Protein AF-0000000080298471 (afdb_homodimer)

InterPro domains:
  IPR006119 Resolvase, N-terminal catalytic domain [PF00239] (5-156)
  IPR006119 Resolvase, N-terminal catalytic domain [PS51736] (4-155)
  IPR006119 Resolvase, N-terminal catalytic domain [SM00857] (5-157)
  IPR006120 Resolvase, HTH domain [PF02796] (171-207)
  IPR036162 Resolvase-like, N-terminal catalytic domain superfamily [G3DSA:3.40.50.1390] (1-167)
  IPR036162 Resolvase-like, N-terminal catalytic domain superfamily [SSF53041] (4-155)
  IPR050639 Site-specific recombinase resolvase [PTHR30461] (2-194)

Sequence (424 aa):
MKTKAVIYARVSSVNDRQDTTRQIEDLKRYALLQDIEIVRIFQEHISGAKKIEERQVLAECLEYCTEKGVDYLLLSELSRLGRSTLQVLRSLDILHDAKVSVYIQNLGLYTLQPNGEANPIASIMVTVLAEMANIERANIQYRLNSGRANYIAKGGKLGRKAGSIKTEERKKEEYRETIALLKKGYSVRNIAKLQGIGVSTVQRVKNQFIRIMKTKAVIYARVSSVNDRQDTTRQIEDLKRYALLQDIEIVRIFQEHISGAKKIEERQVLAECLEYCTEKGVDYLLLSELSRLGRSTLQVLRSLDILHDAKVSVYIQNLGLYTLQPNGEANPIASIMVTVLAEMANIERANIQYRLNSGRANYIAKGGKLGRKAGSIKTEERKKEEYRETIALLKKGYSVRNIAKLQGIGVSTVQRVKNQFIRI

Foldseek 3Di:
DFAEEEEEFEEAQPDPPVPRVVFVVVVVVVCVVVRYHYDYYFYYYHHPDDPVPDPVSLVVVLVCCLVVVHAEYEGQALPSQDPALVSSLVSVVSCLVSLHWYQHNVVRDIQADPVSHGDPVNVVVSVVSVVVRVVVVVVVVVVVVVVVVVCVVVPHDDDDPVPNPDDPVRVCVVCVVLVVCVVVPDDLVVSCVVVVHDSVVSVVCCVVPVPD/DFAEEEEEFEEAPPDPPVPRVVFVVVVVVVCVVVRYHYPYYFYYHHHPDDPVPDPVSLVVVLVCCLVVVHAEYEGQALPSQDPALVSSLVSVVSCLVSLHWYQHNVVRDIQADPVSHGDPVNVVVSVVSVVVRVVVVVVVVVVVVVVVVVCVVVVHDDDDPVPNPDDPVRVCVVCVVLVVCVVVPDDLVVSCVVVVHDSVVSVVCCVVPVPD

Secondary structure (DSSP, 8-state):
---EEEEEEEEETTT-THHHHHHHHHHHHHHHHTTPEEEEEEEEEE-SSS----THHHHHHHHHHHHHT-SEEEESSGGGG-SSHHHHHHHHHHHHHTTPEEEEGGGTEESB-TTSPBPHHHHHHHHHHHHHHHHHHHHHHHHHHHHHHHHHHTTPPPSS-TT-S--HHHHHHHTHHHHHHHHTT--HHHHHHHHT--HHHHHHHHHHHS--/---EEEEEEEEETTT-THHHHHHHHHHHHHHHHTTPEEEEEEEEEE-SSS----THHHHHHHHHHHHHT-SEEEESSGGGG-SSHHHHHHHHHHHHHTTPEEEEGGGTEESB-TTSPBPHHHHHHHHHHHHHHHHHHHHHHHHHHHHHHHHHHTTPPPSS-TT-S--HHHHHHHTHHHHHHHHTT--HHHHHHHHT--HHHHHHHHHHHS--

Structure (mmCIF, N/CA/C/O backbone):
data_AF-0000000080298471-model_v1
#
loop_
_entity.id
_entity.type
_entity.pdbx_description
1 polymer 'Transposon gamma-delta resolvase'
#
loop_
_atom_site.group_PDB
_atom_site.id
_atom_site.type_symbol
_atom_site.label_atom_id
_atom_site.label_alt_id
_atom_site.label_comp_id
_atom_site.label_asym_id
_atom_site.label_entity_id
_atom_site.label_seq_id
_atom_site.pdbx_PDB_ins_code
_atom_site.Cartn_x
_atom_site.Cartn_y
_atom_site.Cartn_z
_atom_site.occupancy
_atom_site.B_iso_or_equiv
_atom_site.auth_seq_id
_atom_site.auth_comp_id
_atom_site.auth_asym_id
_atom_site.auth_atom_id
_atom_site.pdbx_PDB_model_num
ATOM 1 N N . MET A 1 1 ? -37.031 -7.691 -3.002 1 69.25 1 MET A N 1
ATOM 2 C CA . MET A 1 1 ? -36.531 -6.32 -2.98 1 69.25 1 MET A CA 1
ATOM 3 C C . MET A 1 1 ? -35.375 -6.148 -3.953 1 69.25 1 MET A C 1
ATOM 5 O O . MET A 1 1 ? -34.594 -7.09 -4.191 1 69.25 1 MET A O 1
ATOM 9 N N . LYS A 1 2 ? -35.344 -5.133 -4.793 1 87.25 2 LYS A N 1
ATOM 10 C CA . LYS A 1 2 ? -34.344 -4.953 -5.832 1 87.25 2 LYS A CA 1
ATOM 11 C C . LYS A 1 2 ? -32.969 -4.676 -5.227 1 87.25 2 LYS A C 1
ATOM 13 O O . LYS A 1 2 ? -32.875 -4.047 -4.172 1 87.25 2 LYS A O 1
ATOM 18 N N . THR A 1 3 ? -31.953 -5.277 -5.699 1 95.69 3 THR A N 1
ATOM 19 C CA . THR A 1 3 ? -30.578 -5.027 -5.297 1 95.69 3 THR A CA 1
ATOM 20 C C . THR A 1 3 ? -30.203 -3.564 -5.531 1 95.69 3 THR A C 1
ATOM 22 O O . THR A 1 3 ? -30.406 -3.033 -6.625 1 95.69 3 THR A O 1
ATOM 25 N N . LYS A 1 4 ? -29.812 -2.861 -4.5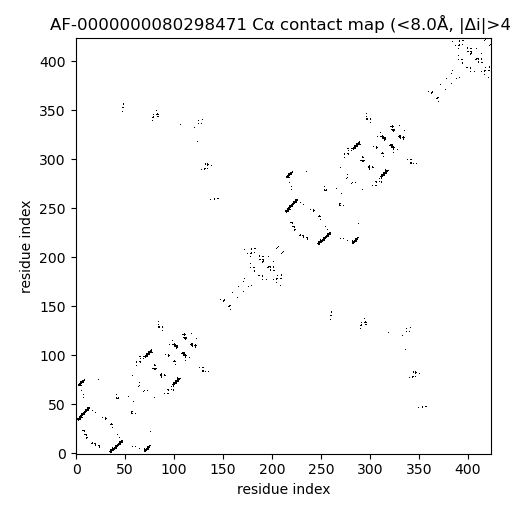08 1 97.94 4 LYS A N 1
ATOM 26 C CA . LYS A 1 4 ? -29.531 -1.434 -4.566 1 97.94 4 LYS A CA 1
ATOM 27 C C . LYS A 1 4 ? -28.031 -1.175 -4.426 1 97.94 4 LYS A C 1
ATOM 29 O O . LYS A 1 4 ? -27.344 -1.83 -3.635 1 97.94 4 LYS A O 1
ATOM 34 N N . ALA A 1 5 ? -27.516 -0.141 -5.207 1 98.62 5 ALA A N 1
ATOM 35 C CA . ALA A 1 5 ? -26.094 0.187 -5.152 1 98.62 5 ALA A CA 1
ATOM 36 C C . ALA A 1 5 ? -25.891 1.696 -5.211 1 98.62 5 ALA A C 1
ATOM 38 O O . ALA A 1 5 ? -26.766 2.441 -5.637 1 98.62 5 ALA A O 1
ATOM 39 N N . VAL A 1 6 ? -24.719 2.084 -4.707 1 98.81 6 VAL A N 1
ATOM 40 C CA . VAL A 1 6 ? -24.188 3.438 -4.824 1 98.81 6 VAL A CA 1
ATOM 41 C C . VAL A 1 6 ? -22.938 3.422 -5.703 1 98.81 6 VAL A C 1
ATOM 43 O O . VAL A 1 6 ? -22.172 2.463 -5.676 1 98.81 6 VAL A O 1
ATOM 46 N N . ILE A 1 7 ? -22.781 4.465 -6.516 1 98.62 7 ILE A N 1
ATOM 47 C CA . ILE A 1 7 ? -21.562 4.648 -7.273 1 98.62 7 ILE A CA 1
ATOM 48 C C . ILE A 1 7 ? -20.734 5.766 -6.648 1 98.62 7 ILE A C 1
ATOM 50 O O . ILE A 1 7 ? -21.266 6.816 -6.289 1 98.62 7 ILE A O 1
ATOM 54 N N . TYR A 1 8 ? -19.469 5.488 -6.477 1 97.75 8 TYR A N 1
ATOM 55 C CA . TYR A 1 8 ? -18.531 6.535 -6.09 1 97.75 8 TYR A CA 1
ATOM 56 C C . TYR A 1 8 ? -17.406 6.672 -7.113 1 97.75 8 TYR A C 1
ATOM 58 O O . TYR A 1 8 ? -16.75 5.688 -7.469 1 97.75 8 TYR A O 1
ATOM 66 N N . ALA A 1 9 ? -17.219 7.961 -7.562 1 94.81 9 ALA A N 1
ATOM 67 C CA . ALA A 1 9 ? -16.172 8.266 -8.539 1 94.81 9 ALA A CA 1
ATOM 68 C C . ALA A 1 9 ? -15.359 9.477 -8.102 1 94.81 9 ALA A C 1
ATOM 70 O O . ALA A 1 9 ? -15.891 10.414 -7.5 1 94.81 9 ALA A O 1
ATOM 71 N N . ARG A 1 10 ? -14.031 9.328 -8.43 1 88.25 10 ARG A N 1
ATOM 72 C CA . ARG A 1 10 ? -13.133 10.422 -8.086 1 88.25 10 ARG A CA 1
ATOM 73 C C . ARG A 1 10 ? -12.078 10.633 -9.164 1 88.25 10 ARG A C 1
ATOM 75 O O . ARG A 1 10 ? -11.617 9.672 -9.781 1 88.25 10 ARG A O 1
ATOM 82 N N . VAL A 1 11 ? -11.758 11.945 -9.406 1 80.06 11 VAL A N 1
ATOM 83 C CA . VAL A 1 11 ? -10.656 12.258 -10.297 1 80.06 11 VAL A CA 1
ATOM 84 C C . VAL A 1 11 ? -9.828 13.406 -9.719 1 80.06 11 VAL A C 1
ATOM 86 O O . VAL A 1 11 ? -10.305 14.148 -8.859 1 80.06 11 VAL A O 1
ATOM 89 N N . SER A 1 12 ? -8.516 13.359 -10.039 1 72 12 SER A N 1
ATOM 90 C CA . SER A 1 12 ? -7.688 14.492 -9.641 1 72 12 SER A CA 1
ATOM 91 C C . SER A 1 12 ? -8.109 15.766 -10.359 1 72 12 SER A C 1
ATOM 93 O O . SER A 1 12 ? -8.594 15.719 -11.5 1 72 12 SER A O 1
ATOM 95 N N . SER A 1 13 ? -8.258 16.828 -9.664 1 62.56 13 SER A N 1
ATOM 96 C CA . SER A 1 13 ? -8.727 18.109 -10.172 1 62.56 13 SER A CA 1
ATOM 97 C C . SER A 1 13 ? -7.84 18.625 -11.305 1 62.56 13 SER A C 1
ATOM 99 O O . SER A 1 13 ? -8.266 19.453 -12.109 1 62.56 13 SER A O 1
ATOM 101 N N . VAL A 1 14 ? -6.641 18.406 -11.25 1 56.31 14 VAL A N 1
ATOM 102 C CA . VAL A 1 14 ? -5.812 19.141 -12.195 1 56.31 14 VAL A CA 1
ATOM 103 C C . VAL A 1 14 ? -6.133 18.703 -13.625 1 56.31 14 VAL A C 1
ATOM 105 O O . VAL A 1 14 ? -6.203 19.531 -14.531 1 56.31 14 VAL A O 1
ATOM 108 N N . ASN A 1 15 ? -5.902 17.578 -13.938 1 52.06 15 ASN A N 1
ATOM 109 C CA . ASN A 1 15 ? -5.875 17.328 -15.375 1 52.06 15 ASN A CA 1
ATOM 110 C C . ASN A 1 15 ? -7.188 16.734 -15.867 1 52.06 15 ASN A C 1
ATOM 112 O O . ASN A 1 15 ? -7.434 16.672 -17.078 1 52.06 15 ASN A O 1
ATOM 116 N N . ASP A 1 16 ? -8.07 15.977 -15.211 1 51.41 16 ASP A N 1
ATOM 117 C CA . ASP A 1 16 ? -8.883 15.156 -16.109 1 51.41 16 ASP A CA 1
ATOM 118 C C . ASP A 1 16 ? -10.328 15.062 -15.617 1 51.41 16 ASP A C 1
ATOM 120 O O . ASP A 1 16 ? -10.703 14.102 -14.945 1 51.41 16 ASP A O 1
ATOM 124 N N . ARG A 1 17 ? -11.109 16.172 -15.695 1 52.94 17 ARG A N 1
ATOM 125 C CA . ARG A 1 17 ? -12.555 16.141 -15.484 1 52.94 17 ARG A CA 1
ATOM 126 C C . ARG A 1 17 ? -13.172 14.906 -16.141 1 52.94 17 ARG A C 1
ATOM 128 O O . ARG A 1 17 ? -14.125 14.328 -15.609 1 52.94 17 ARG A O 1
ATOM 135 N N . GLN A 1 18 ? -12.828 14.828 -17.406 1 53.62 18 GLN A N 1
ATOM 136 C CA . GLN A 1 18 ? -13.391 13.844 -18.312 1 53.62 18 GLN A CA 1
ATOM 137 C C . GLN A 1 18 ? -13.273 12.43 -17.75 1 53.62 18 GLN A C 1
ATOM 139 O O . GLN A 1 18 ? -14.039 11.539 -18.125 1 53.62 18 GLN A O 1
ATOM 144 N N . ASP A 1 19 ? -12.68 12.383 -16.453 1 73.69 19 ASP A N 1
ATOM 145 C CA . ASP A 1 19 ? -12.289 11.023 -16.062 1 73.69 19 ASP A CA 1
ATOM 146 C C . ASP A 1 19 ? -13.312 10.414 -15.109 1 73.69 19 ASP A C 1
ATOM 148 O O . ASP A 1 19 ? -13.68 9.242 -15.258 1 73.69 19 ASP A O 1
ATOM 152 N N . THR A 1 20 ? -14.211 11.32 -14.539 1 84.88 20 THR A N 1
ATOM 153 C CA . THR A 1 20 ? -15.195 10.68 -13.672 1 84.88 20 THR A CA 1
ATOM 154 C C . THR A 1 20 ? -16.406 10.211 -14.469 1 84.88 20 THR A C 1
ATOM 156 O O . THR A 1 20 ? -17.031 9.203 -14.133 1 84.88 20 THR A O 1
ATOM 159 N N . THR A 1 21 ? -16.766 10.914 -15.516 1 88.56 21 THR A N 1
ATOM 160 C CA . THR A 1 21 ? -17.922 10.57 -16.328 1 88.56 21 THR A CA 1
ATOM 161 C C . THR A 1 21 ? -17.781 9.164 -16.906 1 88.56 21 THR A C 1
ATOM 163 O O . THR A 1 21 ? -18.719 8.367 -16.859 1 88.56 21 THR A O 1
ATOM 166 N N . ARG A 1 22 ? -16.656 8.953 -17.406 1 91.44 22 ARG A N 1
ATOM 167 C CA . ARG A 1 22 ? -16.406 7.625 -17.969 1 91.44 22 ARG A CA 1
ATOM 168 C C . ARG A 1 22 ? -16.531 6.547 -16.906 1 91.44 22 ARG A C 1
ATOM 170 O O . ARG A 1 22 ? -17.125 5.492 -17.141 1 91.44 22 ARG A O 1
ATOM 177 N N . GLN A 1 23 ? -16.031 6.75 -15.766 1 94.44 23 GLN A N 1
ATOM 178 C CA . GLN A 1 23 ? -16.125 5.812 -14.656 1 94.44 23 GLN A CA 1
ATOM 179 C C . GLN A 1 23 ? -17.578 5.516 -14.305 1 94.44 23 GLN A C 1
ATOM 181 O O . GLN A 1 23 ? -17.969 4.352 -14.195 1 94.44 23 GLN A O 1
ATOM 186 N N . ILE A 1 24 ? -18.328 6.598 -14.211 1 96.38 24 ILE A N 1
ATOM 187 C CA . ILE A 1 24 ? -19.719 6.488 -13.797 1 96.38 24 ILE A CA 1
ATOM 188 C C . ILE A 1 24 ? -20.531 5.742 -14.867 1 96.38 24 ILE A C 1
ATOM 190 O O . ILE A 1 24 ? -21.297 4.84 -14.547 1 96.38 24 ILE A O 1
ATOM 194 N N . GLU A 1 25 ? -20.281 6.082 -16.078 1 96.69 25 GLU A N 1
ATOM 195 C CA . GLU A 1 25 ? -21.016 5.457 -17.156 1 96.69 25 GLU A CA 1
ATOM 196 C C . GLU A 1 25 ? -20.719 3.965 -17.25 1 96.69 25 GLU A C 1
ATOM 198 O O . GLU A 1 25 ? -21.609 3.15 -17.469 1 96.69 25 GLU A O 1
ATOM 203 N N . ASP A 1 26 ? -19.5 3.648 -17.109 1 97.25 26 ASP A N 1
ATOM 204 C CA . ASP A 1 26 ? -19.109 2.244 -17.125 1 97.25 26 ASP A CA 1
ATOM 205 C C . ASP A 1 26 ? -19.797 1.47 -16 1 97.25 26 ASP A C 1
ATOM 207 O O . ASP A 1 26 ? -20.281 0.361 -16.219 1 97.25 26 ASP A O 1
ATOM 211 N N . LEU A 1 27 ? -19.844 2.025 -14.867 1 98.38 27 LEU A N 1
ATOM 212 C CA . LEU A 1 27 ? -20.422 1.362 -13.703 1 98.38 27 LEU A CA 1
ATOM 213 C C . LEU A 1 27 ? -21.938 1.277 -13.828 1 98.38 27 LEU A C 1
ATOM 215 O O . LEU A 1 27 ? -22.547 0.295 -13.398 1 98.38 27 LEU A O 1
ATOM 219 N N . LYS A 1 28 ? -22.562 2.295 -14.422 1 98.25 28 LYS A N 1
ATOM 220 C CA . LYS A 1 28 ? -24 2.246 -14.688 1 98.25 28 LYS A CA 1
ATOM 221 C C . LYS A 1 28 ? -24.344 1.102 -15.641 1 98.25 28 LYS A C 1
ATOM 223 O O . LYS A 1 28 ? -25.312 0.379 -15.422 1 98.25 28 LYS A O 1
ATOM 228 N N . ARG A 1 29 ? -23.562 1.028 -16.641 1 98.19 29 ARG A N 1
ATOM 229 C CA . ARG A 1 29 ? -23.766 -0.049 -17.609 1 98.19 29 ARG A CA 1
ATOM 230 C C . ARG A 1 29 ? -23.656 -1.413 -16.938 1 98.19 29 ARG A C 1
ATOM 232 O O . ARG A 1 29 ? -24.469 -2.301 -17.172 1 98.19 29 ARG A O 1
ATOM 239 N N . TYR A 1 30 ? -22.656 -1.565 -16.125 1 98.31 30 TYR A N 1
ATOM 240 C CA . TYR A 1 30 ? -22.469 -2.805 -15.375 1 98.31 30 TYR A CA 1
ATOM 241 C C . TYR A 1 30 ? -23.688 -3.094 -14.5 1 98.31 30 TYR A C 1
ATOM 243 O O . TYR A 1 30 ? -24.203 -4.211 -14.492 1 98.31 30 TYR A O 1
ATOM 251 N N . ALA A 1 31 ? -24.109 -2.078 -13.781 1 98.38 31 ALA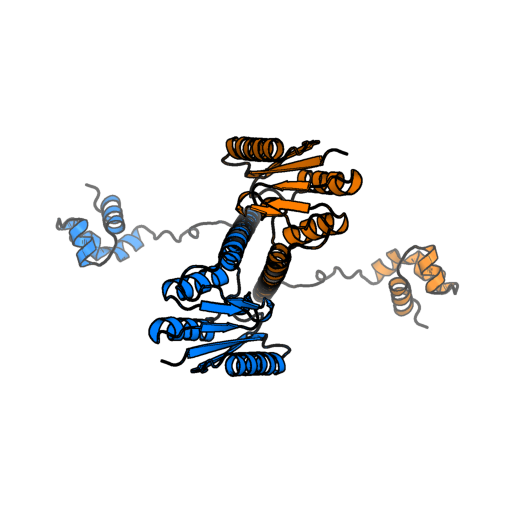 A N 1
ATOM 252 C CA . ALA A 1 31 ? -25.266 -2.227 -12.883 1 98.38 31 ALA A CA 1
ATOM 253 C C . ALA A 1 31 ? -26.516 -2.648 -13.648 1 98.38 31 ALA A C 1
ATOM 255 O O . ALA A 1 31 ? -27.266 -3.514 -13.195 1 98.38 31 ALA A O 1
ATOM 256 N N . LEU A 1 32 ? -26.703 -2.061 -14.766 1 97.62 32 LEU A N 1
ATOM 257 C CA . LEU A 1 32 ? -27.859 -2.387 -15.609 1 97.62 32 LEU A CA 1
ATOM 258 C C . LEU A 1 32 ? -27.812 -3.852 -16.031 1 97.62 32 LEU A C 1
ATOM 260 O O . LEU A 1 32 ? -28.828 -4.555 -15.938 1 97.62 32 LEU A O 1
ATOM 264 N N . LEU A 1 33 ? -26.703 -4.281 -16.438 1 97.56 33 LEU A N 1
ATOM 265 C CA . LEU A 1 33 ? -26.516 -5.656 -16.891 1 97.56 33 LEU A CA 1
ATOM 266 C C . LEU A 1 33 ? -26.766 -6.641 -15.75 1 97.56 33 LEU A C 1
ATOM 268 O O . LEU A 1 33 ? -27.234 -7.758 -15.977 1 97.56 33 LEU A O 1
ATOM 272 N N . GLN A 1 34 ? -26.469 -6.266 -14.539 1 97.12 34 GLN A N 1
ATOM 273 C CA . GLN A 1 34 ? -26.594 -7.125 -13.367 1 97.12 34 GLN A CA 1
ATOM 274 C C . GLN A 1 34 ? -27.938 -6.934 -12.688 1 97.12 34 GLN A C 1
ATOM 276 O O . GLN A 1 34 ? -28.188 -7.5 -11.625 1 97.12 34 GLN A O 1
ATOM 281 N N . ASP A 1 35 ? -28.797 -6.039 -13.273 1 97.38 35 ASP A N 1
ATOM 282 C CA . ASP A 1 35 ? -30.109 -5.727 -12.727 1 97.38 35 ASP A CA 1
ATOM 283 C C . ASP A 1 35 ? -29.984 -5.121 -11.328 1 97.38 35 ASP A C 1
ATOM 285 O O . ASP A 1 35 ? -30.688 -5.551 -10.398 1 97.38 35 ASP A O 1
ATOM 289 N N . ILE A 1 36 ? -29.031 -4.242 -11.141 1 98 36 ILE A N 1
ATOM 290 C CA . ILE A 1 36 ? -28.812 -3.494 -9.906 1 98 36 ILE A CA 1
ATOM 291 C C . ILE A 1 36 ? -29.344 -2.068 -10.062 1 98 36 ILE A C 1
ATOM 293 O O . ILE A 1 36 ? -29.078 -1.415 -11.078 1 98 36 ILE A O 1
ATOM 297 N N . GLU A 1 37 ? -30.047 -1.585 -9.133 1 98.25 37 GLU A N 1
ATOM 298 C CA . GLU A 1 37 ? -30.547 -0.217 -9.141 1 98.25 37 GLU A CA 1
ATOM 299 C C . GLU A 1 37 ? -29.562 0.744 -8.492 1 98.25 37 GLU A C 1
ATOM 301 O O . GLU A 1 37 ? -29.141 0.536 -7.352 1 98.25 37 GLU A O 1
ATOM 306 N N . ILE A 1 38 ? -29.219 1.762 -9.18 1 98.5 38 ILE A N 1
ATOM 307 C CA . ILE A 1 38 ? -28.359 2.799 -8.617 1 98.5 38 ILE A CA 1
ATOM 308 C C . ILE A 1 38 ? -29.219 3.83 -7.879 1 98.5 38 ILE A C 1
ATOM 310 O O . ILE A 1 38 ? -30 4.555 -8.5 1 98.5 38 ILE A O 1
ATOM 314 N N . VAL A 1 39 ? -28.969 3.998 -6.605 1 98.25 39 VAL A N 1
ATOM 315 C CA . VAL A 1 39 ? -29.844 4.848 -5.809 1 98.25 39 VAL A CA 1
ATOM 316 C C . VAL A 1 39 ? -29.188 6.199 -5.57 1 98.25 39 VAL A C 1
ATOM 318 O O . VAL A 1 39 ? -29.859 7.18 -5.238 1 98.25 39 VAL A O 1
ATOM 321 N N . ARG A 1 40 ? -27.875 6.219 -5.66 1 98.38 40 ARG A N 1
ATOM 322 C CA . ARG A 1 40 ? -27.156 7.469 -5.48 1 98.38 40 ARG A CA 1
ATOM 323 C C . ARG A 1 40 ? -25.781 7.406 -6.145 1 98.38 40 ARG A C 1
ATOM 325 O O . ARG A 1 40 ? -25.203 6.328 -6.27 1 98.38 40 ARG A O 1
ATOM 332 N N . ILE A 1 41 ? -25.281 8.562 -6.645 1 98.12 41 ILE A N 1
ATOM 333 C CA . ILE A 1 41 ? -23.953 8.703 -7.215 1 98.12 41 ILE A CA 1
ATOM 334 C C . ILE A 1 41 ? -23.188 9.805 -6.484 1 98.12 41 ILE A C 1
ATOM 336 O O . ILE A 1 41 ? -23.688 10.922 -6.34 1 98.12 41 ILE A O 1
ATOM 340 N N . PHE A 1 42 ? -22.047 9.414 -5.941 1 96.81 42 PHE A N 1
ATOM 341 C CA . PHE A 1 42 ? -21.125 10.383 -5.352 1 96.81 42 PHE A CA 1
ATOM 342 C C . PHE A 1 42 ? -19.922 10.609 -6.266 1 96.81 42 PHE A C 1
ATOM 344 O O . PHE A 1 42 ? -19.344 9.656 -6.789 1 96.81 42 PHE A O 1
ATOM 351 N N . GLN A 1 43 ? -19.609 11.836 -6.492 1 91.88 43 GLN A N 1
ATOM 352 C CA . GLN A 1 43 ? -18.469 12.188 -7.328 1 91.88 43 GLN A CA 1
ATOM 353 C C . GLN A 1 43 ? -17.656 13.328 -6.703 1 91.88 43 GLN A C 1
ATOM 355 O O . GLN A 1 43 ? -18.219 14.273 -6.152 1 91.88 43 GLN A O 1
ATOM 360 N N . GLU A 1 44 ? -16.297 13.086 -6.754 1 85.62 44 GLU A N 1
ATOM 361 C CA . GLU A 1 44 ? -15.461 14.156 -6.219 1 85.62 44 GLU A CA 1
ATOM 362 C C . GLU A 1 44 ? -14.227 14.375 -7.086 1 85.62 44 GLU A C 1
ATOM 364 O O . GLU A 1 44 ? -13.781 13.461 -7.785 1 85.62 44 GLU A O 1
ATOM 369 N N . HIS A 1 45 ? -13.812 15.664 -7.062 1 79.38 45 HIS A N 1
ATOM 370 C CA . HIS A 1 45 ? -12.578 16.094 -7.703 1 79.38 45 HIS A CA 1
ATOM 371 C C . HIS A 1 45 ? -11.539 16.516 -6.672 1 79.38 45 HIS A C 1
ATOM 373 O O . HIS A 1 45 ? -11.797 17.391 -5.844 1 79.38 45 HIS A O 1
ATOM 379 N N . ILE A 1 46 ? -10.523 15.688 -6.68 1 71.81 46 ILE A N 1
ATOM 380 C CA . ILE A 1 46 ? -9.547 15.969 -5.633 1 71.81 46 ILE A CA 1
ATOM 381 C C . ILE A 1 46 ? -8.266 16.531 -6.254 1 71.81 46 ILE A C 1
ATOM 383 O O . ILE A 1 46 ? -7.867 16.109 -7.344 1 71.81 46 ILE A O 1
ATOM 387 N N . SER A 1 47 ? -7.824 17.688 -5.719 1 59.78 47 SER A N 1
ATOM 388 C CA . SER A 1 47 ? -6.559 18.281 -6.137 1 59.78 47 SER A CA 1
ATOM 389 C C . SER A 1 47 ? -5.402 17.766 -5.281 1 59.78 47 SER A C 1
ATOM 391 O O . SER A 1 47 ? -5.602 17.375 -4.133 1 59.78 47 SER A O 1
ATOM 393 N N . GLY A 1 48 ? -4.324 17.25 -5.926 1 52.44 48 GLY A N 1
ATOM 394 C CA . GLY A 1 48 ? -3.121 16.781 -5.262 1 52.44 48 GLY A CA 1
ATOM 395 C C . GLY A 1 48 ? -2.881 17.453 -3.922 1 52.44 48 GLY A C 1
ATOM 396 O O . GLY A 1 48 ? -2.447 16.797 -2.967 1 52.44 48 GLY A O 1
ATOM 397 N N . ALA A 1 49 ? -2.545 18.828 -4.055 1 47.84 49 ALA A N 1
ATOM 398 C CA . ALA A 1 49 ? -1.959 19.688 -3.031 1 47.84 49 ALA A CA 1
ATOM 399 C C . ALA A 1 49 ? -2.928 19.906 -1.87 1 47.84 49 ALA A C 1
ATOM 401 O O . ALA A 1 49 ? -2.51 20.219 -0.755 1 47.84 49 ALA A O 1
ATOM 402 N N . LYS A 1 50 ? -4.09 20.391 -2.23 1 49.94 50 LYS A N 1
ATOM 403 C CA . LYS A 1 50 ? -4.793 21 -1.106 1 49.94 50 LYS A CA 1
ATOM 404 C C . LYS A 1 50 ? -5.008 20 0.02 1 49.94 50 LYS A C 1
ATOM 406 O O . LYS A 1 50 ? -5.094 18.781 -0.226 1 49.94 50 LYS A O 1
ATOM 411 N N . LYS A 1 51 ? -5.008 20.578 1.184 1 47.44 51 LYS A N 1
ATOM 412 C CA . LYS A 1 51 ? -5.188 20 2.512 1 47.44 51 LYS A CA 1
ATOM 413 C C . LYS A 1 51 ? -6.07 18.766 2.457 1 47.44 51 LYS A C 1
ATOM 415 O O . LYS A 1 51 ? -6.953 18.656 1.602 1 47.44 51 LYS A O 1
ATOM 420 N N . ILE A 1 52 ? -5.465 17.625 2.953 1 47.19 52 ILE A N 1
ATOM 421 C CA . ILE A 1 52 ? -6.289 16.547 3.482 1 47.19 52 ILE A CA 1
ATOM 422 C C . ILE A 1 52 ? -7.75 17 3.543 1 47.19 52 ILE A C 1
ATOM 424 O O . ILE A 1 52 ? -8.281 17.266 4.625 1 47.19 52 ILE A O 1
ATOM 428 N N . GLU A 1 53 ? -7.812 18.312 3.055 1 48.38 53 GLU A N 1
ATOM 429 C CA . GLU A 1 53 ? -9.242 18.453 3.301 1 48.38 53 GLU A CA 1
ATOM 430 C C . GLU A 1 53 ? -9.984 17.156 3.004 1 48.38 53 GLU A C 1
ATOM 432 O O . GLU A 1 53 ? -9.562 16.375 2.154 1 48.38 53 GLU A O 1
ATOM 437 N N . GLU A 1 54 ? -11.141 17 3.711 1 56.62 54 GLU A N 1
ATOM 438 C CA . GLU A 1 54 ? -12.156 16.062 4.164 1 56.62 54 GLU A CA 1
ATOM 439 C C . GLU A 1 54 ? -12.797 15.328 2.986 1 56.62 54 GLU A C 1
ATOM 441 O O . GLU A 1 54 ? -13.336 15.961 2.076 1 56.62 54 GLU A O 1
ATOM 446 N N . ARG A 1 55 ? -12 14.352 2.539 1 73.75 55 ARG A N 1
ATOM 447 C CA . ARG A 1 55 ? -12.828 13.438 1.771 1 73.75 55 ARG A CA 1
ATOM 448 C C . ARG A 1 55 ? -14.273 13.461 2.256 1 73.75 55 ARG A C 1
ATOM 450 O O . ARG A 1 55 ? -14.828 12.43 2.621 1 73.75 55 ARG A O 1
ATOM 457 N N . GLN A 1 56 ? -14.688 14.734 2.08 1 84.94 56 GLN A N 1
ATOM 458 C CA . GLN A 1 56 ? -16.047 14.922 2.582 1 84.94 56 GLN A CA 1
ATOM 459 C C . GLN A 1 56 ? -17.047 14.094 1.781 1 84.94 56 GLN A C 1
ATOM 461 O O . GLN A 1 56 ? -17.938 13.469 2.354 1 84.94 56 GLN A O 1
ATOM 466 N N . VAL A 1 57 ? -16.75 14.117 0.545 1 92.5 57 VAL A N 1
ATOM 467 C CA . VAL A 1 57 ? -17.703 13.398 -0.304 1 92.5 57 VAL A CA 1
ATOM 468 C C . VAL A 1 57 ? -17.609 11.898 -0.032 1 92.5 57 VAL A C 1
ATOM 470 O O . VAL A 1 57 ? -18.625 11.219 0.045 1 92.5 57 VAL A O 1
ATOM 473 N N . LEU A 1 58 ? -16.406 11.398 0.12 1 94 58 LEU A N 1
ATOM 474 C CA . LEU A 1 58 ? -16.25 9.992 0.458 1 94 58 LEU A CA 1
ATOM 475 C C . LEU A 1 58 ? -16.891 9.68 1.807 1 94 58 LEU A C 1
ATOM 477 O O . LEU A 1 58 ? -17.578 8.664 1.959 1 94 58 LEU A O 1
ATOM 481 N N . ALA A 1 59 ? -16.688 10.562 2.713 1 94.25 59 ALA A N 1
ATOM 482 C CA . ALA A 1 59 ? -17.281 10.375 4.035 1 94.25 59 ALA A CA 1
ATOM 483 C C . ALA A 1 59 ? -18.797 10.312 3.951 1 94.25 59 ALA A C 1
ATOM 485 O O . ALA A 1 59 ? -19.422 9.461 4.578 1 94.25 59 ALA A O 1
ATOM 486 N N . GLU A 1 60 ? -19.344 11.227 3.201 1 95.56 60 GLU A N 1
ATOM 487 C CA . GLU A 1 60 ? -20.797 11.242 2.986 1 95.56 60 GLU A CA 1
ATOM 488 C C . GLU A 1 60 ? -21.266 9.961 2.305 1 95.56 60 GLU A C 1
ATOM 490 O O . GLU A 1 60 ? -22.312 9.422 2.643 1 95.56 60 GLU A O 1
ATOM 495 N N . CYS A 1 61 ? -20.484 9.539 1.391 1 97.44 61 CYS A N 1
ATOM 496 C CA . CYS A 1 61 ? -20.797 8.305 0.677 1 97.44 61 CYS A CA 1
ATOM 497 C C . CYS A 1 61 ? -20.828 7.117 1.63 1 97.44 61 CYS A C 1
ATOM 499 O O . CYS A 1 61 ? -21.781 6.336 1.625 1 97.44 61 CYS A O 1
ATOM 501 N N . LEU A 1 62 ? -19.812 7 2.443 1 97.62 62 LEU A N 1
ATOM 502 C CA . LEU A 1 62 ? -19.719 5.898 3.398 1 97.62 62 LEU A CA 1
ATOM 503 C C . LEU A 1 62 ? -20.891 5.941 4.383 1 97.62 62 LEU A C 1
ATOM 505 O O . LEU A 1 62 ? -21.469 4.902 4.695 1 97.62 62 LEU A O 1
ATOM 509 N N . GLU A 1 63 ? -21.188 7.133 4.781 1 97.19 63 GLU A N 1
ATOM 510 C CA . GLU A 1 63 ? -22.312 7.312 5.699 1 97.19 63 GLU A CA 1
ATOM 511 C C . GLU A 1 63 ? -23.625 6.883 5.055 1 97.19 63 GLU A C 1
ATOM 513 O O . GLU A 1 63 ? -24.422 6.176 5.672 1 97.19 63 GLU A O 1
ATOM 518 N N . TYR A 1 64 ? -23.844 7.289 3.889 1 98 64 TYR A N 1
ATOM 519 C CA . TYR A 1 64 ? -25.062 6.926 3.16 1 98 64 TYR A CA 1
ATOM 520 C C . TYR A 1 64 ? -25.172 5.414 3.023 1 98 64 TYR A C 1
ATOM 522 O O . TYR A 1 64 ? -26.234 4.844 3.283 1 98 64 TYR A O 1
ATOM 530 N N . CYS A 1 65 ? -24.094 4.773 2.639 1 98 65 CYS A N 1
ATOM 531 C CA . CYS A 1 65 ? -24.094 3.328 2.438 1 98 65 CYS A CA 1
ATOM 532 C C . CYS A 1 65 ? -24.453 2.596 3.727 1 98 65 CYS A C 1
ATOM 534 O O . CYS A 1 65 ? -25.188 1.606 3.703 1 98 65 CYS A O 1
ATOM 536 N N . THR A 1 66 ? -23.906 3.033 4.809 1 96.31 66 THR A N 1
ATOM 537 C CA . THR A 1 66 ? -24.078 2.35 6.086 1 96.31 66 THR A CA 1
ATOM 538 C C . THR A 1 66 ? -25.453 2.631 6.672 1 96.31 66 THR A C 1
ATOM 540 O O . THR A 1 66 ? -26.078 1.747 7.27 1 96.31 66 THR A O 1
ATOM 543 N N . GLU A 1 67 ? -26.031 3.814 6.477 1 95.62 67 GLU A N 1
ATOM 544 C CA . GLU A 1 67 ? -27.297 4.227 7.082 1 95.62 67 GLU A CA 1
ATOM 545 C C . GLU A 1 67 ? -28.484 3.729 6.266 1 95.62 67 GLU A C 1
ATOM 547 O O . GLU A 1 67 ? -29.5 3.328 6.828 1 95.62 67 GLU A O 1
ATOM 552 N N . LYS A 1 68 ? -28.391 3.758 4.977 1 93.62 68 LYS A N 1
ATOM 553 C CA . LYS A 1 68 ? -29.5 3.418 4.105 1 93.62 68 LYS A CA 1
ATOM 554 C C . LYS A 1 68 ? -29.547 1.92 3.816 1 93.62 68 LYS A C 1
ATOM 556 O O . LYS A 1 68 ? -30.547 1.404 3.311 1 93.62 68 LYS A O 1
ATOM 561 N N . GLY A 1 69 ? -28.5 1.223 4.117 1 89.44 69 GLY A N 1
ATOM 562 C CA . GLY A 1 69 ? -28.469 -0.224 3.973 1 89.44 69 GLY A CA 1
ATOM 563 C C . GLY A 1 69 ? -28.453 -0.68 2.527 1 89.44 69 GLY A C 1
ATOM 564 O O . GLY A 1 69 ? -29.234 -1.543 2.129 1 89.44 69 GLY A O 1
ATOM 565 N N . VAL A 1 70 ? -27.641 -0.13 1.713 1 96.75 70 VAL A N 1
ATOM 566 C CA . VAL A 1 70 ? -27.5 -0.563 0.326 1 96.75 70 VAL A CA 1
ATOM 567 C C . VAL A 1 70 ? -26.703 -1.866 0.266 1 96.75 70 VAL A C 1
ATOM 569 O O . VAL A 1 70 ? -25.984 -2.203 1.206 1 96.75 70 VAL A O 1
ATOM 572 N N . ASP A 1 71 ? -26.844 -2.533 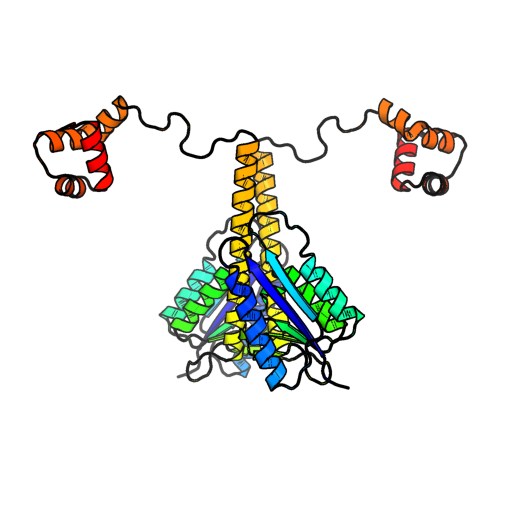-0.857 1 97.75 71 ASP A N 1
ATOM 573 C CA . ASP A 1 71 ? -26.188 -3.826 -1.009 1 97.75 71 ASP A CA 1
ATOM 574 C C . ASP A 1 71 ? -24.734 -3.652 -1.469 1 97.75 71 ASP A C 1
ATOM 576 O O . ASP A 1 71 ? -23.844 -4.367 -1.012 1 97.75 71 ASP A O 1
ATOM 580 N N . TYR A 1 72 ? -24.562 -2.656 -2.361 1 98.5 72 TYR A N 1
ATOM 581 C CA . TYR A 1 72 ? -23.266 -2.574 -3.014 1 98.5 72 TYR A CA 1
ATOM 582 C C . TYR A 1 72 ? -22.781 -1.129 -3.098 1 98.5 72 TYR A C 1
ATOM 584 O O . TYR A 1 72 ? -23.594 -0.209 -3.242 1 98.5 72 TYR A O 1
ATOM 592 N N . LEU A 1 73 ? -21.531 -0.932 -2.979 1 98.81 73 LEU A N 1
ATOM 593 C CA . LEU A 1 73 ? -20.812 0.242 -3.473 1 98.81 73 LEU A CA 1
ATOM 594 C C . LEU A 1 73 ? -19.984 -0.106 -4.695 1 98.81 73 LEU A C 1
ATOM 596 O O . LEU A 1 73 ? -19.141 -1.007 -4.645 1 98.81 73 LEU A O 1
ATOM 600 N N . LEU A 1 74 ? -20.219 0.542 -5.77 1 98.75 74 LEU A N 1
ATOM 601 C CA . LEU A 1 74 ? -19.5 0.279 -7.016 1 98.75 74 LEU A CA 1
ATOM 602 C C . LEU A 1 74 ? -18.391 1.303 -7.234 1 98.75 74 LEU A C 1
ATOM 604 O O . LEU A 1 74 ? -18.641 2.51 -7.18 1 98.75 74 LEU A O 1
ATOM 608 N N . LEU A 1 75 ? -17.234 0.772 -7.469 1 97.62 75 LEU A N 1
ATOM 609 C CA . LEU A 1 75 ? -16.047 1.576 -7.715 1 97.62 75 LEU A CA 1
ATOM 610 C C . LEU A 1 75 ? -15.312 1.101 -8.969 1 97.62 75 LEU A C 1
ATOM 612 O O . LEU A 1 75 ? -15.344 -0.089 -9.297 1 97.62 75 LEU A O 1
ATOM 616 N N . SER A 1 76 ? -14.602 2.07 -9.586 1 96.25 76 SER A N 1
ATOM 617 C CA . SER A 1 76 ? -13.766 1.681 -10.711 1 96.25 76 SER A CA 1
ATOM 618 C C . SER A 1 76 ? -12.508 0.954 -10.25 1 96.25 76 SER A C 1
ATOM 620 O O . SER A 1 76 ? -12.039 0.023 -10.906 1 96.25 76 SER A O 1
ATOM 622 N N . GLU A 1 77 ? -11.961 1.411 -9.094 1 94.88 77 GLU A N 1
ATOM 623 C CA . GLU A 1 77 ? -10.75 0.837 -8.516 1 94.88 77 GLU A CA 1
ATOM 624 C C . GLU A 1 77 ? -10.68 1.098 -7.012 1 94.88 77 GLU A C 1
ATOM 626 O O . GLU A 1 77 ? -11.383 1.965 -6.492 1 94.88 77 GLU A O 1
ATOM 631 N N . LEU A 1 78 ? -9.875 0.417 -6.34 1 93.88 78 LEU A N 1
ATOM 632 C CA . LEU A 1 78 ? -9.812 0.417 -4.883 1 93.88 78 LEU A CA 1
ATOM 633 C C . LEU A 1 78 ? -9.32 1.762 -4.359 1 93.88 78 LEU A C 1
ATOM 635 O O . LEU A 1 78 ? -9.734 2.203 -3.285 1 93.88 78 LEU A O 1
ATOM 639 N N . SER A 1 79 ? -8.477 2.414 -5.102 1 90.19 79 SER A N 1
ATOM 640 C CA . SER A 1 79 ? -7.863 3.67 -4.676 1 90.19 79 SER A CA 1
ATOM 641 C C . SER A 1 79 ? -8.914 4.758 -4.473 1 90.19 79 SER A C 1
ATOM 643 O O . SER A 1 79 ? -8.633 5.797 -3.873 1 90.19 79 SER A O 1
ATOM 645 N N . ARG A 1 80 ? -10.117 4.547 -4.891 1 91.94 80 ARG A N 1
ATOM 646 C CA . ARG A 1 80 ? -11.188 5.508 -4.672 1 91.94 80 ARG A CA 1
ATOM 647 C C . ARG A 1 80 ? -11.555 5.598 -3.195 1 91.94 80 ARG A C 1
ATOM 649 O O . ARG A 1 80 ? -12.141 6.586 -2.752 1 91.94 80 ARG A O 1
ATOM 656 N N . LEU A 1 81 ? -11.141 4.656 -2.43 1 94.38 81 LEU A N 1
ATOM 657 C CA . LEU A 1 81 ? -11.617 4.543 -1.058 1 94.38 81 LEU A CA 1
ATOM 658 C C . LEU A 1 81 ? -10.672 5.246 -0.091 1 94.38 81 LEU A C 1
ATOM 660 O O . LEU A 1 81 ? -10.883 5.219 1.123 1 94.38 81 LEU A O 1
ATOM 664 N N . GLY A 1 82 ? -9.641 5.836 -0.581 1 90.06 82 GLY A N 1
ATOM 665 C CA . GLY A 1 82 ? -8.758 6.516 0.358 1 90.06 82 GLY A CA 1
ATOM 666 C C . GLY A 1 82 ? -7.512 7.074 -0.294 1 90.06 82 GLY A C 1
ATOM 667 O O . GLY A 1 82 ? -7.141 6.664 -1.396 1 90.06 82 GLY A O 1
ATOM 668 N N . ARG A 1 83 ? -6.816 7.891 0.458 1 84.31 83 ARG A N 1
ATOM 669 C CA . ARG A 1 83 ? -5.586 8.516 -0.005 1 84.31 83 ARG A CA 1
ATOM 670 C C . ARG A 1 83 ? -4.363 7.812 0.577 1 84.31 83 ARG A C 1
ATOM 672 O O . ARG A 1 83 ? -3.229 8.25 0.364 1 84.31 83 ARG A O 1
ATOM 679 N N . SER A 1 84 ? -4.617 6.859 1.302 1 88.5 84 SER A N 1
ATOM 680 C CA . SER A 1 84 ? -3.592 5.988 1.867 1 88.5 84 SER A CA 1
ATOM 681 C C . SER A 1 84 ? -4.098 4.555 2.008 1 88.5 84 SER A C 1
ATOM 683 O O . SER A 1 84 ? -5.305 4.312 1.96 1 88.5 84 SER A O 1
ATOM 685 N N . THR A 1 85 ? -3.154 3.773 2.184 1 93.06 85 THR A N 1
ATOM 686 C CA . THR A 1 85 ? -3.531 2.373 2.35 1 93.06 85 THR A CA 1
ATOM 687 C C . THR A 1 85 ? -4.391 2.188 3.598 1 93.06 85 THR A C 1
ATOM 689 O O . THR A 1 85 ? -5.379 1.45 3.574 1 93.06 85 THR A O 1
ATOM 692 N N . LEU A 1 86 ? -4.016 2.814 4.609 1 93.06 86 LEU A N 1
ATOM 693 C CA . LEU A 1 86 ? -4.762 2.725 5.863 1 93.06 86 LEU A CA 1
ATOM 694 C C . LEU A 1 86 ? -6.191 3.23 5.684 1 93.06 86 LEU A C 1
ATOM 696 O O . LEU A 1 86 ? -7.137 2.617 6.18 1 93.06 86 LEU A O 1
ATOM 700 N N . GLN A 1 87 ? -6.359 4.301 5.039 1 92.12 87 GLN A N 1
ATOM 701 C CA . GLN A 1 87 ? -7.688 4.859 4.82 1 92.12 87 GLN A CA 1
ATOM 702 C C . GLN A 1 87 ? -8.547 3.92 3.973 1 92.12 87 GLN A C 1
ATOM 704 O O . GLN A 1 87 ? -9.742 3.777 4.215 1 92.12 87 GLN A O 1
ATOM 709 N N . VAL A 1 88 ? -7.938 3.357 2.977 1 95.12 88 VAL A N 1
ATOM 710 C CA . VAL A 1 88 ? -8.648 2.381 2.156 1 95.12 88 VAL A CA 1
ATOM 711 C C . VAL A 1 88 ? -9.141 1.233 3.033 1 95.12 88 VAL A C 1
ATOM 713 O O . VAL A 1 88 ? -10.305 0.833 2.941 1 95.12 88 VAL A O 1
ATOM 716 N N . LEU A 1 89 ? -8.297 0.741 3.875 1 95.94 89 LEU A N 1
ATOM 717 C CA . LEU A 1 89 ? -8.641 -0.355 4.777 1 95.94 89 LEU A CA 1
ATOM 718 C C . LEU A 1 89 ? -9.781 0.04 5.707 1 95.94 89 LEU A C 1
ATOM 720 O O . LEU A 1 89 ? -10.711 -0.741 5.922 1 95.94 89 LEU A O 1
ATOM 724 N N . ARG A 1 90 ? -9.688 1.167 6.215 1 95.62 90 ARG A N 1
ATOM 725 C CA . ARG A 1 90 ? -10.719 1.65 7.129 1 95.62 90 ARG A CA 1
ATOM 726 C C . ARG A 1 90 ? -12.062 1.752 6.426 1 95.62 90 ARG A C 1
ATOM 728 O O . ARG A 1 90 ? -13.094 1.367 6.988 1 95.62 90 ARG A O 1
ATOM 735 N N . SER A 1 91 ? -12.039 2.32 5.246 1 97 91 SER A N 1
ATOM 736 C CA . SER A 1 91 ? -13.273 2.426 4.473 1 97 91 SER A CA 1
ATOM 737 C C . SER A 1 91 ? -13.883 1.054 4.219 1 97 91 SER A C 1
ATOM 739 O O . SER A 1 91 ? -15.102 0.873 4.352 1 97 91 SER A O 1
ATOM 741 N N . LEU A 1 92 ? -13.055 0.112 3.846 1 97.5 92 LEU A N 1
ATOM 742 C CA . LEU A 1 92 ? -13.523 -1.25 3.615 1 97.5 92 LEU A CA 1
ATOM 743 C C . LEU A 1 92 ? -14.141 -1.832 4.879 1 97.5 92 LEU A C 1
ATOM 745 O O . LEU A 1 92 ? -15.203 -2.463 4.824 1 97.5 92 LEU A O 1
ATOM 749 N N . ASP A 1 93 ? -13.477 -1.641 5.965 1 96.56 93 ASP A N 1
ATOM 750 C CA . ASP A 1 93 ? -13.953 -2.154 7.246 1 96.56 93 ASP A CA 1
ATOM 751 C C . ASP A 1 93 ? -15.328 -1.599 7.59 1 96.56 93 ASP A C 1
ATOM 753 O O . ASP A 1 93 ? -16.234 -2.348 7.984 1 96.56 93 ASP A O 1
ATOM 757 N N . ILE A 1 94 ? -15.477 -0.314 7.422 1 97 94 ILE A N 1
ATOM 758 C CA . ILE A 1 94 ? -16.734 0.366 7.691 1 97 94 ILE A CA 1
ATOM 759 C C . ILE A 1 94 ? -17.859 -0.257 6.848 1 97 94 ILE A C 1
ATOM 761 O O . ILE A 1 94 ? -18.922 -0.57 7.363 1 97 94 ILE A O 1
ATOM 765 N N . LEU A 1 95 ? -17.609 -0.487 5.594 1 98.06 95 LEU A N 1
ATOM 766 C CA . LEU A 1 95 ? -18.609 -1.004 4.664 1 98.06 95 LEU A CA 1
ATOM 767 C C . LEU A 1 95 ? -18.922 -2.463 4.965 1 98.06 95 LEU A C 1
ATOM 769 O O . LEU A 1 95 ? -20.094 -2.855 4.977 1 98.06 95 LEU A O 1
ATOM 773 N N . HIS A 1 96 ? -17.891 -3.254 5.242 1 97.38 96 HIS A N 1
ATOM 774 C CA . HIS A 1 96 ? -18.078 -4.668 5.547 1 97.38 96 HIS A CA 1
ATOM 775 C C . HIS A 1 96 ? -18.875 -4.852 6.836 1 97.38 96 HIS A C 1
ATOM 777 O O . HIS A 1 96 ? -19.734 -5.73 6.922 1 97.38 96 HIS A O 1
ATOM 783 N N . ASP A 1 97 ? -18.516 -4.059 7.809 1 95.81 97 ASP A N 1
ATOM 784 C CA . ASP A 1 97 ? -19.234 -4.121 9.078 1 95.81 97 ASP A CA 1
ATOM 785 C C . ASP A 1 97 ? -20.734 -3.857 8.875 1 95.81 97 ASP A C 1
ATOM 787 O O . ASP A 1 97 ? -21.562 -4.41 9.594 1 95.81 97 ASP A O 1
ATOM 791 N N . ALA A 1 98 ? -21.094 -3.049 7.918 1 96.88 98 ALA A N 1
ATOM 792 C CA . ALA A 1 98 ? -22.484 -2.721 7.594 1 96.88 98 ALA A CA 1
ATOM 793 C C . ALA A 1 98 ? -23.047 -3.695 6.566 1 96.88 98 ALA A C 1
ATOM 795 O O . ALA A 1 98 ? -24.141 -3.494 6.051 1 96.88 98 ALA A O 1
ATOM 796 N N . LYS A 1 99 ? -22.203 -4.676 6.191 1 97 99 LYS A N 1
ATOM 797 C CA . LYS A 1 99 ? -22.578 -5.727 5.25 1 97 99 LYS A CA 1
ATOM 798 C C . LYS A 1 99 ? -22.812 -5.156 3.854 1 97 99 LYS A C 1
ATOM 800 O O . LYS A 1 99 ? -23.656 -5.656 3.102 1 97 99 LYS A O 1
ATOM 805 N N . VAL A 1 100 ? -22.188 -4.082 3.555 1 98.12 100 VAL A N 1
ATOM 806 C CA . VAL A 1 100 ? -22.156 -3.518 2.209 1 98.12 100 VAL A CA 1
ATOM 807 C C . VAL A 1 100 ? -20.984 -4.082 1.428 1 98.12 100 VAL A C 1
ATOM 809 O O . VAL A 1 100 ? -19.828 -3.91 1.828 1 98.12 100 VAL A O 1
ATOM 812 N N . SER A 1 101 ? -21.266 -4.75 0.351 1 98.62 101 SER A N 1
ATOM 813 C CA . SER A 1 101 ? -20.203 -5.293 -0.498 1 98.62 101 SER A CA 1
ATOM 814 C C . SER A 1 101 ? -19.688 -4.238 -1.467 1 98.62 101 SER A C 1
ATOM 816 O O . SER A 1 101 ? -20.453 -3.465 -2.029 1 98.62 101 SER A O 1
ATOM 818 N N . VAL A 1 102 ? -18.422 -4.23 -1.646 1 98.75 102 VAL A N 1
ATOM 819 C CA . VAL A 1 102 ? -17.812 -3.326 -2.613 1 98.75 102 VAL A CA 1
ATOM 820 C C . VAL A 1 102 ? -17.516 -4.082 -3.904 1 98.75 102 VAL A C 1
ATOM 822 O O . VAL A 1 102 ? -16.875 -5.141 -3.875 1 98.75 102 VAL A O 1
ATOM 825 N N . TYR A 1 103 ? -17.984 -3.596 -4.965 1 98.69 103 TYR A N 1
ATOM 826 C CA . TYR A 1 103 ? -17.578 -4.074 -6.281 1 98.69 103 TYR A CA 1
ATOM 827 C C . TYR A 1 103 ? -16.453 -3.221 -6.848 1 98.69 103 TYR A C 1
ATOM 829 O O . TYR A 1 103 ? -16.578 -1.997 -6.945 1 98.69 103 TYR A O 1
ATOM 837 N N . ILE A 1 104 ? -15.438 -3.867 -7.176 1 98.06 104 ILE A N 1
ATOM 838 C CA . ILE A 1 104 ? -14.281 -3.201 -7.762 1 98.06 104 ILE A CA 1
ATOM 839 C C . ILE A 1 104 ? -14.156 -3.578 -9.234 1 98.06 104 ILE A C 1
ATOM 841 O O . ILE A 1 104 ? -13.758 -4.695 -9.57 1 98.06 104 ILE A O 1
ATOM 845 N N . GLN A 1 105 ? -14.312 -2.641 -10.102 1 97.62 105 GLN A N 1
ATOM 846 C CA . GLN A 1 105 ? -14.516 -2.9 -11.523 1 97.62 105 GLN A CA 1
ATOM 847 C C . GLN A 1 105 ? -13.242 -3.447 -12.164 1 97.62 105 GLN A C 1
ATOM 849 O O . GLN A 1 105 ? -13.281 -4.445 -12.883 1 97.62 105 GLN A O 1
ATOM 854 N N . ASN A 1 106 ? -12.117 -2.844 -11.953 1 95.62 106 ASN A N 1
ATOM 855 C CA . ASN A 1 106 ? -10.891 -3.234 -12.648 1 95.62 106 ASN A CA 1
ATOM 856 C C . ASN A 1 106 ? -10.398 -4.605 -12.188 1 95.62 106 ASN A C 1
ATOM 858 O O . ASN A 1 106 ? -9.578 -5.23 -12.852 1 95.62 106 ASN A O 1
ATOM 862 N N . LEU A 1 107 ? -10.867 -5.066 -11.094 1 96 107 LEU A N 1
ATOM 863 C CA . LEU A 1 107 ? -10.516 -6.391 -10.594 1 96 107 LEU A CA 1
ATOM 864 C C . LEU A 1 107 ? -11.625 -7.398 -10.875 1 96 107 LEU A C 1
ATOM 866 O O . LEU A 1 107 ? -11.406 -8.609 -10.766 1 96 107 LEU A O 1
ATOM 870 N N . GLY A 1 108 ? -12.828 -6.914 -11.156 1 95.88 108 GLY A N 1
ATOM 871 C CA . GLY A 1 108 ? -13.977 -7.773 -11.398 1 95.88 108 GLY A CA 1
ATOM 872 C C . GLY A 1 108 ? -14.383 -8.578 -10.18 1 95.88 108 GLY A C 1
ATOM 873 O O . GLY A 1 108 ? -14.758 -9.75 -10.297 1 95.88 108 GLY A O 1
ATOM 874 N N . LEU A 1 109 ? -14.336 -7.91 -9 1 96 109 LEU A N 1
ATOM 875 C CA . LEU A 1 109 ? -14.562 -8.703 -7.797 1 96 109 LEU A CA 1
ATOM 876 C C . LEU A 1 109 ? -15.477 -7.957 -6.82 1 96 109 LEU A C 1
ATOM 878 O O . LEU A 1 109 ? -15.469 -6.727 -6.777 1 96 109 LEU A O 1
ATOM 882 N N . TYR A 1 110 ? -16.281 -8.727 -6.129 1 98.25 110 TYR A N 1
ATOM 883 C CA . TYR A 1 110 ? -17.031 -8.258 -4.965 1 98.25 110 TYR A CA 1
ATOM 884 C C . TYR A 1 110 ? -16.312 -8.625 -3.674 1 98.25 110 TYR A C 1
ATOM 886 O O . TYR A 1 110 ? -15.766 -9.727 -3.549 1 98.25 110 TYR A O 1
ATOM 894 N N . THR A 1 111 ? -16.328 -7.754 -2.715 1 98.44 111 THR A N 1
ATOM 895 C CA . THR A 1 111 ? -15.555 -7.984 -1.505 1 98.44 111 THR A CA 1
ATOM 896 C C . THR A 1 111 ? -16.297 -8.914 -0.552 1 98.44 111 THR A C 1
ATOM 898 O O . THR A 1 111 ? -15.695 -9.484 0.361 1 98.44 111 THR A O 1
ATOM 901 N N . LEU A 1 112 ? -17.562 -9.031 -0.717 1 98.12 112 LEU A N 1
ATOM 902 C CA . LEU A 1 112 ? -18.359 -9.953 0.092 1 98.12 112 LEU A CA 1
ATOM 903 C C . LEU A 1 112 ? -19.109 -10.938 -0.79 1 98.12 112 LEU A C 1
ATOM 905 O O . LEU A 1 112 ? -19.484 -10.609 -1.919 1 98.12 112 LEU A O 1
ATOM 909 N N . GLN A 1 113 ? -19.344 -12.109 -0.273 1 96.81 113 GLN A N 1
ATOM 910 C CA . GLN A 1 113 ? -20.188 -13.109 -0.913 1 96.81 113 GLN A CA 1
ATOM 911 C C . GLN A 1 113 ? -21.672 -12.812 -0.676 1 96.81 113 GLN A C 1
ATOM 913 O O . GLN A 1 113 ? -22.016 -12 0.187 1 96.81 113 GLN A O 1
ATOM 918 N N . PRO A 1 114 ? -22.547 -13.367 -1.483 1 92.44 114 PRO A N 1
ATOM 919 C CA . PRO A 1 114 ? -23.984 -13.117 -1.332 1 92.44 114 PRO A CA 1
ATOM 920 C C . PRO A 1 114 ? -24.484 -13.422 0.077 1 92.44 114 PRO A C 1
ATOM 922 O O . PRO A 1 114 ? -25.438 -12.781 0.547 1 92.44 114 PRO A O 1
ATOM 925 N N . ASN A 1 115 ? -23.828 -14.32 0.802 1 93.88 115 ASN A N 1
ATOM 926 C CA . ASN A 1 115 ? -24.25 -14.688 2.146 1 93.88 115 ASN A CA 1
ATOM 927 C C . ASN A 1 115 ? -23.688 -13.727 3.195 1 93.88 115 ASN A C 1
ATOM 929 O O . ASN A 1 115 ? -23.906 -13.922 4.395 1 93.88 115 ASN A O 1
ATOM 933 N N . GLY A 1 116 ? -22.938 -12.766 2.768 1 93.19 116 GLY A N 1
ATOM 934 C CA . GLY A 1 116 ? -22.438 -11.758 3.682 1 93.19 116 GLY A CA 1
ATOM 935 C C . GLY A 1 116 ? -21.031 -12.031 4.164 1 93.19 116 GLY A C 1
ATOM 936 O O . GLY A 1 116 ? -20.406 -11.18 4.801 1 93.19 116 GLY A O 1
ATOM 937 N N . GLU A 1 117 ? -20.484 -13.172 3.789 1 95.31 117 GLU A N 1
ATOM 938 C CA . GLU A 1 117 ? -19.141 -13.523 4.215 1 95.31 117 GLU A CA 1
ATOM 939 C C . GLU A 1 117 ? -18.094 -12.891 3.305 1 95.31 117 GLU A C 1
ATOM 941 O O . GLU A 1 117 ? -18.375 -12.578 2.145 1 95.31 117 GLU A O 1
ATOM 946 N N . ALA A 1 118 ? -16.969 -12.766 3.865 1 95.56 118 ALA A N 1
ATOM 947 C CA . ALA A 1 118 ? -15.875 -12.172 3.086 1 95.56 118 ALA A CA 1
ATOM 948 C C . ALA A 1 118 ? -15.508 -13.062 1.903 1 95.56 118 ALA A C 1
ATOM 950 O O . ALA A 1 118 ? -15.406 -14.289 2.043 1 95.56 118 ALA A O 1
ATOM 951 N N . ASN A 1 119 ? -15.453 -12.461 0.729 1 97.12 119 ASN A N 1
ATOM 952 C CA . ASN A 1 119 ? -14.828 -13.117 -0.411 1 97.12 119 ASN A CA 1
ATOM 953 C C . ASN A 1 119 ? -13.383 -13.5 -0.109 1 97.12 119 ASN A C 1
ATOM 955 O O . ASN A 1 119 ? -12.594 -12.672 0.344 1 97.12 119 ASN A O 1
ATOM 959 N N . PRO A 1 120 ? -13.055 -14.734 -0.305 1 94.88 120 PRO A N 1
ATOM 960 C CA . PRO A 1 120 ? -11.695 -15.164 0.036 1 94.88 120 PRO A CA 1
ATOM 961 C C . PRO A 1 120 ? -10.625 -14.328 -0.663 1 94.88 120 PRO A C 1
ATOM 963 O O . PRO A 1 120 ? -9.578 -14.039 -0.075 1 94.88 120 PRO A O 1
ATOM 966 N N . ILE A 1 121 ? -10.844 -13.992 -1.898 1 95.19 121 ILE A N 1
ATOM 967 C CA . ILE A 1 121 ? -9.891 -13.172 -2.627 1 95.19 121 ILE A CA 1
ATOM 968 C C . ILE A 1 121 ? -9.797 -11.789 -1.981 1 95.19 121 ILE A C 1
ATOM 970 O O . ILE A 1 121 ? -8.703 -11.234 -1.834 1 95.19 121 ILE A O 1
ATOM 974 N N . ALA A 1 122 ? -10.922 -11.273 -1.611 1 94.69 122 ALA A N 1
ATOM 975 C CA . ALA A 1 122 ? -10.953 -9.984 -0.92 1 94.69 122 ALA A CA 1
ATOM 976 C C . ALA A 1 122 ? -10.227 -10.062 0.418 1 94.69 122 ALA A C 1
ATOM 978 O O . ALA A 1 122 ? -9.57 -9.102 0.827 1 94.69 122 ALA A O 1
ATOM 979 N N . SER A 1 123 ? -10.359 -11.156 1.053 1 95.12 123 SER A N 1
ATOM 980 C CA . SER A 1 123 ? -9.672 -11.352 2.324 1 95.12 123 SER A CA 1
ATOM 981 C C . SER A 1 123 ? -8.156 -11.32 2.143 1 95.12 123 SER A C 1
ATOM 983 O O . SER A 1 123 ? -7.438 -10.758 2.971 1 95.12 123 SER A O 1
ATOM 985 N N . ILE A 1 124 ? -7.715 -11.93 1.103 1 94.5 124 ILE A N 1
ATOM 986 C CA . ILE A 1 124 ? -6.293 -11.891 0.77 1 94.5 124 ILE A CA 1
ATOM 987 C C . ILE A 1 124 ? -5.867 -10.445 0.502 1 94.5 124 ILE A C 1
ATOM 989 O O . ILE A 1 124 ? -4.844 -9.992 1.019 1 94.5 124 ILE A O 1
ATOM 993 N N . MET A 1 125 ? -6.656 -9.789 -0.236 1 94.56 125 MET A N 1
ATOM 994 C CA . MET A 1 125 ? -6.387 -8.391 -0.555 1 94.56 125 MET A CA 1
ATOM 995 C C . MET A 1 125 ? -6.277 -7.555 0.716 1 94.56 125 MET A C 1
ATOM 997 O O . MET A 1 125 ? -5.344 -6.77 0.869 1 94.56 125 MET A O 1
ATOM 1001 N N . VAL A 1 126 ? -7.203 -7.73 1.612 1 94.56 126 VAL A N 1
ATOM 1002 C CA . VAL A 1 126 ? -7.23 -6.984 2.867 1 94.56 126 VAL A CA 1
ATOM 1003 C C . VAL A 1 126 ? -5.969 -7.281 3.672 1 94.56 126 VAL A C 1
ATOM 1005 O O . VAL A 1 126 ? -5.359 -6.371 4.246 1 94.56 126 VAL A O 1
ATOM 1008 N N . THR A 1 127 ? -5.602 -8.492 3.693 1 94.06 127 THR A N 1
ATOM 1009 C CA . THR A 1 127 ? -4.395 -8.883 4.414 1 94.06 127 THR A CA 1
ATOM 1010 C C . THR A 1 127 ? -3.168 -8.188 3.836 1 94.06 127 THR A C 1
ATOM 1012 O O . THR A 1 127 ? -2.344 -7.652 4.582 1 94.06 127 THR A O 1
ATOM 1015 N N . VAL A 1 128 ? -3.053 -8.172 2.572 1 94.5 128 VAL A N 1
ATOM 1016 C CA . VAL A 1 128 ? -1.92 -7.535 1.903 1 94.5 128 VAL A CA 1
ATOM 1017 C C . VAL A 1 128 ? -1.939 -6.031 2.166 1 94.5 128 VAL A C 1
ATOM 1019 O O . VAL A 1 128 ? -0.905 -5.438 2.48 1 94.5 128 VAL A O 1
ATOM 1022 N N . LEU A 1 129 ? -3.07 -5.465 2.004 1 94.88 129 LEU A N 1
ATOM 1023 C CA . LEU A 1 129 ? -3.207 -4.039 2.287 1 94.88 129 LEU A CA 1
ATOM 1024 C C . LEU A 1 129 ? -2.766 -3.727 3.713 1 94.88 129 LEU A C 1
ATOM 1026 O O . LEU A 1 129 ? -2.107 -2.711 3.953 1 94.88 129 LEU A O 1
ATOM 1030 N N . ALA A 1 130 ? -3.158 -4.531 4.617 1 94.12 130 ALA A N 1
ATOM 1031 C CA . ALA A 1 130 ? -2.783 -4.328 6.016 1 94.12 130 ALA A CA 1
ATOM 1032 C C . ALA A 1 130 ? -1.268 -4.355 6.188 1 94.12 130 ALA A C 1
ATOM 1034 O O . ALA A 1 130 ? -0.703 -3.543 6.918 1 94.12 130 ALA A O 1
ATOM 1035 N N . GLU A 1 131 ? -0.662 -5.289 5.551 1 92.19 131 GLU A N 1
ATOM 1036 C CA . GLU A 1 131 ? 0.795 -5.367 5.59 1 92.19 131 GLU A CA 1
ATOM 1037 C C . GLU A 1 131 ? 1.429 -4.098 5.027 1 92.19 131 GLU A C 1
ATOM 1039 O O . GLU A 1 131 ? 2.383 -3.566 5.598 1 92.19 131 GLU A O 1
ATOM 1044 N N . MET A 1 132 ? 0.899 -3.637 3.93 1 92.62 132 MET A N 1
ATOM 1045 C CA . MET A 1 132 ? 1.439 -2.438 3.299 1 92.62 132 MET A CA 1
ATOM 1046 C C . MET A 1 132 ? 1.205 -1.21 4.172 1 92.62 132 MET A C 1
ATOM 1048 O O . MET A 1 132 ? 2.057 -0.321 4.242 1 92.62 132 MET A O 1
ATOM 1052 N N . ALA A 1 133 ? 0.052 -1.124 4.758 1 91.94 133 ALA A N 1
ATOM 1053 C CA . ALA A 1 133 ? -0.247 -0.016 5.66 1 91.94 133 ALA A CA 1
ATOM 1054 C C . ALA A 1 133 ? 0.766 0.051 6.801 1 91.94 133 ALA A C 1
ATOM 1056 O O . ALA A 1 133 ? 1.192 1.139 7.195 1 91.94 133 ALA A O 1
ATOM 1057 N N . ASN A 1 134 ? 1.095 -1.051 7.273 1 89.75 134 ASN A N 1
ATOM 1058 C CA . ASN A 1 134 ? 2.084 -1.114 8.344 1 89.75 134 ASN A CA 1
ATOM 1059 C C . ASN A 1 134 ? 3.445 -0.605 7.879 1 89.75 134 ASN A C 1
ATOM 1061 O O . ASN A 1 134 ? 4.129 0.11 8.617 1 89.75 134 ASN A O 1
ATOM 1065 N N . ILE A 1 135 ? 3.822 -0.942 6.723 1 86.06 135 ILE A N 1
ATOM 1066 C CA . ILE A 1 135 ? 5.07 -0.474 6.129 1 86.06 135 ILE A CA 1
ATOM 1067 C C . ILE A 1 135 ? 5.043 1.048 6.004 1 86.06 135 ILE A C 1
ATOM 1069 O O . ILE A 1 135 ? 6.012 1.724 6.363 1 86.06 135 ILE A O 1
ATOM 1073 N N . GLU A 1 136 ? 3.986 1.474 5.492 1 86.44 136 GLU A N 1
ATOM 1074 C CA . GLU A 1 136 ? 3.832 2.914 5.32 1 86.44 136 GLU A CA 1
ATOM 1075 C C . GLU A 1 136 ? 3.936 3.645 6.656 1 86.44 136 GLU A C 1
ATOM 1077 O O . GLU A 1 136 ? 4.605 4.672 6.758 1 86.44 136 GLU A O 1
ATOM 1082 N N . ARG A 1 137 ? 3.277 3.168 7.57 1 85.56 137 ARG A N 1
ATOM 1083 C CA . ARG A 1 137 ? 3.297 3.77 8.898 1 85.56 137 ARG A CA 1
ATOM 1084 C C . ARG A 1 137 ? 4.715 3.805 9.461 1 85.56 137 ARG A C 1
ATOM 1086 O O . ARG A 1 137 ? 5.141 4.816 10.023 1 85.56 137 ARG A O 1
ATOM 1093 N N . ALA A 1 138 ? 5.383 2.725 9.32 1 83.25 138 ALA A N 1
ATOM 1094 C CA . ALA A 1 138 ? 6.762 2.639 9.797 1 83.25 138 ALA A CA 1
ATOM 1095 C C . ALA A 1 138 ? 7.648 3.66 9.094 1 83.25 138 ALA A C 1
ATOM 1097 O O . ALA A 1 138 ? 8.508 4.285 9.727 1 83.25 138 ALA A O 1
ATOM 1098 N N . ASN A 1 139 ? 7.422 3.826 7.824 1 81.69 139 ASN A N 1
ATOM 1099 C CA . ASN A 1 139 ? 8.188 4.793 7.051 1 81.69 139 ASN A CA 1
ATOM 1100 C C . ASN A 1 139 ? 7.918 6.223 7.508 1 81.69 139 ASN A C 1
ATOM 1102 O O . ASN A 1 139 ? 8.836 7.039 7.59 1 81.69 139 ASN A O 1
ATOM 1106 N N . ILE A 1 140 ? 6.73 6.441 7.75 1 81.06 140 ILE A N 1
ATOM 1107 C CA . ILE A 1 140 ? 6.352 7.77 8.227 1 81.06 140 ILE A CA 1
ATOM 1108 C C . ILE A 1 140 ? 7.016 8.039 9.578 1 81.06 140 ILE A C 1
ATOM 1110 O O . ILE A 1 140 ? 7.57 9.117 9.797 1 81.06 140 ILE A O 1
ATOM 1114 N N . GLN A 1 141 ? 6.918 7.113 10.43 1 81.69 141 GLN A N 1
ATOM 1115 C CA . GLN A 1 141 ? 7.543 7.25 11.742 1 81.69 141 GLN A CA 1
ATOM 1116 C C . GLN A 1 141 ? 9.047 7.473 11.609 1 81.69 141 GLN A C 1
ATOM 1118 O O . GLN A 1 141 ? 9.617 8.305 12.32 1 81.69 141 GLN A O 1
ATOM 1123 N N . TYR A 1 142 ? 9.609 6.824 10.75 1 76.81 142 TYR A N 1
ATOM 1124 C CA . TYR A 1 142 ? 11.039 6.977 10.508 1 76.81 142 TYR A CA 1
ATOM 1125 C C . TYR A 1 142 ? 11.359 8.391 10.023 1 76.81 142 TYR A C 1
ATOM 1127 O O . TYR A 1 142 ? 12.305 9.016 10.508 1 76.81 142 TYR A O 1
ATOM 1135 N N . ARG A 1 143 ? 10.609 8.828 9.102 1 75.31 143 ARG A N 1
ATOM 1136 C CA . ARG A 1 143 ? 10.836 10.156 8.539 1 75.31 143 ARG A CA 1
ATOM 1137 C C . ARG A 1 143 ? 10.656 11.234 9.602 1 75.31 143 ARG A C 1
ATOM 1139 O O . ARG A 1 143 ? 11.414 12.203 9.648 1 75.31 143 ARG A O 1
ATOM 1146 N N . LEU A 1 144 ? 9.656 11.008 10.367 1 79.56 144 LEU A N 1
ATOM 1147 C CA . LEU A 1 144 ? 9.398 11.961 11.445 1 79.56 144 LEU A CA 1
ATOM 1148 C C . LEU A 1 144 ? 10.547 11.969 12.445 1 79.56 144 LEU A C 1
ATOM 1150 O O . LEU A 1 144 ? 10.992 13.039 12.875 1 79.56 144 LEU A O 1
ATOM 1154 N N . ASN A 1 145 ? 10.953 10.828 12.773 1 80.31 145 ASN A N 1
ATOM 1155 C CA . ASN A 1 145 ? 12.07 10.719 13.711 1 80.31 145 ASN A CA 1
ATOM 1156 C C . ASN A 1 145 ? 13.359 11.281 13.125 1 80.31 145 ASN A C 1
ATOM 1158 O O . ASN A 1 145 ? 14.125 11.938 13.836 1 80.31 145 ASN A O 1
ATOM 1162 N N . SER A 1 146 ? 13.609 11.023 11.938 1 78.81 146 SER A N 1
ATOM 1163 C CA . SER A 1 146 ? 14.773 11.586 11.258 1 78.81 146 SER A CA 1
ATOM 1164 C C . SER A 1 146 ? 14.695 13.109 11.188 1 78.81 146 SER A C 1
ATOM 1166 O O . SER A 1 146 ? 15.703 13.797 11.391 1 78.81 146 SER A O 1
ATOM 1168 N N . GLY A 1 147 ? 13.555 13.555 10.898 1 73 147 GLY A N 1
ATOM 1169 C CA . GLY A 1 147 ? 13.336 14.992 10.906 1 73 147 GLY A CA 1
ATOM 1170 C C . GLY A 1 147 ? 13.586 15.633 12.258 1 73 147 GLY A C 1
ATOM 1171 O O . GLY A 1 147 ? 14.211 16.688 12.344 1 73 147 GLY A O 1
ATOM 1172 N N . ARG A 1 148 ? 13.133 14.953 13.195 1 80.44 148 ARG A N 1
ATOM 1173 C CA . ARG A 1 148 ? 13.344 15.422 14.562 1 80.44 148 ARG A CA 1
ATOM 1174 C C . ARG A 1 148 ? 14.828 15.43 14.914 1 80.44 148 ARG A C 1
ATOM 1176 O O . ARG A 1 148 ? 15.328 16.391 15.484 1 80.44 148 ARG A O 1
ATOM 1183 N N . ALA A 1 149 ? 15.43 14.398 14.578 1 80.06 149 ALA A N 1
ATOM 1184 C CA . ALA A 1 149 ? 16.859 14.289 14.852 1 80.06 149 ALA A CA 1
ATOM 1185 C C . ALA A 1 149 ? 17.641 15.391 14.125 1 80.06 149 ALA A C 1
ATOM 1187 O O . ALA A 1 149 ? 18.547 16 14.695 1 80.06 149 ALA A O 1
ATOM 1188 N N . ASN A 1 150 ? 17.312 15.5 12.953 1 79.75 150 ASN A N 1
ATOM 1189 C CA . ASN A 1 150 ? 17.938 16.562 12.172 1 79.75 150 ASN A CA 1
ATOM 1190 C C . ASN A 1 150 ? 17.672 17.938 12.773 1 79.75 150 ASN A C 1
ATOM 1192 O O . ASN A 1 150 ? 18.578 18.781 12.828 1 79.75 150 ASN A O 1
ATOM 1196 N N . TYR A 1 151 ? 16.5 18.156 13.172 1 78.12 151 TYR A N 1
ATOM 1197 C CA . TYR A 1 151 ? 16.109 19.406 13.82 1 78.12 151 TYR A CA 1
ATOM 1198 C C . TYR A 1 151 ? 16.938 19.641 15.078 1 78.12 151 TYR A C 1
ATOM 1200 O O . TYR A 1 151 ? 17.453 20.75 15.289 1 78.12 151 TYR A O 1
ATOM 1208 N N . ILE A 1 152 ? 17.094 18.672 15.828 1 83.38 152 ILE A N 1
ATOM 1209 C CA . ILE A 1 152 ? 17.859 18.75 17.062 1 83.38 152 ILE A CA 1
ATOM 1210 C C . ILE A 1 152 ? 19.344 18.969 16.719 1 83.38 152 ILE A C 1
ATOM 1212 O O . ILE A 1 152 ? 20.016 19.781 17.359 1 83.38 152 ILE A O 1
ATOM 1216 N N . ALA A 1 153 ? 19.766 18.281 15.75 1 85.94 153 ALA A N 1
ATOM 1217 C CA . ALA A 1 153 ? 21.156 18.406 15.328 1 85.94 153 ALA A CA 1
ATOM 1218 C C . ALA A 1 153 ? 21.469 19.812 14.859 1 85.94 153 ALA A C 1
ATOM 1220 O O . ALA A 1 153 ? 22.594 20.297 15 1 85.94 153 ALA A O 1
ATOM 1221 N N . LYS A 1 154 ? 20.469 20.453 14.406 1 84.75 154 LYS A N 1
ATOM 1222 C CA . LYS A 1 154 ? 20.641 21.828 13.922 1 84.75 154 LYS A CA 1
ATOM 1223 C C . LYS A 1 154 ? 20.344 22.844 15.023 1 84.75 154 LYS A C 1
ATOM 1225 O O . LYS A 1 154 ? 20.219 24.031 14.75 1 84.75 154 LYS A O 1
ATOM 1230 N N . GLY A 1 155 ? 20.188 22.281 16.109 1 83.62 155 GLY A N 1
ATOM 1231 C CA . GLY A 1 155 ? 20.047 23.156 17.266 1 83.62 155 GLY A CA 1
ATOM 1232 C C . GLY A 1 155 ? 18.609 23.375 17.688 1 83.62 155 GLY A C 1
ATOM 1233 O O . GLY A 1 155 ? 18.328 24.219 18.531 1 83.62 155 GLY A O 1
ATOM 1234 N N . GLY A 1 156 ? 17.859 22.719 16.984 1 76.69 156 GLY A N 1
ATOM 1235 C CA . GLY A 1 156 ? 16.469 22.828 17.375 1 76.69 156 GLY A CA 1
ATOM 1236 C C . GLY A 1 156 ? 16.156 22.172 18.703 1 76.69 156 GLY A C 1
ATOM 1237 O O . GLY A 1 156 ? 16.844 21.219 19.109 1 76.69 156 GLY A O 1
ATOM 1238 N N . LYS A 1 157 ? 15.406 22.812 19.5 1 78 157 LYS A N 1
ATOM 1239 C CA . LYS A 1 157 ? 15 22.25 20.797 1 78 157 LYS A CA 1
ATOM 1240 C C . LYS A 1 157 ? 13.562 21.75 20.75 1 78 157 LYS A C 1
ATOM 1242 O O . LYS A 1 157 ? 12.672 22.422 20.234 1 78 157 LYS A O 1
ATOM 1247 N N . LEU A 1 158 ? 13.477 20.391 21.016 1 76.88 158 LEU A N 1
ATOM 1248 C CA . LEU A 1 158 ? 12.141 19.812 21.109 1 76.88 158 LEU A CA 1
ATOM 1249 C C . LEU A 1 158 ? 11.578 19.984 22.516 1 76.88 158 LEU A C 1
ATOM 1251 O O . LEU A 1 158 ? 12.336 20.125 23.484 1 76.88 158 LEU A O 1
ATOM 1255 N N . GLY A 1 159 ? 10.32 19.922 22.578 1 69.25 159 GLY A N 1
ATOM 1256 C CA . GLY A 1 159 ? 9.703 20.078 23.891 1 69.25 159 GLY A CA 1
ATOM 1257 C C . GLY A 1 159 ? 9.133 21.453 24.141 1 69.25 159 GLY A C 1
ATOM 1258 O O . GLY A 1 159 ? 9.023 22.266 23.203 1 69.25 159 GLY A O 1
ATOM 1259 N N . ARG A 1 160 ? 8.594 21.578 25.266 1 64.12 160 ARG A N 1
ATOM 1260 C CA . ARG A 1 160 ? 7.988 22.828 25.688 1 64.12 160 ARG A CA 1
ATOM 1261 C C . ARG A 1 160 ? 8.977 23.984 25.562 1 64.12 160 ARG A C 1
ATOM 1263 O O . ARG A 1 160 ? 10.156 23.828 25.891 1 64.12 160 ARG A O 1
ATOM 1270 N N . LYS A 1 161 ? 8.539 24.953 24.688 1 63 161 LYS A N 1
ATOM 1271 C CA . LYS A 1 161 ? 9.375 26.141 24.531 1 63 161 LYS A CA 1
ATOM 1272 C C . LYS A 1 161 ? 10.039 26.531 25.844 1 63 161 LYS A C 1
ATOM 1274 O O . LYS A 1 161 ? 9.445 26.375 26.922 1 63 161 LYS A O 1
ATOM 1279 N N . ALA A 1 162 ? 11.148 26.891 25.734 1 59.06 162 ALA A N 1
ATOM 1280 C CA . ALA A 1 162 ? 11.812 27.453 26.922 1 59.06 162 ALA A CA 1
ATOM 1281 C C . ALA A 1 162 ? 11.062 28.672 27.438 1 59.06 162 ALA A C 1
ATOM 1283 O O . ALA A 1 162 ? 10.672 29.547 26.672 1 59.06 162 ALA A O 1
ATOM 1284 N N . GLY A 1 163 ? 10.508 28.562 28.672 1 60.78 163 GLY A N 1
ATOM 1285 C CA . GLY A 1 163 ? 9.789 29.641 29.328 1 60.78 163 GLY A CA 1
ATOM 1286 C C . GLY A 1 163 ? 8.289 29.438 29.359 1 60.78 163 GLY A C 1
ATOM 1287 O O . GLY A 1 163 ? 7.547 30.297 29.844 1 60.78 163 GLY A O 1
ATOM 1288 N N . SER A 1 164 ? 7.977 28.469 28.469 1 63.47 164 SER A N 1
ATOM 1289 C CA . SER A 1 164 ? 6.535 28.219 28.438 1 63.47 164 SER A CA 1
ATOM 1290 C C . SER A 1 164 ? 6.023 27.719 29.781 1 63.47 164 SER A C 1
ATOM 1292 O O . SER A 1 164 ? 4.816 27.594 29.984 1 63.47 164 SER A O 1
ATOM 1294 N N . ILE A 1 165 ? 6.953 27.297 30.422 1 65.62 165 ILE A N 1
ATOM 1295 C CA . ILE A 1 165 ? 6.539 26.922 31.766 1 65.62 165 ILE A CA 1
ATOM 1296 C C . ILE A 1 165 ? 6.086 28.156 32.531 1 65.62 165 ILE A C 1
ATOM 1298 O O . ILE A 1 165 ? 6.82 29.141 32.625 1 65.62 165 ILE A O 1
ATOM 1302 N N . LYS A 1 166 ? 4.863 28.094 32.719 1 71.19 166 LYS A N 1
ATOM 1303 C CA . LYS A 1 166 ? 4.301 29.219 33.469 1 71.19 166 LYS A CA 1
ATOM 1304 C C . LYS A 1 166 ? 5.086 29.484 34.75 1 71.19 166 LYS A C 1
ATOM 1306 O O . LYS A 1 166 ? 5.52 28.547 35.438 1 71.19 166 LYS A O 1
ATOM 1311 N N . THR A 1 167 ? 5.391 30.641 34.844 1 76.44 167 THR A N 1
ATOM 1312 C CA . THR A 1 167 ? 5.98 31.016 36.125 1 76.44 167 THR A CA 1
ATOM 1313 C C . THR A 1 167 ? 5.062 30.625 37.281 1 76.44 167 THR A C 1
ATOM 1315 O O . THR A 1 167 ? 3.869 30.391 37.094 1 76.44 167 THR A O 1
ATOM 1318 N N . GLU A 1 168 ? 5.684 30.438 38.375 1 81 168 GLU A N 1
ATOM 1319 C CA . GLU A 1 168 ? 4.898 30.141 39.594 1 81 168 GLU A CA 1
ATOM 1320 C C . GLU A 1 168 ? 3.805 31.172 39.781 1 81 168 GLU A C 1
ATOM 1322 O O . GLU A 1 168 ? 2.686 30.844 40.188 1 81 168 GLU A O 1
ATOM 1327 N N . GLU A 1 169 ? 4.207 32.406 39.531 1 85.06 169 GLU A N 1
ATOM 1328 C CA . GLU A 1 169 ? 3.256 33.5 39.719 1 85.06 169 GLU A CA 1
ATOM 1329 C C . GLU A 1 169 ? 2.068 33.375 38.781 1 85.06 169 GLU A C 1
ATOM 1331 O O . GLU A 1 169 ? 0.919 33.562 39.156 1 85.06 169 GLU A O 1
ATOM 1336 N N . ARG A 1 170 ? 2.34 32.969 37.656 1 85.94 170 ARG A N 1
ATOM 1337 C CA . ARG A 1 170 ? 1.28 32.844 36.688 1 85.94 170 ARG A CA 1
ATOM 1338 C C . ARG A 1 170 ? 0.401 31.641 36.969 1 85.94 170 ARG A C 1
ATOM 1340 O O . ARG A 1 170 ? -0.816 31.688 36.781 1 85.94 170 ARG A O 1
ATOM 1347 N N . LYS A 1 171 ? 0.986 30.641 37.344 1 87.06 171 LYS A N 1
ATOM 1348 C CA . LYS A 1 171 ? 0.239 29.438 37.719 1 87.06 171 LYS A CA 1
ATOM 1349 C C . LYS A 1 171 ? -0.671 29.734 38.906 1 87.06 171 LYS A C 1
ATOM 1351 O O . LYS A 1 171 ? -1.825 29.297 38.938 1 87.06 171 LYS A O 1
ATOM 1356 N N . LYS A 1 172 ? -0.147 30.453 39.812 1 88.75 172 LYS A N 1
ATOM 1357 C CA . LYS A 1 172 ? -0.932 30.844 40.969 1 88.75 172 LYS A CA 1
ATOM 1358 C C . LYS A 1 172 ? -2.166 31.641 40.594 1 88.75 172 LYS A C 1
ATOM 1360 O O . LYS A 1 172 ? -3.246 31.453 41.156 1 88.75 172 LYS A O 1
ATOM 1365 N N . GLU A 1 173 ? -1.891 32.469 39.656 1 89.75 173 GLU A N 1
ATOM 1366 C CA . GLU A 1 173 ? -3 33.312 39.188 1 89.75 173 GLU A CA 1
ATOM 1367 C C . GLU A 1 173 ? -4.02 32.469 38.406 1 89.75 173 GLU A C 1
ATOM 1369 O O . GLU A 1 173 ? -5.227 32.625 38.594 1 89.75 173 GLU A O 1
ATOM 1374 N N . GLU A 1 174 ? -3.568 31.594 37.656 1 89.31 174 GLU A N 1
ATOM 1375 C CA . GLU A 1 174 ? -4.414 30.75 36.812 1 89.31 174 GLU A CA 1
ATOM 1376 C C . GLU A 1 174 ? -5.242 29.781 37.625 1 89.31 174 GLU A C 1
ATOM 1378 O O . GLU A 1 174 ? -6.406 29.516 37.344 1 89.31 174 GLU A O 1
ATOM 1383 N N . TYR A 1 175 ? -4.613 29.344 38.719 1 93.31 175 TYR A N 1
ATOM 1384 C CA . TYR A 1 175 ? -5.277 28.344 39.531 1 93.31 175 TYR A CA 1
ATOM 1385 C C . TYR A 1 175 ? -5.676 28.922 40.906 1 93.31 175 TYR A C 1
ATOM 1387 O O . TYR A 1 175 ? -5.738 28.203 41.906 1 93.31 175 TYR A O 1
ATOM 1395 N N . ARG A 1 176 ? -5.867 30.172 40.906 1 93.31 176 ARG A N 1
ATOM 1396 C CA . ARG A 1 176 ? -6.203 30.875 42.125 1 93.31 176 ARG A CA 1
ATOM 1397 C C . ARG A 1 176 ? -7.41 30.25 42.812 1 93.31 176 ARG A C 1
ATOM 1399 O O . ARG A 1 176 ? -7.402 30.031 44.031 1 93.31 176 ARG A O 1
ATOM 1406 N N . GLU A 1 177 ? -8.422 29.875 42.031 1 94.19 177 GLU A N 1
ATOM 1407 C CA . GLU A 1 177 ? -9.633 29.297 42.594 1 94.19 177 GLU A CA 1
ATOM 1408 C C . GLU A 1 177 ? -9.367 27.875 43.094 1 94.19 177 GLU A C 1
ATOM 1410 O O . GLU A 1 177 ? -9.875 27.484 44.156 1 94.19 177 GLU A O 1
ATOM 1415 N N . THR A 1 178 ? -8.688 27.188 42.312 1 95.69 178 THR A N 1
ATOM 1416 C CA . THR A 1 178 ? -8.32 25.828 42.719 1 95.69 178 THR A CA 1
ATOM 1417 C C . THR A 1 178 ? -7.566 25.828 44.031 1 95.69 178 THR A C 1
ATOM 1419 O O . THR A 1 178 ? -7.867 25.047 44.938 1 95.69 178 THR A O 1
ATOM 1422 N N . ILE A 1 179 ? -6.652 26.781 44.156 1 95.19 179 ILE A N 1
ATOM 1423 C CA . ILE A 1 179 ? -5.832 26.906 45.344 1 95.19 179 ILE A CA 1
ATOM 1424 C C . ILE A 1 179 ? -6.715 27.297 46.531 1 95.19 179 ILE A C 1
ATOM 1426 O O . ILE A 1 179 ? -6.57 26.75 47.625 1 95.19 179 ILE A O 1
ATOM 1430 N N . ALA A 1 180 ? -7.598 28.172 46.312 1 94.62 180 ALA A N 1
ATOM 1431 C CA . ALA A 1 180 ? -8.516 28.625 47.375 1 94.62 180 ALA A CA 1
ATOM 1432 C C . ALA A 1 180 ? -9.367 27.453 47.875 1 94.62 180 ALA A C 1
ATOM 1434 O O . ALA A 1 180 ? -9.562 27.297 49.062 1 94.62 180 ALA A O 1
ATOM 1435 N N . LEU A 1 181 ? -9.797 26.656 47 1 95.25 181 LEU A N 1
ATOM 1436 C CA . LEU A 1 181 ? -10.633 25.516 47.344 1 95.25 181 LEU A CA 1
ATOM 1437 C C . LEU A 1 181 ? -9.82 24.469 48.094 1 95.25 181 LEU A C 1
ATOM 1439 O O . LEU A 1 181 ? -10.312 23.859 49.062 1 95.25 181 LEU A O 1
ATOM 1443 N N . LEU A 1 182 ? -8.703 24.312 47.656 1 95 182 LEU A N 1
ATOM 1444 C CA . LEU A 1 182 ? -7.82 23.375 48.344 1 95 182 LEU A CA 1
ATOM 1445 C C . LEU A 1 182 ? -7.547 23.844 49.781 1 95 182 LEU A C 1
ATOM 1447 O O . LEU A 1 182 ? -7.562 23.031 50.719 1 95 182 LEU A O 1
ATOM 1451 N N . LYS A 1 183 ? -7.352 25.109 49.969 1 92.75 183 LYS A N 1
ATOM 1452 C CA . LYS A 1 183 ? -7.086 25.672 51.281 1 92.75 183 LYS A CA 1
ATOM 1453 C C . LYS A 1 183 ? -8.312 25.562 52.188 1 92.75 183 LYS A C 1
ATOM 1455 O O . LYS A 1 183 ? -8.18 25.484 53.406 1 92.75 183 LYS A O 1
ATOM 1460 N N . LYS A 1 184 ? -9.391 25.469 51.594 1 93.31 184 LYS A N 1
ATOM 1461 C CA . LYS A 1 184 ? -10.633 25.328 52.344 1 93.31 184 LYS A CA 1
ATOM 1462 C C . LYS A 1 184 ? -10.898 23.859 52.719 1 93.31 184 LYS A C 1
ATOM 1464 O O . LYS A 1 184 ? -11.867 23.562 53.406 1 93.31 184 LYS A O 1
ATOM 1469 N N . GLY A 1 185 ? -10.07 22.922 52.062 1 91.5 185 GLY A N 1
ATOM 1470 C CA . GLY A 1 185 ? -10.141 21.547 52.5 1 91.5 185 GLY A CA 1
ATOM 1471 C C . GLY A 1 185 ? -10.906 20.656 51.531 1 91.5 185 GLY A C 1
ATOM 1472 O O . GLY A 1 185 ? -11.195 19.5 51.844 1 91.5 185 GLY A O 1
ATOM 1473 N N . TYR A 1 186 ? -11.242 21.188 50.469 1 93.69 186 TYR A N 1
ATOM 1474 C CA . TYR A 1 186 ? -11.93 20.375 49.469 1 93.69 186 TYR A CA 1
ATOM 1475 C C . TYR A 1 186 ? -11.016 19.281 48.938 1 93.69 186 TYR A C 1
ATOM 1477 O O . TYR A 1 186 ? -9.805 19.484 48.812 1 93.69 186 TYR A O 1
ATOM 1485 N N . SER A 1 187 ? -11.617 18.188 48.531 1 94.5 187 SER A N 1
ATOM 1486 C CA . SER A 1 187 ? -10.836 17.078 48 1 94.5 187 SER A CA 1
ATOM 1487 C C . SER A 1 187 ? -10.406 17.344 46.562 1 94.5 187 SER A C 1
ATOM 1489 O O . SER A 1 187 ? -11.086 18.062 45.844 1 94.5 187 SER A O 1
ATOM 1491 N N . VAL A 1 188 ? -9.273 16.734 46.25 1 95.81 188 VAL A N 1
ATOM 1492 C CA . VAL A 1 188 ? -8.727 16.859 44.875 1 95.81 188 VAL A CA 1
ATOM 1493 C C . VAL A 1 188 ? -9.773 16.422 43.875 1 95.81 188 VAL A C 1
ATOM 1495 O O . VAL A 1 188 ? -9.984 17.094 42.844 1 95.81 188 VAL A O 1
ATOM 1498 N N . ARG A 1 189 ? -10.531 15.414 44.219 1 95.81 189 ARG A N 1
ATOM 1499 C CA . ARG A 1 189 ? -11.523 14.859 43.312 1 95.81 189 ARG A CA 1
ATOM 1500 C C . ARG A 1 189 ? -12.711 15.812 43.125 1 95.81 189 ARG A C 1
ATOM 1502 O O . ARG A 1 189 ? -13.203 16 42.031 1 95.81 189 ARG A O 1
ATOM 1509 N N . ASN A 1 190 ? -13.086 16.297 44.188 1 94.94 190 ASN A N 1
ATOM 1510 C CA . ASN A 1 190 ? -14.211 17.219 44.188 1 94.94 190 ASN A CA 1
ATOM 1511 C C . ASN A 1 190 ? -13.898 18.484 43.406 1 94.94 190 ASN A C 1
ATOM 1513 O O . ASN A 1 190 ? -14.734 18.969 42.625 1 94.94 190 ASN A O 1
ATOM 1517 N N . ILE A 1 191 ? -12.719 18.953 43.562 1 96.25 191 ILE A N 1
ATOM 1518 C CA . ILE A 1 191 ? -12.289 20.172 42.875 1 96.25 191 ILE A CA 1
ATOM 1519 C C . ILE A 1 191 ? -12.227 19.922 41.375 1 96.25 191 ILE A C 1
ATOM 1521 O O . ILE A 1 191 ? -12.703 20.734 40.562 1 96.25 191 ILE A O 1
ATOM 1525 N N . ALA A 1 192 ? -11.703 18.828 41.062 1 96.31 192 ALA A N 1
ATOM 1526 C CA . ALA A 1 192 ? -11.594 18.453 39.656 1 96.31 192 ALA A CA 1
ATOM 1527 C C . ALA A 1 192 ? -12.969 18.406 38.969 1 96.31 192 ALA A C 1
ATOM 1529 O O . ALA A 1 192 ? -13.156 18.938 37.875 1 96.31 192 ALA A O 1
ATOM 1530 N N . LYS A 1 193 ? -13.914 17.844 39.625 1 94.38 193 LYS A N 1
ATOM 1531 C CA . LYS A 1 193 ? -15.281 17.734 39.156 1 94.38 193 LYS A CA 1
ATOM 1532 C C . LYS A 1 193 ? -15.93 19.109 39.031 1 94.38 193 LYS A C 1
ATOM 1534 O O . LYS A 1 193 ? -16.562 19.422 38.031 1 94.38 193 LYS A O 1
ATOM 1539 N N . LEU A 1 194 ? -15.727 19.828 40 1 92.38 194 LEU A N 1
ATOM 1540 C CA . LEU A 1 194 ? -16.359 21.141 40.125 1 92.38 194 LEU A CA 1
ATOM 1541 C C . LEU A 1 194 ? -15.852 22.078 39.031 1 92.38 194 LEU A C 1
ATOM 1543 O O . LEU A 1 194 ? -16.625 22.859 38.469 1 92.38 194 LEU A O 1
ATOM 1547 N N . GLN A 1 195 ? -14.508 22.031 38.719 1 93.69 195 GLN A N 1
ATOM 1548 C CA . GLN A 1 195 ? -13.891 23 37.812 1 93.69 195 GLN A CA 1
ATOM 1549 C C . GLN A 1 195 ? -13.719 22.406 36.406 1 93.69 195 GLN A C 1
ATOM 1551 O O . GLN A 1 195 ? -13.336 23.125 35.469 1 93.69 195 GLN A O 1
ATOM 1556 N N . GLY A 1 196 ? -13.969 21.078 36.406 1 92.69 196 GLY A N 1
ATOM 1557 C CA . GLY A 1 196 ? -13.859 20.438 35.094 1 92.69 196 GLY A CA 1
ATOM 1558 C C . GLY A 1 196 ? -12.422 20.281 34.625 1 92.69 196 GLY A C 1
ATOM 1559 O O . GLY A 1 196 ? -12.125 20.422 33.438 1 92.69 196 GLY A O 1
ATOM 1560 N N . ILE A 1 197 ? -11.617 20.234 35.531 1 92.25 197 ILE A N 1
ATOM 1561 C CA . ILE A 1 197 ? -10.219 20.031 35.188 1 92.25 197 ILE A CA 1
ATOM 1562 C C . ILE A 1 197 ? -9.758 18.656 35.688 1 92.25 197 ILE A C 1
ATOM 1564 O O . ILE A 1 197 ? -10.438 18.016 36.5 1 92.25 197 ILE A O 1
ATOM 1568 N N . GLY A 1 198 ? -8.664 18.156 35.188 1 91.94 198 GLY A N 1
ATOM 1569 C CA . GLY A 1 198 ? -8.148 16.844 35.5 1 91.94 198 GLY A CA 1
ATOM 1570 C C . GLY A 1 198 ? -7.691 16.719 36.938 1 91.94 198 GLY A C 1
ATOM 1571 O O . GLY A 1 198 ? -7.109 17.656 37.5 1 91.94 198 GLY A O 1
ATOM 1572 N N . VAL A 1 199 ? -7.969 15.594 37.438 1 93.38 199 VAL A N 1
ATOM 1573 C CA . VAL A 1 199 ? -7.562 15.297 38.812 1 93.38 199 VAL A CA 1
ATOM 1574 C C . VAL A 1 199 ? -6.055 15.484 38.969 1 93.38 199 VAL A C 1
ATOM 1576 O O . VAL A 1 199 ? -5.59 16.016 39.969 1 93.38 199 VAL A O 1
ATOM 1579 N N . SER A 1 200 ? -5.391 15.156 38 1 93.88 200 SER A N 1
ATOM 1580 C CA . SER A 1 200 ? -3.934 15.266 38.031 1 93.88 200 SER A CA 1
ATOM 1581 C C . SER A 1 200 ? -3.49 16.719 38.094 1 93.88 200 SER A C 1
ATOM 1583 O O . SER A 1 200 ? -2.502 17.047 38.75 1 93.88 200 SER A O 1
ATOM 1585 N N . THR A 1 201 ? -4.18 17.5 37.438 1 92.56 201 THR A N 1
ATOM 1586 C CA . THR A 1 201 ? -3.875 18.922 37.469 1 92.56 201 THR A CA 1
ATOM 1587 C C . THR A 1 201 ? -4.055 19.484 38.875 1 92.56 201 THR A C 1
ATOM 1589 O O . THR A 1 201 ? -3.191 20.219 39.375 1 92.56 201 THR A O 1
ATOM 1592 N N . VAL A 1 202 ? -5.223 19.156 39.5 1 94.88 202 VAL A N 1
ATOM 1593 C CA . VAL A 1 202 ? -5.488 19.609 40.844 1 94.88 202 VAL A CA 1
ATOM 1594 C C . VAL A 1 202 ? -4.402 19.094 41.781 1 94.88 202 VAL A C 1
ATOM 1596 O O . VAL A 1 202 ? -3.92 19.828 42.656 1 94.88 202 VAL A O 1
ATOM 1599 N N . GLN A 1 203 ? -4.047 17.891 41.625 1 94.19 203 GLN A N 1
ATOM 1600 C CA . GLN A 1 203 ? -3.018 17.297 42.469 1 94.19 203 GLN A CA 1
ATOM 1601 C C . GLN A 1 203 ? -1.688 18.031 42.312 1 94.19 203 GLN A C 1
ATOM 1603 O O . GLN A 1 203 ? -0.981 18.25 43.281 1 94.19 203 GLN A O 1
ATOM 1608 N N . ARG A 1 204 ? -1.35 18.391 41.156 1 91.75 204 ARG A N 1
ATOM 1609 C CA . ARG A 1 204 ? -0.111 19.125 40.906 1 91.75 204 ARG A CA 1
ATOM 1610 C C . ARG A 1 204 ? -0.135 20.5 41.562 1 91.75 204 ARG A C 1
ATOM 1612 O O . ARG A 1 204 ? 0.864 20.922 42.156 1 91.75 204 ARG A O 1
ATOM 1619 N N . VAL A 1 205 ? -1.252 21.094 41.406 1 93 205 VAL A N 1
ATOM 1620 C CA . VAL A 1 205 ? -1.425 22.406 42.031 1 93 205 VAL A CA 1
ATOM 1621 C C . VAL A 1 205 ? -1.308 22.281 43.531 1 93 205 VAL A C 1
ATOM 1623 O O . VAL A 1 205 ? -0.666 23.109 44.188 1 93 205 VAL A O 1
ATOM 1626 N N . LYS A 1 206 ? -1.87 21.297 44.094 1 93.19 206 LYS A N 1
ATOM 1627 C CA . LYS A 1 206 ? -1.796 21.047 45.531 1 93.19 206 LYS A CA 1
ATOM 1628 C C . LYS A 1 206 ? -0.35 20.859 45.969 1 93.19 206 LYS A C 1
ATOM 1630 O O . LYS A 1 206 ? 0.084 21.484 46.969 1 93.19 206 LYS A O 1
ATOM 1635 N N . ASN A 1 207 ? 0.335 20.062 45.312 1 91.25 207 ASN A N 1
ATOM 1636 C CA . ASN A 1 207 ? 1.72 19.766 45.656 1 91.25 207 ASN A CA 1
ATOM 1637 C C . ASN A 1 207 ? 2.609 21 45.531 1 91.25 207 ASN A C 1
ATOM 1639 O O . ASN A 1 207 ? 3.545 21.172 46.312 1 91.25 207 ASN A O 1
ATOM 1643 N N . GLN A 1 208 ? 2.205 21.766 44.625 1 89.19 208 GLN A N 1
ATOM 1644 C CA . GLN A 1 208 ? 3.053 22.906 44.312 1 89.19 208 GLN A CA 1
ATOM 1645 C C . GLN A 1 208 ? 2.75 24.062 45.281 1 89.19 208 GLN A C 1
ATOM 1647 O O . GLN A 1 208 ? 3.66 24.781 45.688 1 89.19 208 GLN A O 1
ATOM 1652 N N . PHE A 1 209 ? 1.44 24.25 45.594 1 89.12 209 PHE A N 1
ATOM 1653 C CA . PHE A 1 209 ? 1.085 25.484 46.281 1 89.12 209 PHE A CA 1
ATOM 1654 C C . PHE A 1 209 ? 0.539 25.203 47.688 1 89.12 209 PHE A C 1
ATOM 1656 O O . PHE A 1 209 ? 0.389 26.125 48.5 1 89.12 209 PHE A O 1
ATOM 1663 N N . ILE A 1 210 ? 0.035 24.016 47.906 1 82.69 210 ILE A N 1
ATOM 1664 C CA . ILE A 1 210 ? -0.529 23.719 49.219 1 82.69 210 ILE A CA 1
ATOM 1665 C C . ILE A 1 210 ? 0.403 22.766 49.969 1 82.69 210 ILE A C 1
ATOM 1667 O O . ILE A 1 210 ? 0.784 21.719 49.469 1 82.69 210 ILE A O 1
ATOM 1671 N N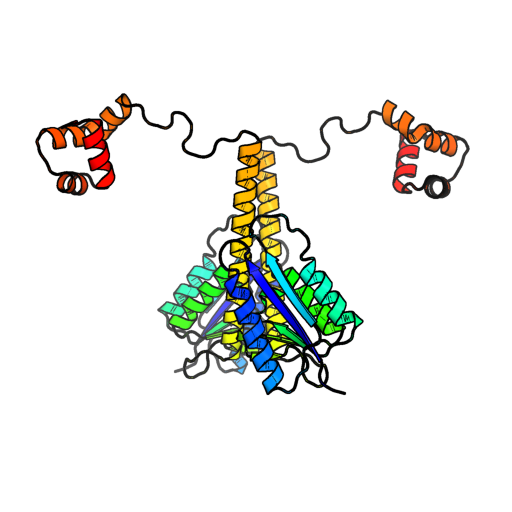 . ARG A 1 211 ? 1.689 22.922 49.938 1 65.69 211 ARG A N 1
ATOM 1672 C CA . ARG A 1 211 ? 2.57 22.047 50.688 1 65.69 211 ARG A CA 1
ATOM 1673 C C . ARG A 1 211 ? 1.926 21.656 52.031 1 65.69 211 ARG A C 1
ATOM 1675 O O . ARG A 1 211 ? 1.474 22.516 52.781 1 65.69 211 ARG A O 1
ATOM 1682 N N . ILE A 1 212 ? 1.271 20.438 52.031 1 46.91 212 ILE A N 1
ATOM 1683 C CA . ILE A 1 212 ? 1.159 19.969 53.406 1 46.91 212 ILE A CA 1
ATOM 1684 C C . ILE A 1 212 ? 2.543 19.625 53.938 1 46.91 212 ILE A C 1
ATOM 1686 O O . ILE A 1 212 ? 3.355 19.016 53.25 1 46.91 212 ILE A O 1
ATOM 1690 N N . MET B 1 1 ? 14.383 -33.375 -12.203 1 68.94 1 MET B N 1
ATOM 1691 C CA . MET B 1 1 ? 15.164 -32.469 -11.383 1 68.94 1 MET B CA 1
ATOM 1692 C C . MET B 1 1 ? 14.367 -32 -10.172 1 68.94 1 MET B C 1
ATOM 1694 O O . MET B 1 1 ? 13.141 -31.891 -10.234 1 68.94 1 MET B O 1
ATOM 1698 N N . LYS B 1 2 ? 14.906 -32.031 -8.969 1 87.38 2 LYS B N 1
ATOM 1699 C CA . LYS B 1 2 ? 14.172 -31.719 -7.746 1 87.38 2 LYS B CA 1
ATOM 1700 C C . LYS B 1 2 ? 13.797 -30.234 -7.703 1 87.38 2 LYS B C 1
ATOM 1702 O O . LYS B 1 2 ? 14.539 -29.391 -8.203 1 87.38 2 LYS B O 1
ATOM 1707 N N . THR B 1 3 ? 12.617 -29.906 -7.336 1 95.75 3 THR B N 1
ATOM 1708 C CA . THR B 1 3 ? 12.156 -28.547 -7.137 1 95.75 3 THR B CA 1
ATOM 1709 C C . THR B 1 3 ? 13.016 -27.828 -6.098 1 95.75 3 THR B C 1
ATOM 1711 O O . THR B 1 3 ? 13.234 -28.344 -5 1 95.75 3 THR B O 1
ATOM 1714 N N . LYS B 1 4 ? 13.641 -26.75 -6.473 1 98 4 LYS B N 1
ATOM 1715 C CA . LYS B 1 4 ? 14.57 -26.016 -5.613 1 98 4 LYS B CA 1
ATOM 1716 C C . LYS B 1 4 ? 13.969 -24.688 -5.156 1 98 4 LYS B C 1
ATOM 1718 O O . LYS B 1 4 ? 13.305 -24 -5.938 1 98 4 LYS B O 1
ATOM 1723 N N . ALA B 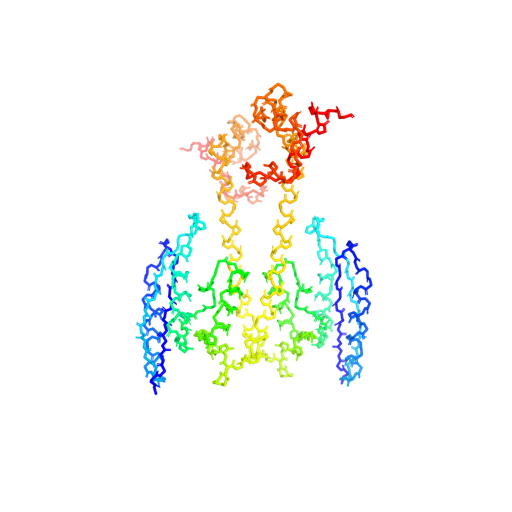1 5 ? 14.273 -24.297 -3.854 1 98.62 5 ALA B N 1
ATOM 1724 C CA . ALA B 1 5 ? 13.75 -23.047 -3.32 1 98.62 5 ALA B CA 1
ATOM 1725 C C . ALA B 1 5 ? 14.781 -22.344 -2.441 1 98.62 5 ALA B C 1
ATOM 1727 O O . ALA B 1 5 ? 15.734 -22.984 -1.975 1 98.62 5 ALA B O 1
ATOM 1728 N N . VAL B 1 6 ? 14.578 -21.047 -2.312 1 98.81 6 VAL B N 1
ATOM 1729 C CA . VAL B 1 6 ? 15.297 -20.203 -1.376 1 98.81 6 VAL B CA 1
ATOM 1730 C C . VAL B 1 6 ? 14.336 -19.672 -0.309 1 98.81 6 VAL B C 1
ATOM 1732 O O . VAL B 1 6 ? 13.164 -19.422 -0.594 1 98.81 6 VAL B O 1
ATOM 1735 N N . ILE B 1 7 ? 14.828 -19.578 0.922 1 98.62 7 ILE B N 1
ATOM 1736 C CA . ILE B 1 7 ? 14.062 -18.938 1.986 1 98.62 7 ILE B CA 1
ATOM 1737 C C . ILE B 1 7 ? 14.648 -17.562 2.283 1 98.62 7 ILE B C 1
ATOM 1739 O O . ILE B 1 7 ? 15.867 -17.406 2.371 1 98.62 7 ILE B O 1
ATOM 1743 N N . TYR B 1 8 ? 13.773 -16.594 2.357 1 97.75 8 TYR B N 1
ATOM 1744 C CA . TYR B 1 8 ? 14.172 -15.289 2.844 1 97.75 8 TYR B CA 1
ATOM 1745 C C . TYR B 1 8 ? 13.352 -14.891 4.07 1 97.75 8 TYR B C 1
ATOM 1747 O O . TYR B 1 8 ? 12.125 -14.93 4.047 1 97.75 8 TYR B O 1
ATOM 1755 N N . ALA B 1 9 ? 14.125 -14.492 5.152 1 94.88 9 ALA B N 1
ATOM 1756 C CA . ALA B 1 9 ? 13.5 -14.062 6.402 1 94.88 9 ALA B CA 1
ATOM 1757 C C . ALA B 1 9 ? 14.102 -12.758 6.898 1 94.88 9 ALA B C 1
ATOM 1759 O O . ALA B 1 9 ? 15.297 -12.516 6.73 1 94.88 9 ALA B O 1
ATOM 1760 N N . ARG B 1 10 ? 13.141 -11.953 7.477 1 88.31 10 ARG B N 1
ATOM 1761 C CA . ARG B 1 10 ? 13.594 -10.672 8.008 1 88.31 10 ARG B CA 1
ATOM 1762 C C . ARG B 1 10 ? 12.859 -10.328 9.297 1 88.31 10 ARG B C 1
ATOM 1764 O O . ARG B 1 10 ? 11.672 -10.633 9.445 1 88.31 10 ARG B O 1
ATOM 1771 N N . VAL B 1 11 ? 13.633 -9.711 10.258 1 80 11 VAL B N 1
ATOM 1772 C CA . VAL B 1 11 ? 13 -9.188 11.461 1 80 11 VAL B CA 1
ATOM 1773 C C . VAL B 1 11 ? 13.602 -7.832 11.812 1 80 11 VAL B C 1
ATOM 1775 O O . VAL B 1 11 ? 14.688 -7.484 11.344 1 80 11 VAL B O 1
ATOM 1778 N N . SER B 1 12 ? 12.75 -7 12.445 1 71.88 12 SER B N 1
ATOM 1779 C CA . SER B 1 12 ? 13.281 -5.734 12.938 1 71.88 12 SER B CA 1
ATOM 1780 C C . SER B 1 12 ? 14.32 -5.965 14.031 1 71.88 12 SER B C 1
ATOM 1782 O O . SER B 1 12 ? 14.234 -6.938 14.789 1 71.88 12 SER B O 1
ATOM 1784 N N . SER B 1 13 ? 15.414 -5.324 13.961 1 62.56 13 SER B N 1
ATOM 1785 C CA . SER B 1 13 ? 16.531 -5.473 14.883 1 62.56 13 SER B CA 1
ATOM 1786 C C . SER B 1 13 ? 16.109 -5.195 16.312 1 62.56 13 SER B C 1
ATOM 1788 O O . SER B 1 13 ? 16.781 -5.641 17.266 1 62.56 13 SER B O 1
ATOM 1790 N N . VAL B 1 14 ? 15.281 -4.332 16.531 1 56.47 14 VAL B N 1
ATOM 1791 C CA . VAL B 1 14 ? 15.125 -3.908 17.922 1 56.47 14 VAL B CA 1
ATOM 1792 C C . VAL B 1 14 ? 14.57 -5.062 18.75 1 56.47 14 VAL B C 1
ATOM 1794 O O . VAL B 1 14 ? 15.008 -5.289 19.875 1 56.47 14 VAL B O 1
ATOM 1797 N N . ASN B 1 15 ? 13.438 -5.449 18.516 1 52.03 15 ASN B N 1
ATOM 1798 C CA . ASN B 1 15 ? 12.844 -6.262 19.578 1 52.03 15 ASN B CA 1
ATOM 1799 C C . ASN B 1 15 ? 12.938 -7.75 19.266 1 52.03 15 ASN B C 1
ATOM 1801 O O . ASN B 1 15 ? 12.695 -8.586 20.125 1 52.03 15 ASN B O 1
ATOM 1805 N N . ASP B 1 16 ? 13.023 -8.352 18.078 1 51.66 16 ASP B N 1
ATOM 1806 C CA . ASP B 1 16 ? 12.547 -9.734 18.125 1 51.66 16 ASP B CA 1
ATOM 1807 C C . ASP B 1 16 ? 13.422 -10.648 17.266 1 51.66 16 ASP B C 1
ATOM 1809 O O . ASP B 1 16 ? 13.062 -10.977 16.141 1 51.66 16 ASP B O 1
ATOM 1813 N N . ARG B 1 17 ? 14.688 -10.883 17.656 1 53.22 17 ARG B N 1
ATOM 1814 C CA . ARG B 1 17 ? 15.531 -11.906 17.047 1 53.22 17 ARG B CA 1
ATOM 1815 C C . ARG B 1 17 ? 14.742 -13.18 16.781 1 53.22 17 ARG B C 1
ATOM 1817 O O . ARG B 1 17 ? 14.961 -13.859 15.781 1 53.22 17 ARG B O 1
ATOM 1824 N N . GLN B 1 18 ? 14.125 -13.578 17.906 1 53.75 18 GLN B N 1
ATOM 1825 C CA . GLN B 1 18 ? 13.414 -14.844 17.984 1 53.75 18 GLN B CA 1
ATOM 1826 C C . GLN B 1 18 ? 12.406 -14.984 16.844 1 53.75 18 GLN B C 1
ATOM 1828 O O . GLN B 1 18 ? 12.031 -16.094 16.469 1 53.75 18 GLN B O 1
ATOM 1833 N N . ASP B 1 19 ? 12.422 -13.867 15.938 1 73.69 19 ASP B N 1
ATOM 1834 C CA . ASP B 1 19 ? 11.273 -13.875 15.039 1 73.69 19 ASP B CA 1
ATOM 1835 C C . ASP B 1 19 ? 11.648 -14.406 13.664 1 73.69 19 ASP B C 1
ATOM 1837 O O . ASP B 1 19 ? 10.906 -15.188 13.07 1 73.69 19 ASP B O 1
ATOM 1841 N N . THR B 1 20 ? 13.016 -14.477 13.406 1 84.88 20 THR B N 1
ATOM 1842 C CA . THR B 1 20 ? 13.336 -15.031 12.094 1 84.88 20 THR B CA 1
ATOM 1843 C C . THR B 1 20 ? 13.422 -16.547 12.148 1 84.88 20 THR B C 1
ATOM 1845 O O . THR B 1 20 ? 13.094 -17.234 11.18 1 84.88 20 THR B O 1
ATOM 1848 N N . THR B 1 21 ? 13.867 -17.094 13.242 1 88.62 21 THR B N 1
ATOM 1849 C CA . THR B 1 21 ? 14.023 -18.531 13.398 1 88.62 21 THR B CA 1
ATOM 1850 C C . THR B 1 21 ? 12.688 -19.25 13.195 1 88.62 21 THR B C 1
ATOM 1852 O O . THR B 1 21 ? 12.609 -20.234 12.469 1 88.62 21 THR B O 1
ATOM 1855 N N . ARG B 1 22 ? 11.742 -18.734 13.812 1 91.38 22 ARG B N 1
ATOM 1856 C CA . ARG B 1 22 ? 10.414 -19.328 13.664 1 91.38 22 ARG B CA 1
ATOM 1857 C C . ARG B 1 22 ? 9.953 -19.266 12.211 1 91.38 22 ARG B C 1
ATOM 1859 O O . ARG B 1 22 ? 9.398 -20.25 11.695 1 91.38 22 ARG B O 1
ATOM 1866 N N . GLN B 1 23 ? 10.156 -18.219 11.547 1 94.38 23 GLN B N 1
ATOM 1867 C CA . GLN B 1 23 ? 9.797 -18.062 10.141 1 94.38 23 GLN B CA 1
ATOM 1868 C C . GLN B 1 23 ? 10.484 -19.125 9.281 1 94.38 23 GLN B C 1
ATOM 1870 O O . GLN B 1 23 ? 9.836 -19.812 8.492 1 94.38 23 GLN B O 1
ATOM 1875 N N . ILE B 1 24 ? 11.773 -19.25 9.539 1 96.44 24 ILE B N 1
ATOM 1876 C CA . ILE B 1 24 ? 12.586 -20.156 8.742 1 96.44 24 ILE B CA 1
ATOM 1877 C C . ILE B 1 24 ? 12.148 -21.594 8.992 1 96.44 24 ILE B C 1
ATOM 1879 O O . ILE B 1 24 ? 11.977 -22.375 8.055 1 96.44 24 ILE B O 1
ATOM 1883 N N . GLU B 1 25 ? 11.93 -21.906 10.219 1 96.69 25 GLU B N 1
ATOM 1884 C CA . GLU B 1 25 ? 11.547 -23.266 10.562 1 96.69 25 GLU B CA 1
ATOM 1885 C C . GLU B 1 25 ? 10.188 -23.625 9.969 1 96.69 25 GLU B C 1
ATOM 1887 O O . GLU B 1 25 ? 10 -24.734 9.477 1 96.69 25 GLU B O 1
ATOM 1892 N N . ASP B 1 26 ? 9.312 -22.75 10.047 1 97.19 26 ASP B N 1
ATOM 1893 C CA . ASP B 1 26 ? 7.992 -22.969 9.461 1 97.19 26 ASP B CA 1
ATOM 1894 C C . ASP B 1 26 ? 8.094 -23.203 7.961 1 97.19 26 ASP B C 1
ATOM 1896 O O . ASP B 1 26 ? 7.449 -24.109 7.422 1 97.19 26 ASP B O 1
ATOM 1900 N N . LEU B 1 27 ? 8.883 -22.469 7.305 1 98.38 27 LEU B N 1
ATOM 1901 C CA . LEU B 1 27 ? 9.023 -22.578 5.855 1 98.38 27 LEU B CA 1
ATOM 1902 C C . LEU B 1 27 ? 9.773 -23.844 5.473 1 98.38 27 LEU B C 1
ATOM 1904 O O . LEU B 1 27 ? 9.477 -24.453 4.449 1 98.38 27 LEU B O 1
ATOM 1908 N N . LYS B 1 28 ? 10.727 -24.25 6.289 1 98.25 28 LYS B N 1
ATOM 1909 C CA . LYS B 1 28 ? 11.414 -25.516 6.07 1 98.25 28 LYS B CA 1
ATOM 1910 C C . LYS B 1 28 ? 10.445 -26.688 6.16 1 98.25 28 LYS B C 1
ATOM 1912 O O . LYS B 1 28 ? 10.492 -27.609 5.336 1 98.25 28 LYS B O 1
ATOM 1917 N N . ARG B 1 29 ? 9.672 -26.609 7.168 1 98.19 29 ARG B N 1
ATOM 1918 C CA . ARG B 1 29 ? 8.68 -27.672 7.34 1 98.19 29 ARG B CA 1
ATOM 1919 C C . ARG B 1 29 ? 7.75 -27.75 6.133 1 98.19 29 ARG B C 1
ATOM 1921 O O . ARG B 1 29 ? 7.445 -28.828 5.645 1 98.19 29 ARG B O 1
ATOM 1928 N N . TYR B 1 30 ? 7.309 -26.625 5.695 1 98.31 30 TYR B N 1
ATOM 1929 C CA . TYR B 1 30 ? 6.461 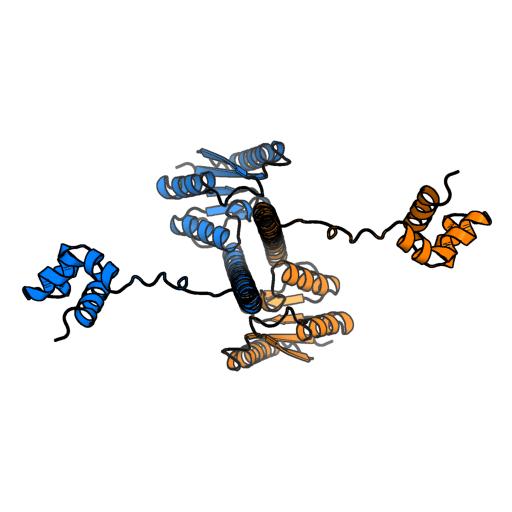-26.562 4.512 1 98.31 30 TYR B CA 1
ATOM 1930 C C . TYR B 1 30 ? 7.164 -27.172 3.305 1 98.31 30 TYR B C 1
ATOM 1932 O O . TYR B 1 30 ? 6.586 -27.984 2.58 1 98.31 30 TYR B O 1
ATOM 1940 N N . ALA B 1 31 ? 8.398 -26.75 3.113 1 98.38 31 ALA B N 1
ATOM 1941 C CA . ALA B 1 31 ? 9.18 -27.234 1.979 1 98.38 31 ALA B CA 1
ATOM 1942 C C . ALA B 1 31 ? 9.336 -28.75 2.025 1 98.38 31 ALA B C 1
ATOM 1944 O O . ALA B 1 31 ? 9.211 -29.422 1 1 98.38 31 ALA B O 1
ATOM 1945 N N . LEU B 1 32 ? 9.57 -29.25 3.174 1 97.62 32 LEU B N 1
ATOM 1946 C CA . LEU B 1 32 ? 9.719 -30.688 3.359 1 97.62 32 LEU B CA 1
ATOM 1947 C C . LEU B 1 32 ? 8.438 -31.422 2.975 1 97.62 32 LEU B C 1
ATOM 1949 O O . LEU B 1 32 ? 8.484 -32.406 2.254 1 97.62 32 LEU B O 1
ATOM 1953 N N . LEU B 1 33 ? 7.375 -30.922 3.398 1 97.56 33 LEU B N 1
ATOM 1954 C CA . LEU B 1 33 ? 6.074 -31.516 3.119 1 97.56 33 LEU B CA 1
ATOM 1955 C C . LEU B 1 33 ? 5.773 -31.5 1.625 1 97.56 33 LEU B C 1
ATOM 1957 O O . LEU B 1 33 ? 5.105 -32.406 1.107 1 97.56 33 LEU B O 1
ATOM 1961 N N . GLN B 1 34 ? 6.246 -30.516 0.923 1 97.12 34 GLN B N 1
ATOM 1962 C CA . GLN B 1 34 ? 5.984 -30.328 -0.501 1 97.12 34 GLN B CA 1
ATOM 1963 C C . GLN B 1 34 ? 7.086 -30.969 -1.347 1 97.12 34 GLN B C 1
ATOM 1965 O O . GLN B 1 34 ? 7.09 -30.828 -2.572 1 97.12 34 GLN B O 1
ATOM 1970 N N . ASP B 1 35 ? 8.094 -31.594 -0.661 1 97.38 35 ASP B N 1
ATOM 1971 C CA . ASP B 1 35 ? 9.234 -32.219 -1.328 1 97.38 35 ASP B CA 1
ATOM 1972 C C . ASP B 1 35 ? 10.039 -31.188 -2.119 1 97.38 35 ASP B C 1
ATOM 1974 O O . ASP B 1 35 ? 10.359 -31.406 -3.289 1 97.38 35 ASP B O 1
ATOM 1978 N N . ILE B 1 36 ? 10.234 -30.031 -1.556 1 98 36 ILE B N 1
ATOM 1979 C CA . ILE B 1 36 ? 11.039 -28.953 -2.111 1 98 36 ILE B CA 1
ATOM 1980 C C . ILE B 1 36 ? 12.391 -28.906 -1.409 1 98 36 ILE B C 1
ATOM 1982 O O . ILE B 1 36 ? 12.469 -28.969 -0.179 1 98 36 ILE B O 1
ATOM 1986 N N . GLU B 1 37 ? 13.438 -28.797 -2.127 1 98.25 37 GLU B N 1
ATOM 1987 C CA . GLU B 1 37 ? 14.781 -28.688 -1.574 1 98.25 37 GLU B CA 1
ATOM 1988 C C . GLU B 1 37 ? 15.156 -27.219 -1.324 1 98.25 37 GLU B C 1
ATOM 1990 O O . GLU B 1 37 ? 15.094 -26.391 -2.236 1 98.25 37 GLU B O 1
ATOM 1995 N N . ILE B 1 38 ? 15.562 -26.938 -0.148 1 98.56 38 ILE B N 1
ATOM 1996 C CA . ILE B 1 38 ? 16.047 -25.594 0.169 1 98.56 38 ILE B CA 1
ATOM 1997 C C . ILE B 1 38 ? 17.531 -25.5 -0.153 1 98.56 38 ILE B C 1
ATOM 1999 O O . ILE B 1 38 ? 18.359 -26.156 0.493 1 98.56 38 ILE B O 1
ATOM 2003 N N . VAL B 1 39 ? 17.891 -24.594 -1.031 1 98.25 39 VAL B N 1
ATOM 2004 C CA . VAL B 1 39 ? 19.281 -24.562 -1.5 1 98.25 39 VAL B CA 1
ATOM 2005 C C . VAL B 1 39 ? 20.031 -23.422 -0.815 1 98.25 39 VAL B C 1
ATOM 2007 O O . VAL B 1 39 ? 21.266 -23.406 -0.782 1 98.25 39 VAL B O 1
ATOM 2010 N N . ARG B 1 40 ? 19.281 -22.453 -0.353 1 98.38 40 ARG B N 1
ATOM 2011 C CA . ARG B 1 40 ? 19.906 -21.328 0.346 1 98.38 40 ARG B CA 1
ATOM 2012 C C . ARG B 1 40 ? 18.891 -20.625 1.246 1 98.38 40 ARG B C 1
ATOM 2014 O O . ARG B 1 40 ? 17.688 -20.625 0.968 1 98.38 40 ARG B O 1
ATOM 2021 N N . ILE B 1 41 ? 19.359 -20.062 2.387 1 98.12 41 ILE B N 1
ATOM 2022 C CA . ILE B 1 41 ? 18.562 -19.266 3.305 1 98.12 41 ILE B CA 1
ATOM 2023 C C . ILE B 1 41 ? 19.203 -17.891 3.492 1 98.12 41 ILE B C 1
ATOM 2025 O O . ILE B 1 41 ? 20.391 -17.781 3.795 1 98.12 41 ILE B O 1
ATOM 2029 N N . PHE B 1 42 ? 18.422 -16.859 3.184 1 96.88 42 PHE B N 1
ATOM 2030 C CA . PHE B 1 42 ? 18.828 -15.492 3.461 1 96.88 42 PHE B CA 1
ATOM 2031 C C . PHE B 1 42 ? 18.078 -14.938 4.664 1 96.88 42 PHE B C 1
ATOM 2033 O O . PHE B 1 42 ? 16.859 -15.102 4.77 1 96.88 42 PHE B O 1
ATOM 2040 N N . GLN B 1 43 ? 18.766 -14.367 5.57 1 91.81 43 GLN B N 1
ATOM 2041 C CA . GLN B 1 43 ? 18.156 -13.773 6.758 1 91.81 43 GLN B CA 1
ATOM 2042 C C . GLN B 1 43 ? 18.781 -12.414 7.066 1 91.81 43 GLN B C 1
ATOM 2044 O O . GLN B 1 43 ? 19.984 -12.227 6.934 1 91.81 43 GLN B O 1
ATOM 2049 N N . GLU B 1 44 ? 17.828 -11.461 7.383 1 85.31 44 GLU B N 1
ATOM 2050 C CA . GLU B 1 44 ? 18.344 -10.148 7.738 1 85.31 44 GLU B CA 1
ATOM 2051 C C . GLU B 1 44 ? 17.578 -9.547 8.906 1 85.31 44 GLU B C 1
ATOM 2053 O O . GLU B 1 44 ? 16.422 -9.898 9.141 1 85.31 44 GLU B O 1
ATOM 2058 N N . HIS B 1 45 ? 18.328 -8.742 9.664 1 79.25 45 HIS B N 1
ATOM 2059 C CA . HIS B 1 45 ? 17.781 -7.941 10.75 1 79.25 45 HIS B CA 1
ATOM 2060 C C . HIS B 1 45 ? 17.828 -6.453 10.422 1 79.25 45 HIS B C 1
ATOM 2062 O O . HIS B 1 45 ? 18.891 -5.91 10.117 1 79.25 45 HIS B O 1
ATOM 2068 N N . ILE B 1 46 ? 16.625 -5.984 10.297 1 71.94 46 ILE B N 1
ATOM 2069 C CA . ILE B 1 46 ? 16.594 -4.59 9.875 1 71.94 46 ILE B CA 1
ATOM 2070 C C . ILE B 1 46 ? 16.125 -3.705 11.031 1 71.94 46 ILE B C 1
ATOM 2072 O O . ILE B 1 46 ? 15.273 -4.109 11.82 1 71.94 46 ILE B O 1
ATOM 2076 N N . SER B 1 47 ? 16.922 -2.645 11.32 1 59.88 47 SER B N 1
ATOM 2077 C CA . SER B 1 47 ? 16.531 -1.651 12.32 1 59.88 47 SER B CA 1
ATOM 2078 C C . SER B 1 47 ? 15.727 -0.52 11.688 1 59.88 47 SER B C 1
ATOM 2080 O O . SER B 1 47 ? 15.852 -0.255 10.492 1 59.88 47 SER B O 1
ATOM 2082 N N . GLY B 1 48 ? 14.547 -0.198 12.281 1 52.31 48 GLY B N 1
ATOM 2083 C CA . GLY B 1 48 ? 13.688 0.886 11.828 1 52.31 48 GLY B CA 1
ATOM 2084 C C . GLY B 1 48 ? 14.445 1.981 11.102 1 52.31 48 GLY B C 1
ATOM 2085 O O . GLY B 1 48 ? 13.984 2.5 10.086 1 52.31 48 GLY B O 1
ATOM 2086 N N . ALA B 1 49 ? 15.273 2.752 11.977 1 47.75 49 ALA B N 1
ATOM 2087 C CA . ALA B 1 49 ? 15.875 4.059 11.719 1 47.75 49 ALA B CA 1
ATOM 2088 C C . ALA B 1 49 ? 16.938 3.961 10.625 1 47.75 49 ALA B C 1
ATOM 2090 O O . ALA B 1 49 ? 17.297 4.965 10.008 1 47.75 49 ALA B O 1
ATOM 2091 N N . LYS B 1 50 ? 17.859 3.061 10.859 1 50.38 50 LYS B N 1
ATOM 2092 C CA . LYS B 1 50 ? 19.047 3.324 10.07 1 50.38 50 LYS B CA 1
ATOM 2093 C C . LYS B 1 50 ? 18.719 3.348 8.578 1 50.38 50 LYS B C 1
ATOM 2095 O O . LYS B 1 50 ? 17.781 2.695 8.133 1 50.38 50 LYS B O 1
ATOM 2100 N N . LYS B 1 51 ? 19.516 4.188 7.957 1 47.81 51 LYS B N 1
ATOM 2101 C CA . LYS B 1 51 ? 19.547 4.504 6.531 1 47.81 51 LYS B CA 1
ATOM 2102 C C . LYS B 1 51 ? 19.094 3.311 5.695 1 47.81 51 LYS B C 1
ATOM 2104 O O . LYS B 1 51 ? 19.266 2.16 6.098 1 47.81 51 LYS B O 1
ATOM 2109 N N . ILE B 1 52 ? 18.031 3.592 4.863 1 47.59 52 ILE B N 1
ATOM 2110 C CA . ILE B 1 52 ? 17.828 2.801 3.658 1 47.59 52 ILE B CA 1
ATOM 2111 C C . ILE B 1 52 ? 19.016 1.866 3.439 1 47.59 52 ILE B C 1
ATOM 2113 O O . ILE B 1 52 ? 19.828 2.08 2.531 1 47.59 52 ILE B O 1
ATOM 2117 N N . GLU B 1 53 ? 19.938 2.098 4.48 1 48.53 53 GLU B N 1
ATOM 2118 C CA . GLU B 1 53 ? 20.922 1.161 3.961 1 48.53 53 GLU B CA 1
ATOM 2119 C C . GLU B 1 53 ? 20.25 -0.066 3.348 1 48.53 53 GLU B C 1
ATOM 2121 O O . GLU B 1 53 ? 19.156 -0.452 3.758 1 48.53 53 GLU B O 1
ATOM 2126 N N . GLU B 1 54 ? 21.016 -0.698 2.381 1 56.72 54 GLU B N 1
ATOM 2127 C CA . GLU B 1 54 ? 20.984 -1.616 1.246 1 56.72 54 GLU B CA 1
ATOM 2128 C C . GLU B 1 54 ? 20.422 -2.975 1.647 1 56.72 54 GLU B C 1
ATOM 2130 O O . GLU B 1 54 ? 20.938 -3.621 2.564 1 56.72 54 GLU B O 1
ATOM 2135 N N . ARG B 1 55 ? 19.078 -2.914 1.723 1 74.12 55 ARG B N 1
ATOM 2136 C CA . ARG B 1 55 ? 18.594 -4.289 1.628 1 74.12 55 ARG B CA 1
ATOM 2137 C C . ARG B 1 55 ? 19.578 -5.156 0.833 1 74.12 55 ARG B C 1
ATOM 2139 O O . ARG B 1 55 ? 19.188 -5.785 -0.152 1 74.12 55 ARG B O 1
ATOM 2146 N N . GLN B 1 56 ? 20.734 -5.09 1.491 1 85.06 56 GLN B N 1
ATOM 2147 C CA . GLN B 1 56 ? 21.781 -5.824 0.789 1 85.06 56 GLN B CA 1
ATOM 2148 C C . GLN B 1 56 ? 21.469 -7.316 0.733 1 85.06 56 GLN B C 1
ATOM 2150 O O . GLN B 1 56 ? 21.641 -7.957 -0.305 1 85.06 56 GLN B O 1
ATOM 2155 N N . VAL B 1 57 ? 20.969 -7.695 1.839 1 92.5 57 VAL B N 1
ATOM 2156 C CA . VAL B 1 57 ? 20.703 -9.125 1.897 1 92.5 57 VAL B CA 1
ATOM 2157 C C . VAL B 1 57 ? 19.562 -9.477 0.941 1 92.5 57 VAL B C 1
ATOM 2159 O O . VAL B 1 57 ? 19.625 -10.492 0.239 1 92.5 57 VAL B O 1
ATOM 2162 N N . LEU B 1 58 ? 18.547 -8.656 0.913 1 94 58 LEU B N 1
ATOM 2163 C CA . LEU B 1 58 ? 17.453 -8.891 -0.034 1 94 58 LEU B CA 1
ATOM 2164 C C . LEU B 1 58 ? 17.969 -8.82 -1.471 1 94 58 LEU B C 1
ATOM 2166 O O . LEU B 1 58 ? 17.594 -9.641 -2.307 1 94 58 LEU B O 1
ATOM 2170 N N . ALA B 1 59 ? 18.797 -7.867 -1.698 1 94.25 59 ALA B N 1
ATOM 2171 C CA . ALA B 1 59 ? 19.359 -7.723 -3.039 1 94.25 59 ALA B CA 1
ATOM 2172 C C . ALA B 1 59 ? 20.141 -8.969 -3.439 1 94.25 59 ALA B C 1
ATOM 2174 O O . ALA B 1 59 ? 20.016 -9.461 -4.562 1 94.25 59 ALA B O 1
ATOM 2175 N N . GLU B 1 60 ? 20.938 -9.445 -2.523 1 95.62 60 GLU B N 1
ATOM 2176 C CA . GLU B 1 60 ? 21.703 -10.672 -2.756 1 95.62 60 GLU B CA 1
ATOM 2177 C C . GLU B 1 60 ? 20.766 -11.859 -2.992 1 95.62 60 GLU B C 1
ATOM 2179 O O . GLU B 1 60 ? 21.047 -12.703 -3.844 1 95.62 60 GLU B O 1
ATOM 2184 N N . CYS B 1 61 ? 19.75 -11.875 -2.246 1 97.44 61 CYS B N 1
ATOM 2185 C CA . CYS B 1 61 ? 18.766 -12.938 -2.385 1 97.44 61 CYS B CA 1
ATOM 2186 C C . CYS B 1 61 ? 18.125 -12.914 -3.77 1 97.44 61 CYS B C 1
ATOM 2188 O O . CYS B 1 61 ? 18.047 -13.945 -4.441 1 97.44 61 CYS B O 1
ATOM 2190 N N . LEU B 1 62 ? 17.703 -11.758 -4.199 1 97.62 62 LEU B N 1
ATOM 2191 C CA . LEU B 1 62 ? 17.062 -11.609 -5.508 1 97.62 62 LEU B CA 1
ATOM 2192 C C . LEU B 1 62 ? 18.031 -12 -6.621 1 97.62 62 LEU B C 1
ATOM 2194 O O . LEU B 1 62 ? 17.656 -12.68 -7.574 1 97.62 62 LEU B O 1
ATOM 2198 N N . GLU B 1 63 ? 19.25 -11.586 -6.426 1 97.25 63 GLU B N 1
ATOM 2199 C CA . GLU B 1 63 ? 20.266 -11.922 -7.402 1 97.25 63 GLU B CA 1
ATOM 2200 C C . GLU B 1 63 ? 20.484 -13.43 -7.48 1 97.25 63 GLU B C 1
ATOM 2202 O O . GLU B 1 63 ? 20.562 -14 -8.57 1 97.25 63 GLU B O 1
ATOM 2207 N N . TYR B 1 64 ? 20.594 -14.047 -6.395 1 98 64 TYR B N 1
ATOM 2208 C CA . TYR B 1 64 ? 20.781 -15.492 -6.344 1 98 64 TYR B CA 1
ATOM 2209 C C . TYR B 1 64 ? 19.641 -16.219 -7.035 1 98 64 TYR B C 1
ATOM 2211 O O . TYR B 1 64 ? 19.859 -17.125 -7.844 1 98 64 TYR B O 1
ATOM 2219 N N . CYS B 1 65 ? 18.422 -15.82 -6.742 1 98 65 CYS B N 1
ATOM 2220 C CA . CYS B 1 65 ? 17.25 -16.453 -7.312 1 98 65 CYS B CA 1
ATOM 2221 C C . CYS B 1 65 ? 17.25 -16.344 -8.828 1 98 65 CYS B C 1
ATOM 2223 O O . CYS B 1 65 ? 16.875 -17.297 -9.531 1 98 65 CYS B O 1
ATOM 2225 N N . THR B 1 66 ? 17.594 -15.219 -9.328 1 96.38 66 THR B N 1
ATOM 2226 C CA . THR B 1 66 ? 17.531 -14.945 -10.758 1 96.38 66 THR B CA 1
ATOM 2227 C C . THR B 1 66 ? 18.688 -15.609 -11.492 1 96.38 66 THR B C 1
ATOM 2229 O O . THR B 1 66 ? 18.516 -16.109 -12.609 1 96.38 66 THR B O 1
ATOM 2232 N N . GLU B 1 67 ? 19.875 -15.719 -10.891 1 95.69 67 GLU B N 1
ATOM 2233 C CA . GLU B 1 67 ? 21.062 -16.234 -11.531 1 95.69 67 GLU B CA 1
ATOM 2234 C C . GLU B 1 67 ? 21.109 -17.766 -11.469 1 95.69 67 GLU B C 1
ATOM 2236 O O . GLU B 1 67 ? 21.547 -18.422 -12.43 1 95.69 67 GLU B O 1
ATOM 2241 N N . LYS B 1 68 ? 20.703 -18.328 -10.391 1 93.62 68 LYS B N 1
ATOM 2242 C CA . LYS B 1 68 ? 20.812 -19.781 -10.18 1 93.62 68 LYS B CA 1
ATOM 2243 C C . LYS B 1 68 ? 19.594 -20.516 -10.719 1 93.62 68 LYS B C 1
ATOM 2245 O O . LYS B 1 68 ? 19.609 -21.734 -10.852 1 93.62 68 LYS B O 1
ATOM 2250 N N . GLY B 1 69 ? 18.562 -19.812 -11.008 1 89.31 69 GLY B N 1
ATOM 2251 C CA . GLY B 1 69 ? 17.375 -20.406 -11.617 1 89.31 69 GLY B CA 1
ATOM 2252 C C . GLY B 1 69 ? 16.594 -21.281 -10.664 1 89.31 69 GLY B C 1
ATOM 2253 O O . GLY B 1 69 ? 16.25 -22.422 -11.008 1 89.31 69 GLY B O 1
ATOM 2254 N N . VAL B 1 70 ? 16.328 -20.859 -9.492 1 96.81 70 VAL B N 1
ATOM 2255 C CA . VAL B 1 70 ? 15.523 -21.625 -8.547 1 96.81 70 VAL B CA 1
ATOM 2256 C C . VAL B 1 70 ? 14.047 -21.531 -8.938 1 96.81 70 VAL B C 1
ATOM 2258 O O . VAL B 1 70 ? 13.656 -20.609 -9.664 1 96.81 70 VAL B O 1
ATOM 2261 N N . ASP B 1 71 ? 13.289 -22.453 -8.398 1 97.81 71 ASP B N 1
ATOM 2262 C CA . ASP B 1 71 ? 11.867 -22.5 -8.742 1 97.81 71 ASP B CA 1
ATOM 2263 C C . ASP B 1 71 ? 11.062 -21.547 -7.859 1 97.81 71 ASP B C 1
ATOM 2265 O O . ASP B 1 71 ? 10.133 -20.875 -8.336 1 97.81 71 ASP B O 1
ATOM 2269 N N . TYR B 1 72 ? 11.484 -21.484 -6.578 1 98.5 72 TYR B N 1
ATOM 2270 C CA . TYR B 1 72 ? 10.633 -20.781 -5.633 1 98.5 72 TYR B CA 1
ATOM 2271 C C . TYR B 1 72 ? 11.461 -19.906 -4.691 1 98.5 72 TYR B C 1
ATOM 2273 O O . TYR B 1 72 ? 12.586 -20.266 -4.344 1 98.5 72 TYR B O 1
ATOM 2281 N N . LEU B 1 73 ? 10.938 -18.812 -4.328 1 98.81 73 LEU B N 1
ATOM 2282 C CA . LEU B 1 73 ? 11.312 -18.078 -3.125 1 98.81 73 LEU B CA 1
ATOM 2283 C C . LEU B 1 73 ? 10.219 -18.172 -2.066 1 98.81 73 LEU B C 1
ATOM 2285 O O . LEU B 1 73 ? 9.062 -17.844 -2.326 1 98.81 73 LEU B O 1
ATOM 2289 N N . LEU B 1 74 ? 10.555 -18.656 -0.939 1 98.75 74 LEU B N 1
ATOM 2290 C CA . LEU B 1 74 ? 9.594 -18.844 0.143 1 98.75 74 LEU B CA 1
ATOM 2291 C C . LEU B 1 74 ? 9.695 -17.719 1.161 1 98.75 74 LEU B C 1
ATOM 2293 O O . LEU B 1 74 ? 10.789 -17.422 1.665 1 98.75 74 LEU B O 1
ATOM 2297 N N . LEU B 1 75 ? 8.555 -17.125 1.416 1 97.69 75 LEU B N 1
ATOM 2298 C CA . LEU B 1 75 ? 8.445 -16.031 2.371 1 97.69 75 LEU B CA 1
ATOM 2299 C C . LEU B 1 75 ? 7.309 -16.297 3.359 1 97.69 75 LEU B C 1
ATOM 2301 O O . LEU B 1 75 ? 6.309 -16.922 3.014 1 97.69 75 LEU B O 1
ATOM 2305 N N . SER B 1 76 ? 7.488 -15.68 4.555 1 96.25 76 SER B N 1
ATOM 2306 C CA . SER B 1 76 ? 6.395 -15.75 5.516 1 96.25 76 SER B CA 1
ATOM 2307 C C . SER B 1 76 ? 5.258 -14.805 5.137 1 96.25 76 SER B C 1
ATOM 2309 O O . SER B 1 76 ? 4.082 -15.125 5.336 1 96.25 76 SER B O 1
ATOM 2311 N N . GLU B 1 77 ? 5.645 -13.625 4.582 1 94.88 77 GLU B N 1
ATOM 2312 C CA . GLU B 1 77 ? 4.688 -12.609 4.172 1 94.88 77 GLU B CA 1
ATOM 2313 C C . GLU B 1 77 ? 5.277 -11.688 3.105 1 94.88 77 GLU B C 1
ATOM 2315 O O . GLU B 1 77 ? 6.496 -11.656 2.916 1 94.88 77 GLU B O 1
ATOM 2320 N N . LEU B 1 78 ? 4.488 -10.969 2.451 1 93.94 78 LEU B N 1
ATOM 2321 C CA . LEU B 1 78 ? 4.871 -10.18 1.286 1 93.94 78 LEU B CA 1
ATOM 2322 C C . LEU B 1 78 ? 5.789 -9.031 1.688 1 93.94 78 LEU B C 1
ATOM 2324 O O . LEU B 1 78 ? 6.672 -8.641 0.92 1 93.94 78 LEU B O 1
ATOM 2328 N N . SER B 1 79 ? 5.609 -8.508 2.863 1 90.19 79 SER B N 1
ATOM 2329 C CA . SER B 1 79 ? 6.363 -7.352 3.332 1 90.19 79 SER B CA 1
ATOM 2330 C C . SER B 1 79 ? 7.855 -7.66 3.42 1 90.19 79 SER B C 1
ATOM 2332 O O . SER B 1 79 ? 8.672 -6.75 3.545 1 90.19 79 SER B O 1
ATOM 2334 N N . ARG B 1 80 ? 8.242 -8.883 3.303 1 91.94 80 ARG B N 1
ATOM 2335 C CA . ARG B 1 80 ? 9.656 -9.25 3.303 1 91.94 80 ARG B CA 1
ATOM 2336 C C . ARG B 1 80 ? 10.352 -8.742 2.043 1 91.94 80 ARG B C 1
ATOM 2338 O O . ARG B 1 80 ? 11.578 -8.602 2.018 1 91.94 80 ARG B O 1
ATOM 2345 N N . LEU B 1 81 ? 9.617 -8.383 1.066 1 94.38 81 LEU B N 1
ATOM 2346 C CA . LEU B 1 81 ? 10.195 -8.094 -0.245 1 94.38 81 LEU B CA 1
ATOM 2347 C C . LEU B 1 81 ? 10.484 -6.605 -0.396 1 94.38 81 LEU B C 1
ATOM 2349 O O . LEU B 1 81 ? 10.93 -6.16 -1.456 1 94.38 81 LEU B O 1
ATOM 2353 N N . GLY B 1 82 ? 10.227 -5.828 0.604 1 90 82 GLY B N 1
ATOM 2354 C CA . GLY B 1 82 ? 10.531 -4.414 0.444 1 90 82 GLY B CA 1
ATOM 2355 C C . GLY B 1 82 ? 10.07 -3.568 1.617 1 90 82 GLY B C 1
ATOM 2356 O O . GLY B 1 82 ? 9.234 -4 2.412 1 90 82 GLY B O 1
ATOM 2357 N N . ARG B 1 83 ? 10.523 -2.342 1.632 1 84.31 83 ARG B N 1
ATOM 2358 C CA . ARG B 1 83 ? 10.18 -1.388 2.682 1 84.31 83 ARG B CA 1
ATOM 2359 C C . ARG B 1 83 ? 9.109 -0.41 2.205 1 84.31 83 ARG B C 1
ATOM 2361 O O . ARG B 1 83 ? 8.742 0.517 2.93 1 84.31 83 ARG B O 1
ATOM 2368 N N . SER B 1 84 ? 8.727 -0.591 1.06 1 88.56 84 SER B N 1
ATOM 2369 C CA . SER B 1 84 ? 7.641 0.168 0.454 1 88.56 84 SER B CA 1
ATOM 2370 C C . SER B 1 84 ? 6.852 -0.686 -0.534 1 88.56 84 SER B C 1
ATOM 2372 O O . SER B 1 84 ? 7.328 -1.737 -0.97 1 88.56 84 SER B O 1
ATOM 2374 N N . THR B 1 85 ? 5.762 -0.158 -0.812 1 93.06 85 THR B N 1
ATOM 2375 C CA . THR B 1 85 ? 4.934 -0.886 -1.769 1 93.06 85 THR B CA 1
ATOM 2376 C C . THR B 1 85 ? 5.633 -0.983 -3.123 1 93.06 85 THR B C 1
ATOM 2378 O O . THR B 1 85 ? 5.609 -2.037 -3.764 1 93.06 85 THR B O 1
ATOM 2381 N N . LEU B 1 86 ? 6.203 0.052 -3.521 1 93 86 LEU B N 1
ATOM 2382 C CA . LEU B 1 86 ? 6.91 0.079 -4.797 1 93 86 LEU B CA 1
ATOM 2383 C C . LEU B 1 86 ? 8.047 -0.933 -4.809 1 93 86 LEU B C 1
ATOM 2385 O O . LEU B 1 86 ? 8.25 -1.641 -5.797 1 93 86 LEU B O 1
ATOM 2389 N N . GLN B 1 87 ? 8.797 -0.995 -3.783 1 92.06 87 GLN B N 1
ATOM 2390 C CA . GLN B 1 87 ? 9.906 -1.932 -3.707 1 92.06 87 GLN B CA 1
ATOM 2391 C C . GLN B 1 87 ? 9.422 -3.377 -3.744 1 92.06 87 GLN B C 1
ATOM 2393 O O . GLN B 1 87 ? 10.047 -4.238 -4.363 1 92.06 87 GLN B O 1
ATOM 2398 N N . VAL B 1 88 ? 8.359 -3.621 -3.053 1 95.12 88 VAL B N 1
ATOM 2399 C CA . VAL B 1 88 ? 7.762 -4.953 -3.088 1 95.12 88 VAL B CA 1
ATOM 2400 C C . VAL B 1 88 ? 7.398 -5.316 -4.523 1 95.12 88 VAL B C 1
ATOM 2402 O O . VAL B 1 88 ? 7.711 -6.414 -4.992 1 95.12 88 VAL B O 1
ATOM 2405 N N . LEU B 1 89 ? 6.781 -4.418 -5.219 1 95.94 89 LEU B N 1
ATOM 2406 C CA . LEU B 1 89 ? 6.375 -4.633 -6.605 1 95.94 89 LEU B CA 1
ATOM 2407 C C . LEU B 1 89 ? 7.59 -4.898 -7.488 1 95.94 89 LEU B C 1
ATOM 2409 O O . LEU B 1 89 ? 7.566 -5.797 -8.328 1 95.94 89 LEU B O 1
ATOM 2413 N N . ARG B 1 90 ? 8.562 -4.148 -7.293 1 95.62 90 ARG B N 1
ATOM 2414 C CA . ARG B 1 90 ? 9.773 -4.301 -8.086 1 95.62 90 ARG B CA 1
ATOM 2415 C C . ARG B 1 90 ? 10.414 -5.668 -7.855 1 95.62 90 ARG B C 1
ATOM 2417 O O . ARG B 1 90 ? 10.852 -6.32 -8.805 1 95.62 90 ARG B O 1
ATOM 2424 N N . SER B 1 91 ? 10.508 -6.039 -6.602 1 97 91 SER B N 1
ATOM 2425 C CA . SER B 1 91 ? 11.062 -7.348 -6.277 1 97 91 SER B CA 1
ATOM 2426 C C . SER B 1 91 ? 10.266 -8.469 -6.941 1 97 91 SER B C 1
ATOM 2428 O O . SER B 1 91 ? 10.844 -9.406 -7.488 1 97 91 SER B O 1
ATOM 2430 N N . LEU B 1 92 ? 8.961 -8.359 -6.883 1 97.56 92 LEU B N 1
ATOM 2431 C CA . LEU B 1 92 ? 8.102 -9.352 -7.523 1 97.56 92 LEU B CA 1
ATOM 2432 C C . LEU B 1 92 ? 8.359 -9.406 -9.023 1 97.56 92 LEU B C 1
ATOM 2434 O O . LEU B 1 92 ? 8.445 -10.492 -9.602 1 97.56 92 LEU B O 1
ATOM 2438 N N . ASP B 1 93 ? 8.445 -8.258 -9.617 1 96.5 93 ASP B N 1
ATOM 2439 C CA . ASP B 1 93 ? 8.68 -8.164 -11.055 1 96.5 93 ASP B CA 1
ATOM 2440 C C . ASP B 1 93 ? 9.977 -8.859 -11.453 1 96.5 93 ASP B C 1
ATOM 2442 O O . ASP B 1 93 ? 10.016 -9.625 -12.414 1 96.5 93 ASP B O 1
ATOM 2446 N N . ILE B 1 94 ? 11.016 -8.578 -10.703 1 97 94 ILE B N 1
ATOM 2447 C CA . ILE B 1 94 ? 12.328 -9.172 -10.938 1 97 94 ILE B CA 1
ATOM 2448 C C . ILE B 1 94 ? 12.227 -10.688 -10.898 1 97 94 ILE B C 1
ATOM 2450 O O . ILE B 1 94 ? 12.734 -11.383 -11.781 1 97 94 ILE B O 1
ATOM 2454 N N . LEU B 1 95 ? 11.547 -11.219 -9.93 1 98.12 95 LEU B N 1
ATOM 2455 C CA . LEU B 1 95 ? 11.438 -12.664 -9.719 1 98.12 95 LEU B CA 1
ATOM 2456 C C . LEU B 1 95 ? 10.57 -13.297 -10.805 1 98.12 95 LEU B C 1
ATOM 2458 O O . LEU B 1 95 ? 10.922 -14.352 -11.344 1 98.12 95 LEU B O 1
ATOM 2462 N N . HIS B 1 96 ? 9.453 -12.656 -11.125 1 97.31 96 HIS B N 1
ATOM 2463 C CA . HIS B 1 96 ? 8.555 -13.18 -12.148 1 97.31 96 HIS B CA 1
ATOM 2464 C C . HIS B 1 96 ? 9.227 -13.203 -13.516 1 97.31 96 HIS B C 1
ATOM 2466 O O . HIS B 1 96 ? 9.055 -14.156 -14.281 1 97.31 96 HIS B O 1
ATOM 2472 N N . ASP B 1 97 ? 9.914 -12.141 -13.805 1 95.81 97 ASP B N 1
ATOM 2473 C CA . ASP B 1 97 ? 10.633 -12.078 -15.07 1 95.81 97 ASP B CA 1
ATOM 2474 C C . ASP B 1 97 ? 11.617 -13.234 -15.203 1 95.81 97 ASP B C 1
ATOM 2476 O O . ASP B 1 97 ? 11.859 -13.727 -16.312 1 95.81 97 ASP B O 1
ATOM 2480 N N . ALA B 1 98 ? 12.172 -13.703 -14.125 1 96.88 98 ALA B N 1
ATOM 2481 C CA . ALA B 1 98 ? 13.117 -14.82 -14.094 1 96.88 98 ALA B CA 1
ATOM 2482 C C . ALA B 1 98 ? 12.375 -16.141 -13.914 1 96.88 98 ALA B C 1
ATOM 2484 O O . ALA B 1 98 ? 13.008 -17.188 -13.711 1 96.88 98 ALA B O 1
ATOM 2485 N N . LYS B 1 99 ? 11.047 -16.062 -13.867 1 97 99 LYS B N 1
ATOM 2486 C CA . LYS B 1 99 ? 10.164 -17.219 -13.734 1 97 99 LYS B CA 1
ATOM 2487 C C . LYS B 1 99 ? 10.336 -17.891 -12.383 1 97 99 LYS B C 1
ATOM 2489 O O . LYS B 1 99 ? 10.211 -19.109 -12.273 1 97 99 LYS B O 1
ATOM 2494 N N . VAL B 1 100 ? 10.727 -17.156 -11.414 1 98.12 100 VAL B N 1
ATOM 2495 C CA . VAL B 1 100 ? 10.773 -17.625 -10.031 1 98.12 100 VAL B CA 1
ATOM 2496 C C . VAL B 1 100 ? 9.445 -17.312 -9.344 1 98.12 100 VAL B C 1
ATOM 2498 O O . VAL B 1 100 ? 9.047 -16.156 -9.242 1 98.12 100 VAL B O 1
ATOM 2501 N N . SER B 1 101 ? 8.781 -18.328 -8.891 1 98.62 101 SER B N 1
ATOM 2502 C CA . SER B 1 101 ? 7.527 -18.141 -8.172 1 98.62 101 SER B CA 1
ATOM 2503 C C . SER B 1 101 ? 7.773 -17.828 -6.703 1 98.62 101 SER B C 1
ATOM 2505 O O . SER B 1 101 ? 8.648 -18.438 -6.074 1 98.62 101 SER B O 1
ATOM 2507 N N . VAL B 1 102 ? 7.016 -16.953 -6.188 1 98.75 102 VAL B N 1
ATOM 2508 C CA . VAL B 1 102 ? 7.102 -16.625 -4.766 1 98.75 102 VAL B CA 1
ATOM 2509 C C . VAL B 1 102 ? 5.973 -17.328 -4.012 1 98.75 102 VAL B C 1
ATOM 2511 O O . VAL B 1 102 ? 4.805 -17.219 -4.395 1 98.75 102 VAL B O 1
ATOM 2514 N N . TYR B 1 103 ? 6.309 -18.062 -3.049 1 98.69 103 TYR B N 1
ATOM 2515 C CA . TYR B 1 103 ? 5.332 -18.594 -2.105 1 98.69 103 TYR B CA 1
ATOM 2516 C C . TYR B 1 103 ? 5.203 -17.688 -0.886 1 98.69 103 TYR B C 1
ATOM 2518 O O . TYR B 1 103 ? 6.195 -17.391 -0.226 1 98.69 103 TYR B O 1
ATOM 2526 N N . ILE B 1 104 ? 4.039 -17.312 -0.656 1 98.06 104 ILE B N 1
ATOM 2527 C CA . ILE B 1 104 ? 3.736 -16.453 0.49 1 98.06 104 ILE B CA 1
ATOM 2528 C C . ILE B 1 104 ? 2.951 -17.25 1.53 1 98.06 104 ILE B C 1
ATOM 2530 O O . ILE B 1 104 ? 1.762 -17.516 1.348 1 98.06 104 ILE B O 1
ATOM 2534 N N . GLN B 1 105 ? 3.52 -17.469 2.67 1 97.56 105 GLN B N 1
ATOM 2535 C CA . GLN B 1 105 ? 3.02 -18.438 3.635 1 97.56 105 GLN B CA 1
ATOM 2536 C C . GLN B 1 105 ? 1.699 -17.984 4.246 1 97.56 105 GLN B C 1
ATOM 2538 O O . GLN B 1 105 ? 0.739 -18.75 4.309 1 97.56 105 GLN B O 1
ATOM 2543 N N . ASN B 1 106 ? 1.6 -16.766 4.707 1 95.56 106 ASN B N 1
ATOM 2544 C CA . ASN B 1 106 ? 0.411 -16.312 5.422 1 95.56 106 ASN B CA 1
ATOM 2545 C C . ASN B 1 106 ? -0.796 -16.219 4.496 1 95.56 106 ASN B C 1
ATOM 2547 O O . ASN B 1 106 ? -1.936 -16.141 4.957 1 95.56 106 ASN B O 1
ATOM 2551 N N . LEU B 1 107 ? -0.578 -16.203 3.24 1 95.94 107 LEU B N 1
ATOM 2552 C CA . LEU B 1 107 ? -1.661 -16.156 2.264 1 95.94 107 LEU B CA 1
ATOM 2553 C C . LEU B 1 107 ? -1.905 -17.547 1.659 1 95.94 107 LEU B C 1
ATOM 2555 O O . LEU B 1 107 ? -2.932 -17.766 1.015 1 95.94 107 LEU B O 1
ATOM 2559 N N . GLY B 1 108 ? -0.94 -18.438 1.781 1 95.94 108 GLY B N 1
ATOM 2560 C CA . GLY B 1 108 ? -1.035 -19.766 1.206 1 95.94 108 GLY B CA 1
ATOM 2561 C C . GLY B 1 108 ? -1.079 -19.766 -0.311 1 95.94 108 GLY B C 1
ATOM 2562 O O . GLY B 1 108 ? -1.815 -20.531 -0.919 1 95.94 108 GLY B O 1
ATOM 2563 N N . LEU B 1 109 ? -0.251 -18.875 -0.903 1 96 109 LEU B N 1
ATOM 2564 C CA . LEU B 1 109 ? -0.391 -18.734 -2.348 1 96 109 LEU B CA 1
ATOM 2565 C C . LEU B 1 109 ? 0.976 -18.672 -3.023 1 96 109 LEU B C 1
ATOM 2567 O O . LEU B 1 109 ? 1.943 -18.188 -2.432 1 96 109 LEU B O 1
ATOM 2571 N N . TYR B 1 110 ? 1.034 -19.234 -4.211 1 98.25 110 TYR B N 1
ATOM 2572 C CA . TYR B 1 110 ? 2.148 -19.047 -5.133 1 98.25 110 TYR B CA 1
ATOM 2573 C C . TYR B 1 110 ? 1.832 -17.969 -6.16 1 98.25 110 TYR B C 1
ATOM 2575 O O . TYR B 1 110 ? 0.709 -17.891 -6.664 1 98.25 110 TYR B O 1
ATOM 2583 N N . THR B 1 111 ? 2.801 -17.188 -6.512 1 98.44 111 THR B N 1
ATOM 2584 C CA . THR B 1 111 ? 2.531 -16.047 -7.387 1 98.44 111 THR B CA 1
ATOM 2585 C C . THR B 1 111 ? 2.496 -16.484 -8.844 1 98.44 111 THR B C 1
ATOM 2587 O O . THR B 1 111 ? 1.98 -15.758 -9.703 1 98.44 111 THR B O 1
ATOM 2590 N N . LEU B 1 112 ? 3.072 -17.594 -9.141 1 98.12 112 LEU B N 1
ATOM 2591 C CA . LEU B 1 112 ? 3.027 -18.125 -10.492 1 98.12 112 LEU B CA 1
ATOM 2592 C C . LEU B 1 112 ? 2.428 -19.531 -10.492 1 98.12 112 LEU B C 1
ATOM 2594 O O . LEU B 1 112 ? 2.561 -20.266 -9.516 1 98.12 112 LEU B O 1
ATOM 2598 N N . GLN B 1 113 ? 1.805 -19.891 -11.578 1 96.81 113 GLN B N 1
ATOM 2599 C CA . GLN B 1 113 ? 1.318 -21.25 -11.812 1 96.81 113 GLN B CA 1
ATOM 2600 C C . GLN B 1 113 ? 2.445 -22.172 -12.281 1 96.81 113 GLN B C 1
ATOM 2602 O O . GLN B 1 113 ? 3.514 -21.688 -12.672 1 96.81 113 GLN B O 1
ATOM 2607 N N . PRO B 1 114 ? 2.271 -23.469 -12.156 1 92.44 114 PRO B N 1
ATOM 2608 C CA . PRO B 1 114 ? 3.314 -24.406 -12.57 1 92.44 114 PRO B CA 1
ATOM 2609 C C . PRO B 1 114 ? 3.764 -24.203 -14.008 1 92.44 114 PRO B C 1
ATOM 2611 O O . PRO B 1 114 ? 4.922 -24.453 -14.344 1 92.44 114 PRO B O 1
ATOM 2614 N N . ASN B 1 115 ? 2.906 -23.641 -14.859 1 93.81 115 ASN B N 1
ATOM 2615 C CA . ASN B 1 115 ? 3.238 -23.422 -16.266 1 93.81 115 ASN B CA 1
ATOM 2616 C C . ASN B 1 115 ? 3.977 -22.109 -16.469 1 93.81 115 ASN B C 1
A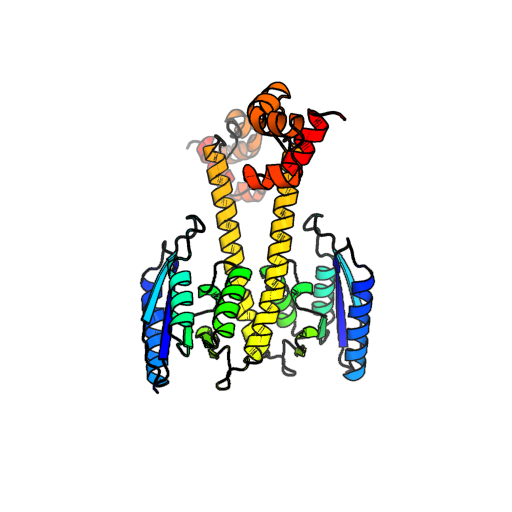TOM 2618 O O . ASN B 1 115 ? 4.285 -21.734 -17.609 1 93.81 115 ASN B O 1
ATOM 2622 N N . GLY B 1 116 ? 4.176 -21.391 -15.414 1 93.12 116 GLY B N 1
ATOM 2623 C CA . GLY B 1 116 ? 4.949 -20.156 -15.5 1 93.12 116 GLY B CA 1
ATOM 2624 C C . GLY B 1 116 ? 4.082 -18.922 -15.625 1 93.12 116 GLY B C 1
ATOM 2625 O O . GLY B 1 116 ? 4.582 -17.797 -15.523 1 93.12 116 GLY B O 1
ATOM 2626 N N . GLU B 1 117 ? 2.793 -19.109 -15.75 1 95.38 117 GLU B N 1
ATOM 2627 C CA . GLU B 1 117 ? 1.887 -17.984 -15.883 1 95.38 117 GLU B CA 1
ATOM 2628 C C . GLU B 1 117 ? 1.534 -17.391 -14.516 1 95.38 117 GLU B C 1
ATOM 2630 O O . GLU B 1 117 ? 1.599 -18.078 -13.5 1 95.38 117 GLU B O 1
ATOM 2635 N N . ALA B 1 118 ? 1.162 -16.172 -14.578 1 95.69 118 ALA B N 1
ATOM 2636 C CA . ALA B 1 118 ? 0.785 -15.516 -13.336 1 95.69 118 ALA B CA 1
ATOM 2637 C C . ALA B 1 118 ? -0.453 -16.156 -12.719 1 95.69 118 ALA B C 1
ATOM 2639 O O . ALA B 1 118 ? -1.415 -16.469 -13.422 1 95.69 118 ALA B O 1
ATOM 2640 N N . ASN B 1 119 ? -0.347 -16.5 -11.445 1 97.19 119 ASN B N 1
ATOM 2641 C CA . ASN B 1 119 ? -1.54 -16.828 -10.672 1 97.19 119 ASN B CA 1
ATOM 2642 C C . ASN B 1 119 ? -2.562 -15.695 -10.695 1 97.19 119 ASN B C 1
ATOM 2644 O O . ASN B 1 119 ? -2.225 -14.547 -10.422 1 97.19 119 ASN B O 1
ATOM 2648 N N . PRO B 1 120 ? -3.76 -16 -11.062 1 94.94 120 PRO B N 1
ATOM 2649 C CA . PRO B 1 120 ? -4.754 -14.93 -11.164 1 94.94 120 PRO B CA 1
ATOM 2650 C C . PRO B 1 120 ? -4.91 -14.148 -9.867 1 94.94 120 PRO B C 1
ATOM 2652 O O . PRO B 1 120 ? -5.105 -12.93 -9.898 1 94.94 120 PRO B O 1
ATOM 2655 N N . ILE B 1 121 ? -4.883 -14.82 -8.758 1 95.25 121 ILE B N 1
ATOM 2656 C CA . ILE B 1 121 ? -4.988 -14.141 -7.473 1 95.25 121 ILE B CA 1
ATOM 2657 C C . ILE B 1 121 ? -3.781 -13.227 -7.27 1 95.25 121 ILE B C 1
ATOM 2659 O O . ILE B 1 121 ? -3.924 -12.102 -6.789 1 95.25 121 ILE B O 1
ATOM 2663 N N . ALA B 1 122 ? -2.646 -13.719 -7.633 1 94.75 122 ALA B N 1
ATOM 2664 C CA . ALA B 1 122 ? -1.429 -12.922 -7.551 1 94.75 122 ALA B CA 1
ATOM 2665 C C . ALA B 1 122 ? -1.512 -11.695 -8.461 1 94.75 122 ALA B C 1
ATOM 2667 O O . ALA B 1 122 ? -1.021 -10.625 -8.117 1 94.75 122 ALA B O 1
ATOM 2668 N N . SER B 1 123 ? -2.109 -11.891 -9.57 1 95.12 123 SER B N 1
ATOM 2669 C CA . SER B 1 123 ? -2.277 -10.781 -10.5 1 95.12 123 SER B CA 1
ATOM 2670 C C . SER B 1 123 ? -3.158 -9.688 -9.906 1 95.12 123 SER B C 1
ATOM 2672 O O . SER B 1 123 ? -2.887 -8.5 -10.078 1 95.12 123 SER B O 1
ATOM 2674 N N . ILE B 1 124 ? -4.18 -10.094 -9.234 1 94.56 124 ILE B N 1
ATOM 2675 C CA . ILE B 1 124 ? -5.043 -9.148 -8.539 1 94.56 124 ILE B CA 1
ATOM 2676 C C . ILE B 1 124 ? -4.242 -8.414 -7.465 1 94.56 124 ILE B C 1
ATOM 2678 O O . ILE B 1 124 ? -4.312 -7.188 -7.359 1 94.56 124 ILE B O 1
ATOM 2682 N N . MET B 1 125 ? -3.5 -9.156 -6.754 1 94.69 125 MET B N 1
ATOM 2683 C CA . MET B 1 125 ? -2.656 -8.594 -5.707 1 94.69 125 MET B CA 1
ATOM 2684 C C . MET B 1 125 ? -1.702 -7.551 -6.285 1 94.69 125 MET B C 1
ATOM 2686 O O . MET B 1 125 ? -1.572 -6.453 -5.738 1 94.69 125 MET B O 1
ATOM 2690 N N . VAL B 1 126 ? -1.062 -7.879 -7.363 1 94.69 126 VAL B N 1
ATOM 2691 C CA . VAL B 1 126 ? -0.106 -6.984 -8.008 1 94.69 126 VAL B CA 1
ATOM 2692 C C . VAL B 1 126 ? -0.811 -5.703 -8.453 1 94.69 126 VAL B C 1
ATOM 2694 O O . VAL B 1 126 ? -0.28 -4.605 -8.281 1 94.69 126 VAL B O 1
ATOM 2697 N N . THR B 1 127 ? -1.95 -5.859 -8.984 1 94.06 127 THR B N 1
ATOM 2698 C CA . THR B 1 127 ? -2.725 -4.707 -9.43 1 94.06 127 THR B CA 1
ATOM 2699 C C . THR B 1 127 ? -3.037 -3.783 -8.25 1 94.06 127 THR B C 1
ATOM 2701 O O . THR B 1 127 ? -2.863 -2.566 -8.352 1 94.06 127 THR B O 1
ATOM 2704 N N . VAL B 1 128 ? -3.451 -4.328 -7.18 1 94.44 128 VAL B N 1
ATOM 2705 C CA . VAL B 1 128 ? -3.787 -3.551 -5.988 1 94.44 128 VAL B CA 1
ATOM 2706 C C . VAL B 1 128 ? -2.533 -2.875 -5.441 1 94.44 128 VAL B C 1
ATOM 2708 O O . VAL B 1 128 ? -2.559 -1.69 -5.098 1 94.44 128 VAL B O 1
ATOM 2711 N N . LEU B 1 129 ? -1.506 -3.627 -5.344 1 94.88 129 LEU B N 1
ATOM 2712 C CA . LEU B 1 129 ? -0.24 -3.061 -4.891 1 94.88 129 LEU B CA 1
ATOM 2713 C C . LEU B 1 129 ? 0.168 -1.875 -5.758 1 94.88 129 LEU B C 1
ATOM 2715 O O . LEU B 1 129 ? 0.657 -0.866 -5.246 1 94.88 129 LEU B O 1
ATOM 2719 N N . ALA B 1 130 ? 0.027 -2.02 -7.02 1 94.19 130 ALA B N 1
ATOM 2720 C CA . ALA B 1 130 ? 0.378 -0.942 -7.938 1 94.19 130 ALA B CA 1
ATOM 2721 C C . ALA B 1 130 ? -0.447 0.31 -7.656 1 94.19 130 ALA B C 1
ATOM 2723 O O . ALA B 1 130 ? 0.081 1.425 -7.672 1 94.19 130 ALA B O 1
ATOM 2724 N N . GLU B 1 131 ? -1.697 0.118 -7.445 1 92.06 131 GLU B N 1
ATOM 2725 C CA . GLU B 1 131 ? -2.561 1.243 -7.102 1 92.06 131 GLU B CA 1
ATOM 2726 C C . GLU B 1 131 ? -2.1 1.918 -5.812 1 92.06 131 GLU B C 1
ATOM 2728 O O . GLU B 1 131 ? -2.053 3.146 -5.73 1 92.06 131 GLU B O 1
ATOM 2733 N N . MET B 1 132 ? -1.763 1.116 -4.848 1 92.62 132 MET B N 1
ATOM 2734 C CA . MET B 1 132 ? -1.32 1.66 -3.566 1 92.62 132 MET B CA 1
ATOM 2735 C C . MET B 1 132 ? 0.017 2.377 -3.711 1 92.62 132 MET B C 1
ATOM 2737 O O . MET B 1 132 ? 0.25 3.4 -3.068 1 92.62 132 MET B O 1
ATOM 2741 N N . ALA B 1 133 ? 0.9 1.811 -4.469 1 92 133 ALA B N 1
ATOM 2742 C CA . ALA B 1 133 ? 2.189 2.451 -4.723 1 92 133 ALA B CA 1
ATOM 2743 C C . ALA B 1 133 ? 2.002 3.844 -5.316 1 92 133 ALA B C 1
ATOM 2745 O O . ALA B 1 133 ? 2.721 4.781 -4.957 1 92 133 ALA B O 1
ATOM 2746 N N . ASN B 1 134 ? 1.101 3.934 -6.172 1 89.75 134 ASN B N 1
ATOM 2747 C CA . ASN B 1 134 ? 0.806 5.223 -6.781 1 89.75 134 ASN B CA 1
ATOM 2748 C C . ASN B 1 134 ? 0.3 6.23 -5.754 1 89.75 134 ASN B C 1
ATOM 2750 O O . ASN B 1 134 ? 0.684 7.402 -5.781 1 89.75 134 ASN B O 1
ATOM 2754 N N . ILE B 1 135 ? -0.502 5.805 -4.879 1 86.06 135 ILE B N 1
ATOM 2755 C CA . ILE B 1 135 ? -1.015 6.645 -3.801 1 86.06 135 ILE B CA 1
ATOM 2756 C C . ILE B 1 135 ? 0.143 7.129 -2.926 1 86.06 135 ILE B C 1
ATOM 2758 O O . ILE B 1 135 ? 0.224 8.312 -2.59 1 86.06 135 ILE B O 1
ATOM 2762 N N . GLU B 1 136 ? 0.919 6.207 -2.6 1 86.44 136 GLU B N 1
ATOM 2763 C CA . GLU B 1 136 ? 2.074 6.535 -1.769 1 86.44 136 GLU B CA 1
ATOM 2764 C C . GLU B 1 136 ? 2.969 7.566 -2.449 1 86.44 136 GLU B C 1
ATOM 2766 O O . GLU B 1 136 ? 3.418 8.523 -1.812 1 86.44 136 GLU B O 1
ATOM 2771 N N . ARG B 1 137 ? 3.234 7.352 -3.611 1 85.69 137 ARG B N 1
ATOM 2772 C CA . ARG B 1 137 ? 4.074 8.266 -4.375 1 85.69 137 ARG B CA 1
ATOM 2773 C C . ARG B 1 137 ? 3.467 9.672 -4.406 1 85.69 137 ARG B C 1
ATOM 2775 O O . ARG B 1 137 ? 4.172 10.664 -4.223 1 85.69 137 ARG B O 1
ATOM 2782 N N . ALA B 1 138 ? 2.209 9.711 -4.656 1 83.38 138 ALA B N 1
ATOM 2783 C CA . ALA B 1 138 ? 1.506 10.992 -4.691 1 83.38 138 ALA B CA 1
ATOM 2784 C C . ALA B 1 138 ? 1.593 11.703 -3.344 1 83.38 138 ALA B C 1
ATOM 2786 O O . ALA B 1 138 ? 1.774 12.922 -3.291 1 83.38 138 ALA B O 1
ATOM 2787 N N . ASN B 1 139 ? 1.49 10.945 -2.299 1 81.75 139 ASN B N 1
ATOM 2788 C CA . ASN B 1 139 ? 1.58 11.508 -0.957 1 81.75 139 ASN B CA 1
ATOM 2789 C C . ASN B 1 139 ? 2.975 12.062 -0.674 1 81.75 139 ASN B C 1
ATOM 2791 O O . ASN B 1 139 ? 3.113 13.125 -0.059 1 81.75 139 ASN B O 1
ATOM 2795 N N . ILE B 1 140 ? 3.879 11.336 -1.094 1 81.25 140 ILE B N 1
ATOM 2796 C CA . ILE B 1 140 ? 5.254 11.781 -0.909 1 81.25 140 ILE B CA 1
ATOM 2797 C C . ILE B 1 140 ? 5.484 13.086 -1.672 1 81.25 140 ILE B C 1
ATOM 2799 O O . ILE B 1 140 ? 6.066 14.031 -1.138 1 81.25 140 ILE B O 1
ATOM 2803 N N . GLN B 1 141 ? 5.066 13.109 -2.859 1 81.88 141 GLN B N 1
ATOM 2804 C CA . GLN B 1 141 ? 5.199 14.312 -3.672 1 81.88 141 GLN B CA 1
ATOM 2805 C C . GLN B 1 141 ? 4.484 15.5 -3.023 1 81.88 141 GLN B C 1
ATOM 2807 O O . GLN B 1 141 ? 5.012 16.609 -3.002 1 81.88 141 GLN B O 1
ATOM 2812 N N . TYR B 1 142 ? 3.418 15.25 -2.496 1 76.94 142 TYR B N 1
ATOM 2813 C CA . TYR B 1 142 ? 2.658 16.297 -1.808 1 76.94 142 TYR B CA 1
ATOM 2814 C C . TYR B 1 142 ? 3.428 16.812 -0.603 1 76.94 142 TYR B C 1
ATOM 2816 O O . TYR B 1 142 ? 3.525 18.031 -0.405 1 76.94 142 TYR B O 1
ATOM 2824 N N . ARG B 1 143 ? 3.924 15.93 0.154 1 75.44 143 ARG B N 1
ATOM 2825 C CA . ARG B 1 143 ? 4.664 16.312 1.352 1 75.44 143 ARG B CA 1
ATOM 2826 C C . ARG B 1 143 ? 5.906 17.125 0.992 1 75.44 143 ARG B C 1
ATOM 2828 O O . ARG B 1 143 ? 6.238 18.094 1.666 1 75.44 143 ARG B O 1
ATOM 2835 N N . LEU B 1 144 ? 6.523 16.656 -0.034 1 79.81 144 LEU B N 1
ATOM 2836 C CA . LEU B 1 144 ? 7.715 17.359 -0.488 1 79.81 144 LEU B CA 1
ATOM 2837 C C . LEU B 1 144 ? 7.363 18.766 -0.969 1 79.81 144 LEU B C 1
ATOM 2839 O O . LEU B 1 144 ? 8.055 19.734 -0.638 1 79.81 144 LEU B O 1
ATOM 2843 N N . ASN B 1 145 ? 6.336 18.828 -1.693 1 80.44 145 ASN B N 1
ATOM 2844 C CA . ASN B 1 145 ? 5.895 20.125 -2.193 1 80.44 145 ASN B CA 1
ATOM 2845 C C . ASN B 1 145 ? 5.434 21.031 -1.059 1 80.44 145 ASN B C 1
ATOM 2847 O O . ASN B 1 145 ? 5.703 22.234 -1.074 1 80.44 145 ASN B O 1
ATOM 2851 N N . SER B 1 146 ? 4.73 20.531 -0.147 1 78.94 146 SER B N 1
ATOM 2852 C CA . SER B 1 146 ? 4.305 21.297 1.022 1 78.94 146 SER B CA 1
ATOM 2853 C C . SER B 1 146 ? 5.504 21.766 1.838 1 78.94 146 SER B C 1
ATOM 2855 O O . SER B 1 146 ? 5.531 22.906 2.314 1 78.94 146 SER B O 1
ATOM 2857 N N . GLY B 1 147 ? 6.41 20.906 1.97 1 73.06 147 GLY B N 1
ATOM 2858 C CA . GLY B 1 147 ? 7.645 21.281 2.637 1 73.06 147 GLY B CA 1
ATOM 2859 C C . GLY B 1 147 ? 8.383 22.406 1.937 1 73.06 147 GLY B C 1
ATOM 2860 O O . GLY B 1 147 ? 8.875 23.328 2.586 1 73.06 147 GLY B O 1
ATOM 2861 N N . ARG B 1 148 ? 8.383 22.281 0.71 1 80.31 148 ARG B N 1
ATOM 2862 C CA . ARG B 1 148 ? 9.016 23.312 -0.097 1 80.31 148 ARG B CA 1
ATOM 2863 C C . ARG B 1 148 ? 8.281 24.641 0.048 1 80.31 148 ARG B C 1
ATOM 2865 O O . ARG B 1 148 ? 8.914 25.688 0.221 1 80.31 148 ARG B O 1
ATOM 2872 N N . ALA B 1 149 ? 7.051 24.547 -0.028 1 80.25 149 ALA B N 1
ATOM 2873 C CA . ALA B 1 149 ? 6.242 25.75 0.11 1 80.25 149 ALA B CA 1
ATOM 2874 C C . ALA B 1 149 ? 6.441 26.391 1.479 1 80.25 149 ALA B C 1
ATOM 2876 O O . ALA B 1 149 ? 6.566 27.609 1.587 1 80.25 149 ALA B O 1
ATOM 2877 N N . ASN B 1 150 ? 6.375 25.594 2.396 1 79.75 150 ASN B N 1
ATOM 2878 C CA . ASN B 1 150 ? 6.609 26.078 3.752 1 79.75 150 ASN B CA 1
ATOM 2879 C C . ASN B 1 150 ? 7.996 26.703 3.895 1 79.75 150 ASN B C 1
ATOM 2881 O O . ASN B 1 150 ? 8.156 27.734 4.539 1 79.75 150 ASN B O 1
ATOM 2885 N N . TYR B 1 151 ? 8.938 26.078 3.338 1 78.06 151 TYR B N 1
ATOM 2886 C CA . TYR B 1 151 ? 10.305 26.578 3.34 1 78.06 151 TYR B CA 1
ATOM 2887 C C . TYR B 1 151 ? 10.383 27.953 2.68 1 78.06 151 TYR B C 1
ATOM 2889 O O . TYR B 1 151 ? 11 28.875 3.219 1 78.06 151 TYR B O 1
ATOM 2897 N N . ILE B 1 152 ? 9.75 28.094 1.619 1 83.44 152 ILE B N 1
ATOM 2898 C CA . ILE B 1 152 ? 9.734 29.359 0.887 1 83.44 152 ILE B CA 1
ATOM 2899 C C . ILE B 1 152 ? 8.961 30.406 1.687 1 83.44 152 ILE B C 1
ATOM 2901 O O . ILE B 1 152 ? 9.391 31.562 1.781 1 83.44 152 ILE B O 1
ATOM 2905 N N . ALA B 1 153 ? 7.895 29.969 2.229 1 85.94 153 ALA B N 1
ATOM 2906 C CA . ALA B 1 153 ? 7.078 30.875 3.031 1 85.94 153 ALA B CA 1
ATOM 2907 C C . ALA B 1 153 ? 7.867 31.422 4.223 1 85.94 153 ALA B C 1
ATOM 2909 O O . ALA B 1 153 ? 7.633 32.531 4.676 1 85.94 153 ALA B O 1
ATOM 2910 N N . LYS B 1 154 ? 8.797 30.672 4.621 1 84.81 154 LYS B N 1
ATOM 2911 C CA . LYS B 1 154 ? 9.617 31.062 5.758 1 84.81 154 LYS B CA 1
ATOM 2912 C C . LYS B 1 154 ? 10.883 31.797 5.297 1 84.81 154 LYS B C 1
ATOM 2914 O O . LYS B 1 154 ? 11.797 32 6.086 1 84.81 154 LYS B O 1
ATOM 2919 N N . GLY B 1 155 ? 10.852 32 4.086 1 83.38 155 GLY B N 1
ATOM 2920 C CA . GLY B 1 155 ? 11.93 32.812 3.553 1 83.38 155 GLY B CA 1
ATOM 2921 C C . GLY B 1 155 ? 13.039 32 2.91 1 83.38 155 GLY B C 1
ATOM 2922 O O . GLY B 1 155 ? 14.094 32.531 2.578 1 83.38 155 GLY B O 1
ATOM 2923 N N . GLY B 1 156 ? 12.742 30.828 2.936 1 77.06 156 GLY B N 1
ATOM 2924 C CA . GLY B 1 156 ? 13.727 29.984 2.281 1 77.06 156 GLY B CA 1
ATOM 2925 C C . GLY B 1 156 ? 13.781 30.188 0.778 1 77.06 156 GLY B C 1
ATOM 2926 O O . GLY B 1 156 ? 12.781 30.562 0.163 1 77.06 156 GLY B O 1
ATOM 2927 N N . LYS B 1 157 ? 14.922 30.266 0.248 1 78.56 157 LYS B N 1
ATOM 2928 C CA . LYS B 1 157 ? 15.086 30.406 -1.196 1 78.56 157 LYS B CA 1
ATOM 2929 C C . LYS B 1 157 ? 15.5 29.078 -1.832 1 78.56 157 LYS B C 1
ATOM 2931 O O . LYS B 1 157 ? 16.391 28.391 -1.322 1 78.56 157 LYS B O 1
ATOM 2936 N N . LEU B 1 158 ? 14.578 28.641 -2.764 1 77.19 158 LEU B N 1
ATOM 2937 C CA . LEU B 1 158 ? 14.906 27.453 -3.535 1 77.19 158 LEU B CA 1
ATOM 2938 C C . LEU B 1 158 ? 15.75 27.812 -4.754 1 77.19 158 LEU B C 1
ATOM 2940 O O . LEU B 1 158 ? 15.719 28.953 -5.223 1 77.19 158 LEU B O 1
ATOM 2944 N N . GLY B 1 159 ? 16.391 26.844 -5.23 1 68.69 159 GLY B N 1
ATOM 2945 C CA . GLY B 1 159 ? 17.203 27.109 -6.402 1 68.69 159 GLY B CA 1
ATOM 2946 C C . GLY B 1 159 ? 18.672 27.344 -6.066 1 68.69 159 GLY B C 1
ATOM 2947 O O . GLY B 1 159 ? 19.109 27.078 -4.941 1 68.69 159 GLY B O 1
ATOM 2948 N N . ARG B 1 160 ? 19.391 27.578 -7.047 1 65.19 160 ARG B N 1
ATOM 2949 C CA . ARG B 1 160 ? 20.828 27.797 -6.934 1 65.19 160 ARG B CA 1
ATOM 2950 C C . ARG B 1 160 ? 21.141 28.938 -5.969 1 65.19 160 ARG B C 1
ATOM 2952 O O . ARG B 1 160 ? 20.438 29.953 -5.957 1 65.19 160 ARG B O 1
ATOM 2959 N N . LYS B 1 161 ? 21.922 28.531 -4.918 1 62.94 161 LYS B N 1
ATOM 2960 C CA . LYS B 1 161 ? 22.328 29.531 -3.951 1 62.94 161 LYS B CA 1
ATOM 2961 C C . LYS B 1 161 ? 22.625 30.875 -4.633 1 62.94 161 LYS B C 1
ATOM 2963 O O . LYS B 1 161 ? 23.125 30.906 -5.758 1 62.94 161 LYS B O 1
ATOM 2968 N N . ALA B 1 162 ? 22.219 31.859 -3.975 1 59.41 162 ALA B N 1
ATOM 2969 C CA . ALA B 1 162 ? 22.594 33.188 -4.469 1 59.41 162 ALA B CA 1
ATOM 2970 C C . ALA B 1 162 ? 24.125 33.344 -4.535 1 59.41 162 ALA B C 1
ATOM 2972 O O . ALA B 1 162 ? 24.828 32.969 -3.592 1 59.41 162 ALA B O 1
ATOM 2973 N N . GLY B 1 163 ? 24.656 33.5 -5.766 1 61.28 163 GLY B N 1
ATOM 2974 C CA . GLY B 1 163 ? 26.078 33.719 -5.984 1 61.28 163 GLY B CA 1
ATOM 2975 C C . GLY B 1 163 ? 26.781 32.5 -6.562 1 61.28 163 GLY B C 1
ATOM 2976 O O . GLY B 1 163 ? 28 32.5 -6.75 1 61.28 163 GLY B O 1
ATOM 2977 N N . SER B 1 164 ? 26 31.406 -6.414 1 64.44 164 SER B N 1
ATOM 2978 C CA . SER B 1 164 ? 26.609 30.203 -6.941 1 64.44 164 SER B CA 1
ATOM 2979 C C . SER B 1 164 ? 26.875 30.312 -8.438 1 64.44 164 SER B C 1
ATOM 2981 O O . SER B 1 164 ? 27.516 29.453 -9.031 1 64.44 164 SER B O 1
ATOM 2983 N N . ILE B 1 165 ? 26.172 31.203 -8.914 1 66 165 ILE B N 1
ATOM 2984 C CA . ILE B 1 165 ? 26.484 31.422 -10.32 1 66 165 ILE B CA 1
ATOM 2985 C C . ILE B 1 165 ? 27.906 31.953 -10.461 1 66 165 ILE B C 1
ATOM 2987 O O . ILE B 1 165 ? 28.281 32.938 -9.82 1 66 165 ILE B O 1
ATOM 2991 N N . LYS B 1 166 ? 28.609 31.125 -11.039 1 72.06 166 LYS B N 1
ATOM 2992 C CA . LYS B 1 166 ? 30 31.516 -11.258 1 72.06 166 LYS B CA 1
ATOM 2993 C C . LYS B 1 166 ? 30.094 32.875 -11.93 1 72.06 166 LYS B C 1
ATOM 2995 O O . LYS B 1 166 ? 29.281 33.188 -12.805 1 72.06 166 LYS B O 1
ATOM 3000 N N . THR B 1 167 ? 30.812 33.656 -11.336 1 76.62 167 THR B N 1
ATOM 3001 C CA . THR B 1 167 ? 31.109 34.906 -12.008 1 76.62 167 THR B CA 1
ATOM 3002 C C . THR B 1 167 ? 31.641 34.656 -13.414 1 76.62 167 THR B C 1
ATOM 3004 O O . THR B 1 167 ? 32.094 33.562 -13.727 1 76.62 167 THR B O 1
ATOM 3007 N N . GLU B 1 168 ? 31.406 35.656 -14.227 1 81.38 168 GLU B N 1
ATOM 3008 C CA . GLU B 1 168 ? 31.938 35.562 -15.578 1 81.38 168 GLU B CA 1
ATOM 3009 C C . GLU B 1 168 ? 33.438 35.25 -15.555 1 81.38 168 GLU B C 1
ATOM 3011 O O . GLU B 1 168 ? 33.938 34.469 -16.375 1 81.38 168 GLU B O 1
ATOM 3016 N N . GLU B 1 169 ? 34.094 35.906 -14.602 1 85.44 169 GLU B N 1
ATOM 3017 C CA . GLU B 1 169 ? 35.531 35.688 -14.5 1 85.44 169 GLU B CA 1
ATOM 3018 C C . GLU B 1 169 ? 35.844 34.25 -14.141 1 85.44 169 GLU B C 1
ATOM 3020 O O . GLU B 1 169 ? 36.781 33.656 -14.719 1 85.44 169 GLU B O 1
ATOM 3025 N N . ARG B 1 170 ? 35.125 33.719 -13.359 1 86.12 170 ARG B N 1
ATOM 3026 C CA . ARG B 1 170 ? 35.344 32.344 -12.938 1 86.12 170 ARG B CA 1
ATOM 3027 C C . ARG B 1 170 ? 35 31.344 -14.055 1 86.12 170 ARG B C 1
ATOM 3029 O O . ARG B 1 170 ? 35.688 30.344 -14.242 1 86.12 170 ARG B O 1
ATOM 3036 N N . LYS B 1 171 ? 33.969 31.609 -14.68 1 87.31 171 LYS B N 1
ATOM 3037 C CA . LYS B 1 171 ? 33.594 30.781 -15.82 1 87.31 171 LYS B CA 1
ATOM 3038 C C . LYS B 1 171 ? 34.656 30.828 -16.906 1 87.31 171 LYS B C 1
ATOM 3040 O O . LYS B 1 171 ? 35 29.797 -17.5 1 87.31 171 LYS B O 1
ATOM 3045 N N . LYS B 1 172 ? 35.156 32 -17.109 1 88.69 172 LYS B N 1
ATOM 3046 C CA . LYS B 1 172 ? 36.219 32.156 -18.109 1 88.69 172 LYS B CA 1
ATOM 3047 C C . LYS B 1 172 ? 37.438 31.312 -17.75 1 88.69 172 LYS B C 1
ATOM 3049 O O . LYS B 1 172 ? 38.062 30.703 -18.625 1 88.69 172 LYS B O 1
ATOM 3054 N N . GLU B 1 173 ? 37.688 31.375 -16.5 1 90 173 GLU B N 1
ATOM 3055 C CA . GLU B 1 173 ? 38.812 30.594 -16.031 1 90 173 GLU B CA 1
ATOM 3056 C C . GLU B 1 173 ? 38.562 29.094 -16.125 1 90 173 GLU B C 1
ATOM 3058 O O . GLU B 1 173 ? 39.406 28.328 -16.562 1 90 173 GLU B O 1
ATOM 3063 N N . GLU B 1 174 ? 37.406 28.703 -15.805 1 89.44 174 GLU B N 1
ATOM 3064 C CA . GLU B 1 174 ? 37.031 27.281 -15.797 1 89.44 174 GLU B CA 1
ATOM 3065 C C . GLU B 1 174 ? 36.969 26.719 -17.203 1 89.44 174 GLU B C 1
ATOM 3067 O O . GLU B 1 174 ? 37.375 25.578 -17.438 1 89.44 174 GLU B O 1
ATOM 3072 N N . TYR B 1 175 ? 36.562 27.609 -18.125 1 93.56 175 TYR B N 1
ATOM 3073 C CA . TYR B 1 175 ? 36.375 27.141 -19.484 1 93.56 175 TYR B CA 1
ATOM 3074 C C . TYR B 1 175 ? 37.406 27.766 -20.422 1 93.56 175 TYR B C 1
ATOM 3076 O O . TYR B 1 175 ? 37.156 27.969 -21.609 1 93.56 175 TYR B O 1
ATOM 3084 N N . ARG B 1 176 ? 38.5 28.109 -19.875 1 93.38 176 ARG B N 1
ATOM 3085 C CA . ARG B 1 176 ? 39.562 28.766 -20.625 1 93.38 176 ARG B CA 1
ATOM 3086 C C . ARG B 1 176 ? 39.938 27.953 -21.859 1 93.38 176 ARG B C 1
ATOM 3088 O O . ARG B 1 176 ? 40.094 28.516 -22.953 1 93.38 176 ARG B O 1
ATOM 3095 N N . GLU B 1 177 ? 40.031 26.625 -21.688 1 94.19 177 GLU B N 1
ATOM 3096 C CA . GLU B 1 177 ? 40.406 25.781 -22.812 1 94.19 177 GLU B CA 1
ATOM 3097 C C . GLU B 1 177 ? 39.312 25.688 -23.844 1 94.19 177 GLU B C 1
ATOM 3099 O O . GLU B 1 177 ? 39.562 25.703 -25.047 1 94.19 177 GLU B O 1
ATOM 3104 N N . THR B 1 178 ? 38.156 25.547 -23.328 1 95.75 178 THR B N 1
ATOM 3105 C CA . THR B 1 178 ? 37 25.5 -24.219 1 95.75 178 THR B CA 1
ATOM 3106 C C . THR B 1 178 ? 36.938 26.766 -25.062 1 95.75 178 THR B C 1
ATOM 3108 O O . THR B 1 178 ? 36.719 26.703 -26.281 1 95.75 178 THR B O 1
ATOM 3111 N N . ILE B 1 179 ? 37.156 27.906 -24.438 1 95.25 179 ILE B N 1
ATOM 3112 C CA . ILE B 1 179 ? 37.094 29.203 -25.109 1 95.25 179 ILE B CA 1
ATOM 3113 C C . ILE B 1 179 ? 38.219 29.297 -26.141 1 95.25 179 ILE B C 1
ATOM 3115 O O . ILE B 1 179 ? 38 29.766 -27.266 1 95.25 179 ILE B O 1
ATOM 3119 N N . ALA B 1 180 ? 39.344 28.844 -25.781 1 94.62 180 ALA B N 1
ATOM 3120 C CA . ALA B 1 180 ? 40.5 28.859 -26.703 1 94.62 180 ALA B CA 1
ATOM 3121 C C . ALA B 1 180 ? 40.219 28.031 -27.938 1 94.62 180 ALA B C 1
ATOM 3123 O O . ALA B 1 180 ? 40.531 28.453 -29.062 1 94.62 180 ALA B O 1
ATOM 3124 N N . LEU B 1 181 ? 39.594 26.938 -27.75 1 95.31 181 LEU B N 1
ATOM 3125 C CA . LEU B 1 181 ? 39.312 26.047 -28.859 1 95.31 181 LEU B CA 1
ATOM 3126 C C . LEU B 1 181 ? 38.219 26.641 -29.75 1 95.31 181 LEU B C 1
ATOM 3128 O O . LEU B 1 181 ? 38.281 26.531 -30.984 1 95.31 181 LEU B O 1
ATOM 3132 N N . LEU B 1 182 ? 37.344 27.203 -29.156 1 95.06 182 LEU B N 1
ATOM 3133 C CA . LEU B 1 182 ? 36.281 27.875 -29.922 1 95.06 182 LEU B CA 1
ATOM 3134 C C . LEU B 1 182 ? 36.844 29 -30.766 1 95.06 182 LEU B C 1
ATOM 3136 O O . LEU B 1 182 ? 36.469 29.156 -31.938 1 95.06 182 LEU B O 1
ATOM 3140 N N . LYS B 1 183 ? 37.781 29.719 -30.219 1 92.88 183 LYS B N 1
ATOM 3141 C CA . LYS B 1 183 ? 38.406 30.828 -30.938 1 92.88 183 LYS B CA 1
ATOM 3142 C C . LYS B 1 183 ? 39.25 30.328 -32.094 1 92.88 183 LYS B C 1
ATOM 3144 O O . LYS B 1 183 ? 39.438 31.016 -33.094 1 92.88 183 LYS B O 1
ATOM 3149 N N . LYS B 1 184 ? 39.656 29.156 -31.969 1 93.38 184 LYS B N 1
ATOM 3150 C CA . LYS B 1 184 ? 40.469 28.531 -33.031 1 93.38 184 LYS B CA 1
ATOM 3151 C C . LYS B 1 184 ? 39.562 27.969 -34.125 1 93.38 184 LYS B C 1
ATOM 3153 O O . LYS B 1 184 ? 40.094 27.469 -35.125 1 93.38 184 LYS B O 1
ATOM 3158 N N . GLY B 1 185 ? 38.219 27.922 -33.812 1 91.56 185 GLY B N 1
ATOM 3159 C CA . GLY B 1 185 ? 37.281 27.547 -34.875 1 91.56 185 GLY B CA 1
ATOM 3160 C C . GLY B 1 185 ? 36.781 26.109 -34.75 1 91.56 185 GLY B C 1
AT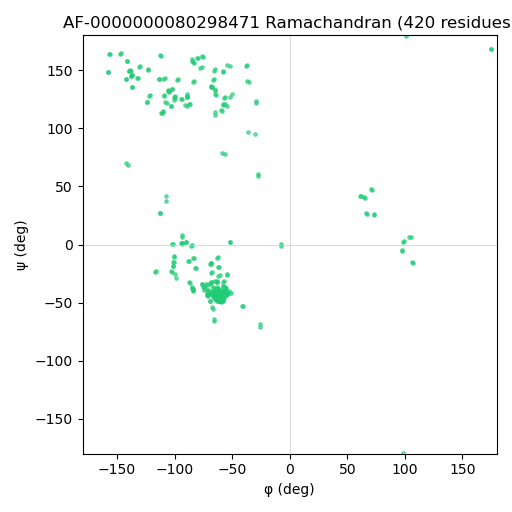OM 3161 O O . GLY B 1 185 ? 36.125 25.609 -35.688 1 91.56 185 GLY B O 1
ATOM 3162 N N . TYR B 1 186 ? 37.125 25.516 -33.719 1 93.69 186 TYR B N 1
ATOM 3163 C CA . TYR B 1 186 ? 36.625 24.156 -33.531 1 93.69 186 TYR B CA 1
ATOM 3164 C C . TYR B 1 186 ? 35.125 24.141 -33.344 1 93.69 186 TYR B C 1
ATOM 3166 O O . TYR B 1 186 ? 34.531 25.078 -32.812 1 93.69 186 TYR B O 1
ATOM 3174 N N . SER B 1 187 ? 34.5 23.047 -33.781 1 94.31 187 SER B N 1
ATOM 3175 C CA . SER B 1 187 ? 33.062 22.938 -33.656 1 94.31 187 SER B CA 1
ATOM 3176 C C . SER B 1 187 ? 32.656 22.625 -32.219 1 94.31 187 SER B C 1
ATOM 3178 O O . SER B 1 187 ? 33.406 22 -31.469 1 94.31 187 SER B O 1
ATOM 3180 N N . VAL B 1 188 ? 31.422 23.062 -31.906 1 95.81 188 VAL B N 1
ATOM 3181 C CA . VAL B 1 188 ? 30.844 22.828 -30.578 1 95.81 188 VAL B CA 1
ATOM 3182 C C . VAL B 1 188 ? 30.844 21.328 -30.281 1 95.81 188 VAL B C 1
ATOM 3184 O O . VAL B 1 188 ? 31.234 20.906 -29.188 1 95.81 188 VAL B O 1
ATOM 3187 N N . ARG B 1 189 ? 30.594 20.547 -31.281 1 95.88 189 ARG B N 1
ATOM 3188 C CA . ARG B 1 189 ? 30.5 19.094 -31.109 1 95.88 189 ARG B CA 1
ATOM 3189 C C . ARG B 1 189 ? 31.875 18.484 -30.859 1 95.88 189 ARG B C 1
ATOM 3191 O O . ARG B 1 189 ? 32.031 17.609 -30.016 1 95.88 189 ARG B O 1
ATOM 3198 N N . ASN B 1 190 ? 32.781 18.938 -31.609 1 94.81 190 ASN B N 1
ATOM 3199 C CA . ASN B 1 190 ? 34.125 18.438 -31.469 1 94.81 190 ASN B CA 1
ATOM 3200 C C . ASN B 1 190 ? 34.719 18.75 -30.109 1 94.81 190 ASN B C 1
ATOM 3202 O O . ASN B 1 190 ? 35.375 17.906 -29.5 1 94.81 190 ASN B O 1
ATOM 3206 N N . ILE B 1 191 ? 34.438 19.922 -29.656 1 96.25 191 ILE B N 1
ATOM 3207 C CA . ILE B 1 191 ? 34.938 20.359 -28.359 1 96.25 191 ILE B CA 1
ATOM 3208 C C . ILE B 1 191 ? 34.312 19.531 -27.25 1 96.25 191 ILE B C 1
ATOM 3210 O O . ILE B 1 191 ? 35.031 19.078 -26.344 1 96.25 191 ILE B O 1
ATOM 3214 N N . ALA B 1 192 ? 33.094 19.328 -27.359 1 96.31 192 ALA B N 1
ATOM 3215 C CA . ALA B 1 192 ? 32.375 18.531 -26.375 1 96.31 192 ALA B CA 1
ATOM 3216 C C . ALA B 1 192 ? 32.969 17.125 -26.266 1 96.31 192 ALA B C 1
ATOM 3218 O O . ALA B 1 192 ? 33.188 16.625 -25.156 1 96.31 192 ALA B O 1
ATOM 3219 N N . LYS B 1 193 ? 33.25 16.547 -27.359 1 94.5 193 LYS B N 1
ATOM 3220 C CA . LYS B 1 193 ? 33.812 15.203 -27.422 1 94.5 193 LYS B CA 1
ATOM 3221 C C . LYS B 1 193 ? 35.219 15.188 -26.844 1 94.5 193 LYS B C 1
ATOM 3223 O O . LYS B 1 193 ? 35.594 14.305 -26.062 1 94.5 193 LYS B O 1
ATOM 3228 N N . LEU B 1 194 ? 35.938 16.125 -27.219 1 92.5 194 LEU B N 1
ATOM 3229 C CA . LEU B 1 194 ? 37.344 16.219 -26.844 1 92.5 194 LEU B CA 1
ATOM 3230 C C . LEU B 1 194 ? 37.5 16.406 -25.344 1 92.5 194 LEU B C 1
ATOM 3232 O O . LEU B 1 194 ? 38.406 15.836 -24.734 1 92.5 194 LEU B O 1
ATOM 3236 N N . GLN B 1 195 ? 36.594 17.234 -24.703 1 93.81 195 GLN B N 1
ATOM 3237 C CA . GLN B 1 195 ? 36.75 17.609 -23.312 1 93.81 195 GLN B CA 1
ATOM 3238 C C . GLN B 1 195 ? 35.844 16.781 -22.406 1 93.81 195 GLN B C 1
ATOM 3240 O O . GLN B 1 195 ? 35.906 16.875 -21.188 1 93.81 195 GLN B O 1
ATOM 3245 N N . GLY B 1 196 ? 34.938 16.062 -23.125 1 92.81 196 GLY B N 1
ATOM 3246 C CA . GLY B 1 196 ? 34.031 15.219 -22.359 1 92.81 196 GLY B CA 1
ATOM 3247 C C . GLY B 1 196 ? 32.969 16.016 -21.625 1 92.81 196 GLY B C 1
ATOM 3248 O O . GLY B 1 196 ? 32.594 15.672 -20.5 1 92.81 196 GLY B O 1
ATOM 3249 N N . ILE B 1 197 ? 32.719 17.078 -22.156 1 92.38 197 ILE B N 1
ATOM 3250 C CA . ILE B 1 197 ? 31.656 17.891 -21.547 1 92.38 197 ILE B CA 1
ATOM 3251 C C . ILE B 1 197 ? 30.453 17.953 -22.484 1 92.38 197 ILE B C 1
ATOM 3253 O O . ILE B 1 197 ? 30.562 17.609 -23.672 1 92.38 197 ILE B O 1
ATOM 3257 N N . GLY B 1 198 ? 29.312 18.312 -22 1 92.12 198 GLY B N 1
ATOM 3258 C CA . GLY B 1 198 ? 28.078 18.359 -22.766 1 92.12 198 GLY B CA 1
ATOM 3259 C C . GLY B 1 198 ? 28.094 19.406 -23.859 1 92.12 198 GLY B C 1
ATOM 3260 O O . GLY B 1 198 ? 28.641 20.5 -23.672 1 92.12 198 GLY B O 1
ATOM 3261 N N . VAL B 1 199 ? 27.516 19.047 -24.922 1 93.5 199 VAL B N 1
ATOM 3262 C CA . VAL B 1 199 ? 27.406 19.938 -26.062 1 93.5 199 VAL B CA 1
ATOM 3263 C C . VAL B 1 199 ? 26.734 21.234 -25.641 1 93.5 199 VAL B C 1
ATOM 3265 O O . VAL B 1 199 ? 27.141 22.328 -26.062 1 93.5 199 VAL B O 1
ATOM 3268 N N . SER B 1 200 ? 25.828 21.125 -24.828 1 93.94 200 SER B N 1
ATOM 3269 C CA . SER B 1 200 ? 25.094 22.297 -24.391 1 93.94 200 SER B CA 1
ATOM 3270 C C . SER B 1 200 ? 25.984 23.234 -23.578 1 93.94 200 SER B C 1
ATOM 3272 O O . SER B 1 200 ? 25.844 24.453 -23.656 1 93.94 200 SER B O 1
ATOM 3274 N N . THR B 1 201 ? 26.812 22.672 -22.844 1 92.69 201 THR B N 1
ATOM 3275 C CA . THR B 1 201 ? 27.75 23.469 -22.062 1 92.69 201 THR B CA 1
ATOM 3276 C C . THR B 1 201 ? 28.656 24.281 -22.984 1 92.69 201 THR B C 1
ATOM 3278 O O . THR B 1 201 ? 28.859 25.484 -22.781 1 92.69 201 THR B O 1
ATOM 3281 N N . VAL B 1 202 ? 29.219 23.578 -24 1 94.94 202 VAL B N 1
ATOM 3282 C CA . VAL B 1 202 ? 30.094 24.25 -24.969 1 94.94 202 VAL B CA 1
ATOM 3283 C C . VAL B 1 202 ? 29.312 25.359 -25.672 1 94.94 202 VAL B C 1
ATOM 3285 O O . VAL B 1 202 ? 29.828 26.469 -25.859 1 94.94 202 VAL B O 1
ATOM 3288 N N . GLN B 1 203 ? 28.141 25.078 -26.016 1 94.25 203 GLN B N 1
ATOM 3289 C CA . GLN B 1 203 ? 27.297 26.062 -26.703 1 94.25 203 GLN B CA 1
ATOM 3290 C C . GLN B 1 203 ? 27.062 27.297 -25.812 1 94.25 203 GLN B C 1
ATOM 3292 O O . GLN B 1 203 ? 27.094 28.422 -26.297 1 94.25 203 GLN B O 1
ATOM 3297 N N . ARG B 1 204 ? 26.859 27.094 -24.594 1 91.88 204 ARG B N 1
ATOM 3298 C CA . ARG B 1 204 ? 26.656 28.203 -23.656 1 91.88 204 ARG B CA 1
ATOM 3299 C C . ARG B 1 204 ? 27.906 29.062 -23.531 1 91.88 204 ARG B C 1
ATOM 3301 O O . ARG B 1 204 ? 27.812 30.281 -23.484 1 91.88 204 ARG B O 1
ATOM 3308 N N . VAL B 1 205 ? 28.969 28.359 -23.422 1 93.12 205 VAL B N 1
ATOM 3309 C CA . VAL B 1 205 ? 30.234 29.062 -23.328 1 93.12 205 VAL B CA 1
ATOM 3310 C C . VAL B 1 205 ? 30.469 29.891 -24.594 1 93.12 205 VAL B C 1
ATOM 3312 O O . VAL B 1 205 ? 30.906 31.031 -24.531 1 93.12 205 VAL B O 1
ATOM 3315 N N . LYS B 1 206 ? 30.156 29.344 -25.703 1 93.25 206 LYS B N 1
ATOM 3316 C CA . LYS B 1 206 ? 30.297 30.047 -26.969 1 93.25 206 LYS B CA 1
ATOM 3317 C C . LYS B 1 206 ? 29.438 31.312 -27 1 93.25 206 LYS B C 1
ATOM 3319 O O . LYS B 1 206 ? 29.922 32.406 -27.359 1 93.25 206 LYS B O 1
ATOM 3324 N N . ASN B 1 207 ? 28.25 31.188 -26.641 1 91.31 207 ASN B N 1
ATOM 3325 C CA . ASN B 1 207 ? 27.312 32.312 -26.672 1 91.31 207 ASN B CA 1
ATOM 3326 C C . ASN B 1 207 ? 27.734 33.406 -25.688 1 91.31 207 ASN B C 1
ATOM 3328 O O . ASN B 1 207 ? 27.531 34.594 -25.953 1 91.31 207 ASN B O 1
ATOM 3332 N N . GLN B 1 208 ? 28.312 32.906 -24.703 1 89.38 208 GLN B N 1
ATOM 3333 C CA . GLN B 1 208 ? 28.641 33.875 -23.641 1 89.38 208 GLN B CA 1
ATOM 3334 C C . GLN B 1 208 ? 29.953 34.562 -23.922 1 89.38 208 GLN B C 1
ATOM 3336 O O . GLN B 1 208 ? 30.109 35.75 -23.641 1 89.38 208 GLN B O 1
ATOM 3341 N N . PHE B 1 209 ? 30.922 33.812 -24.484 1 89.19 209 PHE B N 1
ATOM 3342 C CA . PHE B 1 209 ? 32.281 34.375 -24.531 1 89.19 209 PHE B CA 1
ATOM 3343 C C . PHE B 1 209 ? 32.719 34.562 -25.969 1 89.19 209 PHE B C 1
ATOM 3345 O O . PHE B 1 209 ? 33.75 35.25 -26.219 1 89.19 209 PHE B O 1
ATOM 3352 N N . ILE B 1 210 ? 32.156 33.844 -26.906 1 83.19 210 ILE B N 1
ATOM 3353 C CA . ILE B 1 210 ? 32.594 33.969 -28.297 1 83.19 210 ILE B CA 1
ATOM 3354 C C . ILE B 1 210 ? 31.531 34.719 -29.109 1 83.19 210 ILE B C 1
ATOM 3356 O O . ILE B 1 210 ? 30.359 34.344 -29.094 1 83.19 210 ILE B O 1
ATOM 3360 N N . ARG B 1 211 ? 30.828 35.75 -28.594 1 66.19 211 ARG B N 1
ATOM 3361 C CA . ARG B 1 211 ? 29.859 36.5 -29.391 1 66.19 211 ARG B CA 1
ATOM 3362 C C . ARG B 1 211 ? 30.25 36.531 -30.859 1 66.19 211 ARG B C 1
ATOM 3364 O O . ARG B 1 211 ? 31.375 36.906 -31.188 1 66.19 211 ARG B O 1
ATOM 3371 N N . ILE B 1 212 ? 29.672 35.562 -31.656 1 47.44 212 ILE B N 1
ATOM 3372 C CA . ILE B 1 212 ? 29.734 36 -33.062 1 47.44 212 ILE B CA 1
ATOM 3373 C C . ILE B 1 212 ? 28.781 37.156 -33.25 1 47.44 212 ILE B C 1
ATOM 3375 O O . ILE B 1 212 ? 27.672 37.188 -32.719 1 47.44 212 ILE B O 1
#

Organism: Bacteroides stercoris (NCBI:txid46506)

Nearest PDB structures (foldseek):
  3g13-assembly1_A  TM=7.595E-01  e=4.781E-09  Clostridioides difficile 630
  6dgc-assembly2_C  TM=8.709E-01  e=2.261E-07  Sulfolobus sp. L00 11
  3g13-assembly1_B  TM=7.328E-01  e=1.988E-07  Clostridioides difficile 630
  6dgc-assembly2_D  TM=6.324E-01  e=1.988E-07  Sulfolobus sp. L00 11
  7ag7-assembly3_H-4  TM=3.731E-01  e=4.851E-02  Salmonella enterica subsp. enterica serovar Typhimurium str. LT2

Radius of gyration: 30.67 Å; Cα contacts (8 Å, |Δi|>4): 551; chains: 2; bounding box: 77×69×88 Å

pLDDT: mean 87.93, std 13.0, range [46.91, 98.81]

Solvent-accessible surface area (backbone atoms only — not comparable to full-atom values): 23306 Å² total; per-residue (Å²): 132,82,51,34,27,34,39,52,38,64,26,53,51,78,81,39,75,76,49,31,58,54,49,51,52,54,50,50,53,50,28,55,75,70,65,37,44,75,78,48,78,44,74,46,70,43,52,84,73,60,65,87,58,70,60,48,63,58,50,52,46,53,48,47,44,55,73,71,59,34,47,30,38,40,28,59,46,70,64,73,48,34,78,42,53,55,44,26,52,50,48,50,49,57,33,48,76,55,57,27,26,41,34,28,54,79,74,71,43,51,40,35,40,99,85,62,44,71,20,69,68,39,50,49,48,50,52,51,44,51,51,48,29,51,36,49,50,52,49,48,52,36,52,51,50,50,49,48,49,51,38,41,74,72,65,44,77,84,69,79,57,90,74,65,60,66,48,71,68,53,46,48,63,74,38,41,65,60,52,52,41,47,74,73,64,53,49,52,63,56,50,14,64,74,71,69,44,55,50,66,56,42,46,50,49,37,62,70,71,47,69,127,132,81,51,34,26,33,40,51,40,64,27,52,51,79,81,36,72,76,49,32,58,54,49,50,52,55,50,50,52,52,30,56,76,68,64,37,45,76,79,48,76,43,73,45,70,42,50,85,71,59,65,86,60,67,58,46,63,59,49,51,46,54,49,48,44,54,75,71,59,36,49,31,39,40,29,59,46,70,66,74,50,35,78,41,53,55,44,26,51,50,48,50,50,56,34,48,75,54,56,27,25,41,34,27,54,78,74,71,43,53,39,35,40,97,87,63,44,70,20,68,69,40,49,50,48,51,52,52,44,51,52,49,28,52,35,51,50,52,50,50,52,35,51,52,50,49,49,49,49,50,38,40,74,71,64,44,77,82,72,78,57,90,74,64,60,66,47,71,69,51,46,46,63,75,37,41,66,61,51,51,41,48,74,73,64,52,51,52,64,57,48,13,64,76,71,71,44,55,49,65,57,43,47,48,51,38,63,70,73,46,70,127